Protein 7F37 (pdb70)

Organism: Escherichia coli O157:H7 (NCBI:txid83334)

Secondary structure (DSSP, 8-state):
--EEEEE--TTSB-SS---S-HHHHHHIIIIIHHHHHHTSSEEEEEESSS--BEEEEEEEEEEEEEE-S-SSTT-S------EEEEEEEEEE-TTTTTSSHHHHHHHHHHHHHHHHHHHS---EEEEE--SHHHHHHHHHTTPEEPSS-SSEEEEE-----/--BPPPEE--TTSB-SS---S-HHHHHHIIIIIHHHHHTTSSEEEEEEBTTSSBEEEEEEEEEEEEEE---------EEEEEEEEEEEE-GGGTTSSHHHHHHHHHHHHHHHHHHHS---EEEEE--SHHHHHHHHHTT-EE-SS-TTEEEEE----/-----EEEEEEHHHHHHHHHHHHHTT--HHHHHHHHHHHHHHHHHHT--EEEE-HHHHHHHHHHHS-PPPHHHHHHHHHHHHSPPTT-/--S---EEEEEE---HHHHHHHHHHHHHTT--HHHHHHHHHHHHHHHHHT-GGGT--SSSHHHHHHHHHHS---HHHHHHHHHH-/-EEEEEEEHHHHHHHHHHHTTTT--HHHHHHHHHHHHHHHHHHS--EEEE-HHHHHHHHHHHHS---HHHHHHHHHHHTS--TT-/----EEEEEEE--HHHHHHHHHHHHHTT--HHHHHHHHHHHHHHHHTT-THHHH-STTHHHHHHHHHHS---HHHHHHHHHHH-

InterPro domains:
  IPR000182 GNAT domain [PF00583] (43-143)
  IPR016181 Acyl-CoA N-acyltransferase [SSF55729] (27-148)

Radius of gyration: 26.29 Å; Cα contacts (8 Å, |Δi|>4): 1135; chains: 6; bounding box: 59×55×81 Å

Sequence (660 aa):
MGITAPTPLTSEHNLADFCCSDHGMNEWLKKKALKNHSSGLSRVYVICIANTRQVIGYYCLSTGSIQRNLARRNAPESLPVVVLGRLAIDQAWAGKGLGVALLKDAVYRTMSIAQQVGVRALIVHALDDSVRNFYLKYAFVPSPFQSLTLLYPITLEGITAPTPLTSEHNLADFCCSDHGMNEWLKKKALKNHSSGLSRVYVICIANTRQVIGYYCLSTGSIQRNLAPGAMRRNAPESLPVVVLGRLAIDQAWAGKGLGVALLKDAVYRTMSIAQQVGVRALIVHALDDSVRNFYLKYAFVPSPFQSLTLLYPITLELSKEAPINIRAKASQRDLIDMAANLVAKSRTDFMLDAACREAQDILLDQRLFILDDEQYDAFLAALDAPITAERQAKINALMNRKSPWEMKPESKEAPINIRAKASQRDLIDMAANLVAKSRTDFMLDAACREAQDILLDQRLFILDDEQYDAFLAALDAPITAERQAKINALMPESKEAPINIRAKASQRDLIDMAANLVAKSRTDFMLDAACREAQDILLDQRLFILDDEQYDAFLAALDAPITAERQAKINALMNAPINIRAKASQRDLIDMAANLVAKSRTDFMLDAACREAQDILLDQRLFILDDEQYDAFLAALDAPITAERQAKINALMNRKSPWE

Structure (mmCIF, N/CA/C/O backbone):
data_7F37
#
_entry.id   7F37
#
_cell.length_a   105.380
_cell.length_b   62.210
_cell.length_c   125.050
_cell.angle_alpha   90.000
_cell.angle_beta   105.980
_cell.angle_gamma   90.000
#
_symmetry.space_group_name_H-M   'C 1 2 1'
#
loop_
_entity.id
_entity.type
_entity.pdbx_description
1 polymer 'GNAT family N-acetyltransferase'
2 polymer 'DUF1778 domain-containing protein'
3 water water
#
loop_
_atom_site.group_PDB
_atom_site.id
_atom_site.type_symbol
_atom_site.label_atom_id
_atom_site.label_alt_id
_atom_site.label_comp_id
_atom_site.label_asym_id
_atom_site.label_entity_id
_atom_site.label_seq_id
_atom_site.pdbx_PDB_ins_code
_atom_site.Cartn_x
_atom_site.Cartn_y
_atom_site.Cartn_z
_atom_site.occupancy
_atom_site.B_iso_or_equiv
_atom_site.auth_seq_id
_atom_site.auth_comp_id
_atom_site.auth_asym_id
_atom_site.auth_atom_id
_atom_site.pdbx_PDB_model_num
ATOM 1 N N . MET A 1 1 ? 39.480 7.795 21.467 1.00 66.57 1 MET B N 1
ATOM 2 C CA . MET A 1 1 ? 39.736 8.110 20.055 1.00 81.55 1 MET B CA 1
ATOM 3 C C . MET A 1 1 ? 40.032 6.843 19.229 1.00 79.57 1 MET B C 1
ATOM 4 O O . MET A 1 1 ? 40.534 6.925 18.098 1.00 77.99 1 MET B O 1
ATOM 9 N N . GLY A 1 2 ? 39.716 5.673 19.805 1.00 73.07 2 GLY B N 1
ATOM 10 C CA . GLY A 1 2 ? 39.905 4.408 19.124 1.00 57.98 2 GLY B CA 1
ATOM 11 C C . GLY A 1 2 ? 38.778 3.452 19.468 1.00 50.81 2 GLY B C 1
ATOM 12 O O . GLY A 1 2 ? 37.929 3.744 20.320 1.00 51.97 2 GLY B O 1
ATOM 13 N N . ILE A 1 3 ? 38.769 2.305 18.783 1.00 39.53 3 ILE B N 1
ATOM 14 C CA . ILE A 1 3 ? 37.717 1.308 18.949 1.00 29.53 3 ILE B CA 1
ATOM 15 C C . ILE A 1 3 ? 38.362 -0.067 18.937 1.00 26.24 3 ILE B C 1
ATOM 16 O O . ILE A 1 3 ? 39.369 -0.292 18.262 1.00 29.66 3 ILE B O 1
ATOM 21 N N . THR A 1 4 ? 37.814 -0.977 19.727 1.00 26.24 4 THR B N 1
ATOM 22 C CA . THR A 1 4 ? 38.462 -2.257 19.936 1.00 28.63 4 THR B CA 1
ATOM 23 C C . THR A 1 4 ? 37.766 -3.345 19.146 1.00 26.54 4 THR B C 1
ATOM 24 O O . THR A 1 4 ? 36.618 -3.194 18.723 1.00 28.97 4 THR B O 1
ATOM 28 N N . ALA A 1 5 ? 38.485 -4.456 18.968 1.00 21.58 5 ALA B N 1
ATOM 29 C CA . ALA A 1 5 ? 37.958 -5.583 18.230 1.00 21.20 5 ALA B CA 1
ATOM 30 C C . ALA A 1 5 ? 36.740 -6.135 18.960 1.00 25.87 5 ALA B C 1
ATOM 31 O O . ALA A 1 5 ? 36.634 -5.983 20.182 1.00 26.76 5 ALA B O 1
ATOM 33 N N . PRO A 1 6 ? 35.792 -6.758 18.237 1.00 25.53 6 PRO B N 1
ATOM 34 C CA . PRO A 1 6 ? 34.705 -7.455 18.926 1.00 20.50 6 PRO B CA 1
ATOM 35 C C . PRO A 1 6 ? 35.285 -8.567 19.780 1.00 22.25 6 PRO B C 1
ATOM 36 O O . PRO A 1 6 ? 36.349 -9.122 19.489 1.00 22.68 6 PRO B O 1
ATOM 40 N N . THR A 1 7 ? 34.591 -8.858 20.871 1.00 22.17 7 THR B N 1
ATOM 41 C CA . THR A 1 7 ? 35.068 -9.791 21.879 1.00 24.32 7 THR B CA 1
ATOM 42 C C . THR A 1 7 ? 33.855 -10.213 22.680 1.00 25.62 7 THR B C 1
ATOM 43 O O . THR A 1 7 ? 32.938 -9.401 22.864 1.00 24.41 7 THR B O 1
ATOM 47 N N . PRO A 1 8 ? 33.791 -11.461 23.145 1.00 29.05 8 PRO B N 1
ATOM 48 C CA . PRO A 1 8 ? 32.550 -11.919 23.775 1.00 27.18 8 PRO B CA 1
ATOM 49 C C . PRO A 1 8 ? 32.231 -11.083 25.004 1.00 26.69 8 PRO B C 1
ATOM 50 O O . PRO A 1 8 ? 33.098 -10.450 25.610 1.00 26.89 8 PRO B O 1
ATOM 54 N N . LEU A 1 9 ? 30.946 -11.052 25.325 1.00 27.87 9 LEU B N 1
ATOM 55 C CA . LEU A 1 9 ? 30.439 -10.218 26.403 1.00 30.07 9 LEU B CA 1
ATOM 56 C C . LEU A 1 9 ? 31.005 -10.684 27.743 1.00 35.65 9 LEU B C 1
ATOM 57 O O . LEU A 1 9 ? 31.126 -11.889 27.995 1.00 31.24 9 LEU B O 1
ATOM 62 N N . THR A 1 10 ? 31.387 -9.720 28.592 1.00 34.76 10 THR B N 1
ATOM 63 C CA . THR A 1 10 ? 31.859 -9.987 29.947 1.00 31.57 10 THR B CA 1
ATOM 64 C C . THR A 1 10 ? 31.057 -9.153 30.934 1.00 34.24 10 THR B C 1
ATOM 65 O O . THR A 1 10 ? 30.691 -8.010 30.652 1.00 32.01 10 THR B O 1
ATOM 69 N N . SER A 1 11 ? 30.837 -9.729 32.120 1.00 39.42 11 SER B N 1
ATOM 70 C CA . SER A 1 11 ? 30.162 -9.053 33.222 1.00 32.28 11 SER B CA 1
ATOM 71 C C . SER A 1 11 ? 30.675 -7.638 33.466 1.00 32.55 11 SER B C 1
ATOM 72 O O . SER A 1 11 ? 29.971 -6.831 34.081 1.00 36.25 11 SER B O 1
ATOM 75 N N . GLU A 1 12 ? 31.862 -7.302 32.974 1.00 30.39 12 GLU B N 1
ATOM 76 C CA . GLU A 1 12 ? 32.429 -6.000 33.281 1.00 34.96 12 GLU B CA 1
ATOM 77 C C . GLU A 1 12 ? 31.857 -4.897 32.399 1.00 40.29 12 GLU B C 1
ATOM 78 O O . GLU A 1 12 ? 31.397 -3.867 32.909 1.00 44.29 12 GLU B O 1
ATOM 84 N N . HIS A 1 13 ? 31.845 -5.116 31.081 1.00 41.28 13 HIS B N 1
ATOM 85 C CA . HIS A 1 13 ? 31.488 -4.114 30.076 1.00 37.77 13 HIS B CA 1
ATOM 86 C C . HIS A 1 13 ? 30.301 -3.258 30.498 1.00 29.82 13 HIS B C 1
ATOM 87 O O . HIS A 1 13 ? 29.193 -3.764 30.685 1.00 26.87 13 HIS B O 1
ATOM 94 N N . ASN A 1 14 ? 30.517 -1.954 30.618 1.00 27.49 14 ASN B N 1
ATOM 95 C CA . ASN A 1 14 ? 29.387 -1.074 30.858 1.00 29.87 14 ASN B CA 1
ATOM 96 C C . ASN A 1 14 ? 28.430 -1.096 29.665 1.00 29.95 14 ASN B C 1
ATOM 97 O O . ASN A 1 14 ? 28.793 -0.694 28.557 1.00 32.35 14 ASN B O 1
ATOM 102 N N . LEU A 1 15 ? 27.198 -1.551 29.889 1.00 30.52 15 LEU B N 1
ATOM 103 C CA . LEU A 1 15 ? 26.146 -1.481 28.878 1.00 27.98 15 LEU B CA 1
ATOM 104 C C . LEU A 1 15 ? 25.125 -0.379 29.138 1.00 31.84 15 LEU B C 1
ATOM 105 O O . LEU A 1 15 ? 24.160 -0.261 28.373 1.00 28.39 15 LEU B O 1
ATOM 110 N N . ALA A 1 16 ? 25.298 0.413 30.207 1.00 32.34 16 ALA B N 1
ATOM 111 C CA . ALA A 1 16 ? 24.287 1.371 30.642 1.00 26.14 16 ALA B CA 1
ATOM 112 C C . ALA A 1 16 ? 24.322 2.648 29.826 1.00 32.77 16 ALA B C 1
ATOM 113 O O . ALA A 1 16 ? 23.311 3.356 29.746 1.00 34.25 16 ALA B O 1
ATOM 115 N N . ASP A 1 17 ? 25.464 2.964 29.230 1.00 33.87 17 ASP B N 1
ATOM 116 C CA . ASP A 1 17 ? 25.525 4.157 28.410 1.00 31.40 17 ASP B CA 1
ATOM 117 C C . ASP A 1 17 ? 24.878 3.903 27.057 1.00 30.98 17 ASP B C 1
ATOM 118 O O . ASP A 1 17 ? 23.943 4.615 26.686 1.00 34.10 17 ASP B O 1
ATOM 123 N N . PHE A 1 18 ? 25.314 2.845 26.354 1.00 31.06 18 PHE B N 1
ATOM 124 C CA . PHE A 1 18 ? 24.949 2.544 24.963 1.00 26.39 18 PHE B CA 1
ATOM 125 C C . PHE A 1 18 ? 23.471 2.784 24.678 1.00 27.39 18 PHE B C 1
ATOM 126 O O . PHE A 1 18 ? 22.600 2.202 25.321 1.00 34.32 18 PHE B O 1
ATOM 134 N N . CYS A 1 19 ? 23.191 3.628 23.695 1.00 26.20 19 CYS B N 1
ATOM 135 C CA . CYS A 1 19 ? 21.814 3.952 23.331 1.00 26.54 19 CYS B CA 1
ATOM 136 C C . CYS A 1 19 ? 21.753 4.093 21.808 1.00 32.90 19 CYS B C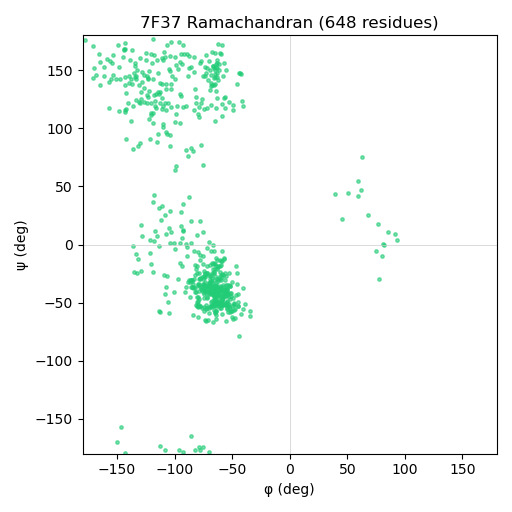 1
ATOM 137 O O . CYS A 1 19 ? 21.962 5.173 21.254 1.00 28.57 19 CYS B O 1
ATOM 140 N N . CYS A 1 20 ? 21.459 2.994 21.125 1.00 34.99 20 CYS B N 1
ATOM 141 C CA . CYS A 1 20 ? 21.257 3.057 19.686 1.00 31.29 20 CYS B CA 1
ATOM 142 C C . CYS A 1 20 ? 19.849 3.590 19.431 1.00 32.20 20 CYS B C 1
ATOM 143 O O . CYS A 1 20 ? 19.122 3.952 20.362 1.00 27.62 20 CYS B O 1
ATOM 146 N N . SER A 1 21 ? 19.439 3.614 18.156 1.00 36.06 21 SER B N 1
ATOM 147 C CA . SER A 1 21 ? 18.175 4.252 17.797 1.00 29.88 21 SER B CA 1
ATOM 148 C C . SER A 1 21 ? 16.974 3.415 18.217 1.00 30.95 21 SER B C 1
ATOM 149 O O . SER A 1 21 ? 15.933 3.967 18.591 1.00 33.14 21 SER B O 1
ATOM 152 N N . ASP A 1 22 ? 17.107 2.094 18.208 1.00 35.40 22 ASP B N 1
ATOM 153 C CA . ASP A 1 22 ? 15.988 1.193 18.464 1.00 33.68 22 ASP B CA 1
ATOM 154 C C . ASP A 1 22 ? 15.911 0.819 19.941 1.00 30.82 22 ASP B C 1
ATOM 155 O O . ASP A 1 22 ? 16.833 0.202 20.479 1.00 31.03 22 ASP B O 1
ATOM 160 N N . HIS A 1 23 ? 14.800 1.181 20.586 1.00 33.33 23 HIS B N 1
ATOM 161 C CA . HIS A 1 23 ? 14.592 0.826 21.990 1.00 36.49 23 HIS B CA 1
ATOM 162 C C . HIS A 1 23 ? 14.732 -0.676 22.212 1.00 34.27 23 HIS B C 1
ATOM 163 O O . HIS A 1 23 ? 15.273 -1.113 23.238 1.00 32.65 23 HIS B O 1
ATOM 170 N N . GLY A 1 24 ? 14.251 -1.478 21.260 1.00 29.98 24 GLY B N 1
ATOM 171 C CA . GLY A 1 24 ? 14.353 -2.920 21.404 1.00 34.84 24 GLY B CA 1
ATOM 172 C C . GLY A 1 24 ? 15.767 -3.387 21.696 1.00 30.24 24 GLY B C 1
ATOM 173 O O . GLY A 1 24 ? 16.009 -4.127 22.652 1.00 31.89 24 GLY B O 1
ATOM 174 N N . MET A 1 25 ? 16.723 -2.953 20.883 1.00 30.76 25 MET B N 1
ATOM 175 C CA . MET A 1 25 ? 18.080 -3.453 21.020 1.00 28.21 25 MET B CA 1
ATOM 176 C C . MET A 1 25 ? 18.871 -2.725 22.090 1.00 27.06 25 MET B C 1
ATOM 177 O O . MET A 1 25 ? 19.994 -3.135 22.386 1.00 28.59 25 MET B O 1
ATOM 182 N N . ASN A 1 26 ? 18.319 -1.672 22.684 1.00 28.60 26 ASN B N 1
ATOM 183 C CA . ASN A 1 26 ? 18.897 -1.143 23.914 1.00 31.48 26 ASN B CA 1
ATOM 184 C C . ASN A 1 26 ? 18.479 -1.996 25.117 1.00 32.29 26 ASN B C 1
ATOM 185 O O . ASN A 1 26 ? 19.312 -2.395 25.944 1.00 27.02 26 ASN B O 1
ATOM 190 N N . GLU A 1 27 ? 17.191 -2.318 25.201 1.00 33.62 27 GLU B N 1
ATOM 191 C CA . GLU A 1 27 ? 16.714 -3.184 26.271 1.00 34.16 27 GLU B CA 1
ATOM 192 C C . GLU A 1 27 ? 17.349 -4.575 26.194 1.00 29.62 27 GLU B C 1
ATOM 193 O O . GLU A 1 27 ? 17.677 -5.165 27.227 1.00 24.88 27 GLU B O 1
ATOM 199 N N . TRP A 1 28 ? 17.528 -5.117 24.978 1.00 23.23 28 TRP B N 1
ATOM 200 C CA . TRP A 1 28 ? 18.047 -6.475 24.862 1.00 20.56 28 TRP B CA 1
ATOM 201 C C . TRP A 1 28 ? 19.472 -6.585 25.391 1.00 23.11 28 TRP B C 1
ATOM 202 O O . TRP A 1 28 ? 19.817 -7.578 26.036 1.00 26.78 28 TRP B O 1
ATOM 213 N N . LEU A 1 29 ? 20.327 -5.601 25.127 1.00 22.59 29 LEU B N 1
ATOM 214 C CA . LEU A 1 29 ? 21.663 -5.672 25.700 1.00 18.94 29 LEU B CA 1
ATOM 215 C C . LEU A 1 29 ? 21.585 -5.596 27.218 1.00 22.42 29 LEU B C 1
ATOM 216 O O . LEU A 1 29 ? 22.000 -6.521 27.931 1.00 25.40 29 LEU B O 1
ATOM 221 N N . LYS A 1 30 ? 20.991 -4.521 27.728 1.00 23.04 30 LYS B N 1
ATOM 222 C CA . LYS A 1 30 ? 20.953 -4.255 29.161 1.00 22.49 30 LYS B CA 1
ATOM 223 C C . LYS A 1 30 ? 20.027 -5.182 29.943 1.00 25.98 30 LYS B C 1
ATOM 224 O O . LYS A 1 30 ? 19.942 -5.055 31.169 1.00 30.54 30 LYS B O 1
ATOM 230 N N . LYS A 1 31 ? 19.298 -6.085 29.305 1.00 27.29 31 LYS B N 1
ATOM 231 C CA . LYS A 1 31 ? 18.348 -6.890 30.048 1.00 23.38 31 LYS B CA 1
ATOM 232 C C . LYS A 1 31 ? 18.421 -8.370 29.750 1.00 23.55 31 LYS B C 1
ATOM 233 O O . LYS A 1 31 ? 18.053 -9.159 30.621 1.00 30.37 31 LYS B O 1
ATOM 239 N N . LYS A 1 32 ? 18.905 -8.781 28.584 1.00 24.92 32 LYS B N 1
ATOM 240 C CA . LYS A 1 32 ? 18.883 -10.188 28.202 1.00 29.12 32 LYS B CA 1
ATOM 241 C C . LYS A 1 32 ? 20.179 -10.686 27.574 1.00 28.65 32 LYS B C 1
ATOM 242 O O . LYS A 1 32 ? 20.258 -11.872 27.240 1.00 27.63 32 LYS B O 1
ATOM 248 N N . ALA A 1 33 ? 21.186 -9.828 27.404 1.00 24.69 33 ALA B N 1
ATOM 249 C CA . ALA A 1 33 ? 22.368 -10.178 26.631 1.00 19.62 33 ALA B CA 1
ATOM 250 C C . ALA A 1 33 ? 23.333 -11.031 27.438 1.00 27.47 33 ALA B C 1
ATOM 251 O O . ALA A 1 33 ? 23.865 -12.028 26.933 1.00 25.70 33 ALA B O 1
ATOM 253 N N . LEU A 1 34 ? 23.588 -10.652 28.693 1.00 32.05 34 LEU B N 1
ATOM 254 C CA . LEU A 1 34 ? 24.395 -11.525 29.535 1.00 31.08 34 LEU B CA 1
ATOM 255 C C . LEU A 1 34 ? 23.575 -12.661 30.132 1.00 27.92 34 LEU B C 1
ATOM 256 O O . LEU A 1 34 ? 24.148 -13.679 30.526 1.00 32.42 34 LEU B O 1
ATOM 261 N N . LYS A 1 35 ? 22.255 -12.527 30.207 1.00 25.29 35 LYS B N 1
ATOM 262 C CA . LYS A 1 35 ? 21.462 -13.666 30.659 1.00 35.23 35 LYS B CA 1
ATOM 263 C C . LYS A 1 35 ? 21.466 -14.757 29.593 1.00 39.61 35 LYS B C 1
ATOM 264 O O . LYS A 1 35 ? 21.520 -15.956 29.908 1.00 37.97 35 LYS B O 1
ATOM 270 N N . ASN A 1 36 ? 21.458 -14.344 28.319 1.00 37.51 36 ASN B N 1
ATOM 271 C CA . ASN A 1 36 ? 21.469 -15.265 27.190 1.00 30.82 36 ASN B CA 1
ATOM 272 C C . ASN A 1 36 ? 22.869 -15.790 26.913 1.00 37.08 36 ASN B C 1
ATOM 273 O O . ASN A 1 36 ? 23.069 -17.004 26.807 1.00 46.09 36 ASN B O 1
ATOM 278 N N . HIS A 1 37 ? 23.852 -14.890 26.789 1.00 29.87 37 HIS B N 1
ATOM 279 C CA . HIS A 1 37 ? 25.189 -15.304 26.368 1.00 29.57 37 HIS B CA 1
ATOM 280 C C . HIS A 1 37 ? 25.878 -16.202 27.402 1.00 39.50 37 HIS B C 1
ATOM 281 O O . HIS A 1 37 ? 26.664 -17.087 27.028 1.00 38.33 37 HIS B O 1
ATOM 288 N N . SER A 1 38 ? 25.568 -16.010 28.699 1.00 44.27 38 SER B N 1
ATOM 289 C CA . SER A 1 38 ? 26.109 -16.853 29.772 1.00 44.23 38 SER B CA 1
ATOM 290 C C . SER A 1 38 ? 25.455 -18.229 29.817 1.00 46.44 38 SER B C 1
ATOM 291 O O . SER A 1 38 ? 26.068 -19.187 30.315 1.00 41.35 38 SER B O 1
ATOM 294 N N . SER A 1 39 ? 24.199 -18.330 29.354 1.00 40.06 39 SER B N 1
ATOM 295 C CA . SER A 1 39 ? 23.496 -19.600 29.219 1.00 40.16 39 SER B CA 1
ATOM 296 C C . SER A 1 39 ? 23.615 -20.190 27.816 1.00 43.82 39 SER B C 1
ATOM 297 O O . SER A 1 39 ? 22.699 -20.904 27.375 1.00 46.28 39 SER B O 1
ATOM 300 N N . GLY A 1 40 ? 24.706 -19.878 27.094 1.00 44.41 40 GLY B N 1
ATOM 301 C CA . GLY A 1 40 ? 25.072 -20.477 25.812 1.00 31.62 40 GLY B CA 1
ATOM 302 C C . GLY A 1 40 ? 23.973 -20.636 24.780 1.00 27.66 40 GLY B C 1
ATOM 303 O O . GLY A 1 40 ? 24.096 -21.454 23.862 1.00 26.41 40 GLY B O 1
ATOM 304 N N . LEU A 1 41 ? 22.902 -19.845 24.914 1.00 31.89 41 LEU B N 1
ATOM 305 C CA . LEU A 1 41 ? 21.817 -19.841 23.935 1.00 26.53 41 LEU B CA 1
ATOM 306 C C . LEU A 1 41 ? 22.280 -19.131 22.670 1.00 28.03 41 LEU B C 1
ATOM 307 O O . LEU A 1 41 ? 22.424 -19.748 21.608 1.00 27.50 41 LEU B O 1
ATOM 312 N N . SER A 1 42 ? 22.548 -17.830 22.789 1.00 28.59 42 SER B N 1
ATOM 313 C CA . SER A 1 42 ? 23.213 -17.027 21.777 1.00 20.30 42 SER B CA 1
ATOM 314 C C . SER A 1 42 ? 24.622 -16.686 22.258 1.00 21.53 42 SER B C 1
ATOM 315 O O . SER A 1 42 ? 25.080 -17.119 23.319 1.00 26.76 42 SER B O 1
ATOM 318 N N . ARG A 1 43 ? 25.328 -15.896 21.471 1.00 19.06 43 ARG B N 1
ATOM 319 C CA . ARG A 1 43 ? 26.710 -15.576 21.788 1.00 18.62 43 ARG B CA 1
ATOM 320 C C . ARG A 1 43 ? 26.937 -14.128 21.382 1.00 19.14 43 ARG B C 1
ATOM 321 O O . ARG A 1 43 ? 26.861 -13.811 20.191 1.00 19.71 43 ARG B O 1
ATOM 329 N N . VAL A 1 44 ? 27.183 -13.237 22.364 1.00 16.39 44 VAL B N 1
ATOM 330 C CA . VAL A 1 44 ? 27.183 -11.790 22.123 1.00 17.82 44 VAL B CA 1
ATOM 331 C C . VAL A 1 44 ? 28.619 -11.265 21.975 1.00 19.68 44 VAL B C 1
ATOM 332 O O . VAL A 1 44 ? 29.541 -11.736 22.647 1.00 23.62 44 VAL B O 1
ATOM 336 N N . TYR A 1 45 ? 28.817 -10.310 21.062 1.00 18.93 45 TYR B N 1
ATOM 337 C CA . TYR A 1 45 ? 30.118 -9.725 20.753 1.00 17.15 45 TYR B CA 1
ATOM 338 C C . TYR A 1 45 ? 30.001 -8.210 20.837 1.00 17.52 45 TYR B C 1
ATOM 339 O O . TYR A 1 45 ? 28.991 -7.655 20.405 1.00 16.86 45 TYR B O 1
ATOM 348 N N . VAL A 1 46 ? 31.022 -7.536 21.386 1.00 21.67 46 VAL B N 1
ATOM 349 C CA . VAL A 1 46 ? 30.945 -6.097 21.672 1.00 19.79 46 VAL B CA 1
ATOM 350 C C . VAL A 1 46 ? 32.238 -5.354 21.302 1.00 19.80 46 VAL B C 1
ATOM 351 O O . VAL A 1 46 ? 33.353 -5.844 21.526 1.00 19.43 46 VAL B O 1
ATOM 355 N N . ILE A 1 47 ? 32.079 -4.132 20.789 1.00 20.18 47 ILE B N 1
ATOM 356 C CA . ILE A 1 47 ? 33.186 -3.227 20.484 1.00 21.94 47 ILE B CA 1
ATOM 357 C C . ILE A 1 47 ? 33.109 -2.047 21.443 1.00 24.09 47 ILE B C 1
ATOM 358 O O . ILE A 1 47 ? 32.041 -1.446 21.613 1.00 21.19 47 ILE B O 1
ATOM 363 N N . CYS A 1 48 ? 34.244 -1.716 22.068 1.00 32.78 48 CYS B N 1
ATOM 364 C CA . CYS A 1 48 ? 34.354 -0.656 23.065 1.00 33.69 48 CYS B CA 1
ATOM 365 C C . CYS A 1 48 ? 35.253 0.475 22.594 1.00 37.79 48 CYS B C 1
ATOM 366 O O . CYS A 1 48 ? 36.113 0.294 21.726 1.00 36.84 48 CYS B O 1
ATOM 369 N N . ILE A 1 49 ? 35.064 1.644 23.226 1.00 40.23 49 ILE B N 1
ATOM 370 C CA . ILE A 1 49 ? 35.951 2.798 23.089 1.00 35.35 49 ILE B CA 1
ATOM 371 C C . ILE A 1 49 ? 37.364 2.342 23.436 1.00 38.70 49 ILE B C 1
ATOM 372 O O . ILE A 1 49 ? 37.542 1.442 24.265 1.00 42.03 49 ILE B O 1
ATOM 377 N N . ALA A 1 50 ? 38.368 2.980 22.832 1.00 40.72 50 ALA B N 1
ATOM 378 C CA . ALA A 1 50 ? 39.709 2.418 22.728 1.00 45.97 50 ALA B CA 1
ATOM 379 C C . ALA A 1 50 ? 40.079 1.607 23.952 1.00 45.39 50 ALA B C 1
ATOM 380 O O . ALA A 1 50 ? 40.346 0.404 23.855 1.00 47.52 50 ALA B O 1
ATOM 382 N N . ASN A 1 51 ? 40.031 2.241 25.128 1.00 42.38 51 ASN B N 1
ATOM 383 C CA . ASN A 1 51 ? 40.275 1.551 26.398 1.00 47.22 51 ASN B CA 1
ATOM 384 C C . ASN A 1 51 ? 39.159 1.931 27.371 1.00 46.82 51 ASN B C 1
ATOM 385 O O . ASN A 1 51 ? 39.252 2.859 28.187 1.00 30.69 51 ASN B O 1
ATOM 390 N N . THR A 1 52 ? 38.070 1.190 27.245 1.00 43.71 52 THR B N 1
ATOM 391 C CA . THR A 1 52 ? 36.972 1.224 28.182 1.00 37.58 52 THR B CA 1
ATOM 392 C C . THR A 1 52 ? 36.368 -0.164 28.179 1.00 43.06 52 THR B C 1
ATOM 393 O O . THR A 1 52 ? 36.746 -1.032 27.388 1.00 47.91 52 THR B O 1
ATOM 397 N N . ARG A 1 53 ? 35.451 -0.378 29.108 1.00 36.44 53 ARG B N 1
ATOM 398 C CA . ARG A 1 53 ? 34.434 -1.393 28.940 1.00 35.18 53 ARG B CA 1
ATOM 399 C C . ARG A 1 53 ? 33.094 -0.747 28.590 1.00 34.79 53 ARG B C 1
ATOM 400 O O . ARG A 1 53 ? 32.020 -1.271 28.904 1.00 38.62 53 ARG B O 1
ATOM 408 N N . GLN A 1 54 ? 33.157 0.411 27.942 1.00 28.35 54 GLN B N 1
ATOM 409 C CA . GLN A 1 54 ? 31.990 1.069 27.380 1.00 26.83 54 GLN B CA 1
ATOM 410 C C . GLN A 1 54 ? 31.648 0.406 26.052 1.00 34.88 54 GLN B C 1
ATOM 411 O O . GLN A 1 54 ? 32.394 0.526 25.074 1.00 37.67 54 GLN B O 1
ATOM 417 N N . VAL A 1 55 ? 30.518 -0.278 26.007 1.00 33.69 55 VAL B N 1
ATOM 418 C CA . VAL A 1 55 ? 30.074 -0.952 24.794 1.00 28.57 55 VAL B CA 1
ATOM 419 C C . VAL A 1 55 ? 29.392 0.059 23.872 1.00 28.88 55 VAL B C 1
ATOM 420 O O . VAL A 1 55 ? 28.482 0.791 24.284 1.00 24.85 55 VAL B O 1
ATOM 424 N N . ILE A 1 56 ? 29.851 0.111 22.619 1.00 36.11 56 ILE B N 1
ATOM 425 C CA . ILE A 1 56 ? 29.308 1.002 21.595 1.00 30.38 56 ILE B CA 1
ATOM 426 C C . ILE A 1 56 ? 28.486 0.239 20.562 1.00 25.92 56 ILE B C 1
ATOM 427 O O . ILE A 1 56 ? 27.607 0.805 19.899 1.00 28.30 56 ILE B O 1
ATOM 432 N N . GLY A 1 57 ? 28.806 -1.027 20.370 1.00 17.99 57 GLY B N 1
ATOM 433 C CA . GLY A 1 57 ? 28.111 -1.805 19.373 1.00 18.40 57 GLY B CA 1
ATOM 434 C C . GLY A 1 57 ? 28.206 -3.261 19.738 1.00 21.77 57 GLY B C 1
ATOM 435 O O . GLY A 1 57 ? 29.098 -3.684 20.483 1.00 21.46 57 GLY B O 1
ATOM 436 N N . TYR A 1 58 ? 27.267 -4.031 19.213 1.00 19.94 58 TYR B N 1
ATOM 437 C CA . TYR A 1 58 ? 27.264 -5.439 19.551 1.00 18.66 58 TYR B CA 1
ATOM 438 C C . TYR A 1 58 ? 26.501 -6.179 18.484 1.00 20.19 58 TYR B C 1
ATOM 439 O O . TYR A 1 58 ? 25.704 -5.589 17.751 1.00 24.67 58 TYR B O 1
ATOM 448 N N . TYR A 1 59 ? 26.755 -7.477 18.407 1.00 15.32 59 TYR B N 1
ATOM 449 C CA . TYR A 1 59 ? 25.935 -8.331 17.581 1.00 13.73 59 TYR B CA 1
ATOM 450 C C . TYR A 1 59 ? 25.777 -9.669 18.277 1.00 16.40 59 TYR B C 1
ATOM 451 O O . TYR A 1 59 ? 26.446 -9.952 19.275 1.00 16.87 59 TYR B O 1
ATOM 460 N N . CYS A 1 60 ? 24.859 -10.493 17.792 1.00 14.26 60 CYS B N 1
ATOM 461 C CA . CYS A 1 60 ? 24.783 -11.805 18.404 1.00 15.61 60 CYS B CA 1
ATOM 462 C C . CYS A 1 60 ? 24.558 -12.851 17.338 1.00 16.39 60 CYS B C 1
ATOM 463 O O . CYS A 1 60 ? 23.793 -12.639 16.396 1.00 18.08 60 CYS B O 1
ATOM 466 N N . LEU A 1 61 ? 25.253 -13.966 17.496 1.00 12.57 61 LEU B N 1
ATOM 467 C CA . LEU A 1 61 ? 25.089 -15.157 16.694 1.00 9.93 61 LEU B CA 1
ATOM 468 C C . LEU A 1 61 ? 24.479 -16.267 17.538 1.00 12.90 61 LEU B C 1
ATOM 469 O O . LEU A 1 61 ? 24.506 -16.232 18.769 1.00 16.73 61 LEU B O 1
ATOM 474 N N . SER A 1 62 ? 23.914 -17.254 16.855 1.00 15.28 62 SER B N 1
ATOM 475 C CA . SER A 1 62 ? 23.319 -18.426 17.477 1.00 13.91 62 SER B CA 1
ATOM 476 C C . SER A 1 62 ? 23.051 -19.457 16.397 1.00 10.79 62 SER B C 1
ATOM 477 O O . SER A 1 62 ? 22.691 -19.110 15.277 1.00 10.68 62 SER B O 1
ATOM 480 N N . THR A 1 63 ? 23.192 -20.720 16.746 1.00 13.01 63 THR B N 1
ATOM 481 C CA . THR A 1 63 ? 22.947 -21.757 15.764 1.00 13.15 63 THR B CA 1
ATOM 482 C C . THR A 1 63 ? 21.463 -21.838 15.408 1.00 12.74 63 THR B C 1
ATOM 483 O O . THR A 1 63 ? 20.574 -21.524 16.214 1.00 13.93 63 THR B O 1
ATOM 487 N N . GLY A 1 64 ? 21.208 -22.258 14.171 1.00 8.72 64 GLY B N 1
ATOM 488 C CA . GLY A 1 64 ? 19.861 -22.501 13.714 1.00 9.33 64 GLY B CA 1
ATOM 489 C C . GLY A 1 64 ? 19.865 -23.689 12.776 1.00 9.06 64 GLY B C 1
ATOM 490 O O . GLY A 1 64 ? 20.914 -24.150 12.346 1.00 11.81 64 GLY B O 1
ATOM 491 N N . SER A 1 65 ? 18.678 -24.185 12.473 1.00 10.07 65 SER B N 1
ATOM 492 C CA . SER A 1 65 ? 18.537 -25.300 11.547 1.00 11.49 65 SER B CA 1
ATOM 493 C C . SER A 1 65 ? 17.449 -24.975 10.541 1.00 10.71 65 SER B C 1
ATOM 494 O O . SER A 1 65 ? 16.495 -24.259 10.852 1.00 10.46 65 SER B O 1
ATOM 497 N N . ILE A 1 66 ? 17.586 -25.510 9.335 1.00 10.72 66 ILE B N 1
ATOM 498 C CA . ILE A 1 66 ? 16.537 -25.410 8.324 1.00 11.46 66 ILE B CA 1
ATOM 499 C C . ILE A 1 66 ? 16.244 -26.820 7.846 1.00 12.98 66 ILE B C 1
ATOM 500 O O . ILE A 1 66 ? 17.158 -27.524 7.407 1.00 17.67 66 ILE B O 1
ATOM 505 N N . GLN A 1 67 ? 14.988 -27.251 7.974 1.00 14.44 67 GLN B N 1
ATOM 506 C CA . GLN A 1 67 ? 14.652 -28.670 7.971 1.00 16.40 67 GLN B CA 1
ATOM 507 C C . GLN A 1 67 ? 13.613 -28.994 6.910 1.00 15.65 67 GLN B C 1
ATOM 508 O O . GLN A 1 67 ? 12.849 -28.141 6.459 1.00 14.53 67 GLN B O 1
ATOM 514 N N . ARG A 1 68 ? 13.584 -30.257 6.542 1.00 16.60 68 ARG B N 1
ATOM 515 C CA . ARG A 1 68 ? 12.725 -30.744 5.484 1.00 15.28 68 ARG B CA 1
ATOM 516 C C . ARG A 1 68 ? 11.498 -31.363 6.134 1.00 19.73 68 ARG B C 1
ATOM 517 O O . ARG A 1 68 ? 11.598 -32.399 6.804 1.00 27.57 68 ARG B O 1
ATOM 525 N N . ASN A 1 69 ? 10.355 -30.711 5.936 1.00 18.33 69 ASN B N 1
ATOM 526 C CA . ASN A 1 69 ? 9.064 -31.184 6.407 1.00 18.93 69 ASN B CA 1
ATOM 527 C C . ASN A 1 69 ? 8.869 -32.669 6.114 1.00 26.04 69 ASN B C 1
ATOM 528 O O . ASN A 1 69 ? 9.198 -33.163 5.033 1.00 28.36 69 ASN B O 1
ATOM 533 N N . LEU A 1 70 ? 8.319 -33.373 7.095 1.00 27.48 70 LEU B N 1
ATOM 534 C CA . LEU A 1 70 ? 8.046 -34.793 6.967 1.00 28.54 70 LEU B CA 1
ATOM 535 C C . LEU A 1 70 ? 6.682 -35.090 6.363 1.00 33.85 70 LEU B C 1
ATOM 536 O O . LEU A 1 70 ? 6.511 -36.136 5.735 1.00 39.05 70 LEU B O 1
ATOM 541 N N . ALA A 1 71 ? 5.690 -34.232 6.577 1.00 41.42 71 ALA B N 1
ATOM 542 C CA . ALA A 1 71 ? 4.341 -34.477 6.041 1.00 47.66 71 ALA B CA 1
ATOM 543 C C . ALA A 1 71 ? 4.334 -34.654 4.508 1.00 43.02 71 ALA B C 1
ATOM 544 O O . ALA A 1 71 ? 4.881 -33.828 3.757 1.00 34.14 71 ALA B O 1
ATOM 546 N N . ARG A 1 76 ? 10.251 -33.398 -2.440 1.00 45.74 76 ARG B N 1
ATOM 547 C CA . ARG A 1 76 ? 9.565 -34.590 -2.899 1.00 55.93 76 ARG B CA 1
ATOM 548 C C . ARG A 1 76 ? 9.378 -35.631 -1.788 1.00 62.60 76 ARG B C 1
ATOM 549 O O . ARG A 1 76 ? 8.277 -35.751 -1.224 1.00 62.88 76 ARG B O 1
ATOM 557 N N . ARG A 1 77 ? 10.439 -36.390 -1.484 1.00 57.70 77 ARG B N 1
ATOM 558 C CA . ARG A 1 77 ? 10.369 -37.362 -0.402 1.00 54.15 77 ARG B CA 1
ATOM 559 C C . ARG A 1 77 ? 10.497 -36.659 0.949 1.00 55.84 77 ARG B C 1
ATOM 560 O O . ARG A 1 77 ? 10.579 -35.427 1.042 1.00 57.80 77 ARG B O 1
ATOM 568 N N . ASN A 1 78 ? 10.510 -37.449 2.025 1.00 50.62 78 ASN B N 1
ATOM 569 C CA . ASN A 1 78 ? 10.288 -36.867 3.338 1.00 44.89 78 ASN B CA 1
ATOM 570 C C . ASN A 1 78 ? 11.355 -37.237 4.366 1.00 43.45 78 ASN B C 1
ATOM 571 O O . ASN A 1 78 ? 11.210 -36.873 5.537 1.00 50.78 78 ASN B O 1
ATOM 576 N N . ALA A 1 79 ? 12.441 -37.905 3.964 1.00 41.54 79 ALA B N 1
ATOM 577 C CA . ALA A 1 79 ? 13.397 -38.457 4.926 1.00 25.91 79 ALA B CA 1
ATOM 578 C C . ALA A 1 79 ? 14.132 -37.346 5.669 1.00 28.00 79 ALA B C 1
ATOM 579 O O . ALA A 1 79 ? 14.615 -36.403 5.042 1.00 29.71 79 ALA B O 1
ATOM 581 N N . PRO A 1 80 ? 14.311 -37.476 6.981 1.00 28.68 80 PRO B N 1
ATOM 582 C CA . PRO A 1 80 ? 14.701 -36.319 7.801 1.00 27.08 80 PRO B CA 1
ATOM 583 C C . PRO A 1 80 ? 15.990 -35.679 7.307 1.00 24.69 80 PRO B C 1
ATOM 584 O O . PRO A 1 80 ? 17.031 -36.334 7.188 1.00 22.25 80 PRO B O 1
ATOM 588 N N . GLU A 1 81 ? 15.928 -34.374 7.050 1.00 25.46 81 GLU B N 1
ATOM 589 C CA . GLU A 1 81 ? 17.056 -33.725 6.393 1.00 20.01 81 GLU B CA 1
ATOM 590 C C . GLU A 1 81 ? 17.142 -32.284 6.881 1.00 15.86 81 GLU B C 1
ATOM 591 O O . GLU A 1 81 ? 16.230 -31.497 6.647 1.00 16.24 81 GLU B O 1
ATOM 597 N N . SER A 1 82 ? 18.230 -31.982 7.588 1.00 21.97 82 SER B N 1
ATOM 598 C CA . SER A 1 82 ? 18.517 -30.706 8.225 1.00 20.56 82 SER B CA 1
ATOM 599 C C . SER A 1 82 ? 19.792 -30.112 7.642 1.00 17.52 82 SER B C 1
ATOM 600 O O . SER A 1 82 ? 20.751 -30.833 7.353 1.00 18.36 82 SER B O 1
ATOM 603 N N . LEU A 1 83 ? 19.806 -28.796 7.472 1.00 15.47 83 LEU B N 1
ATOM 604 C CA . LEU A 1 83 ? 21.033 -28.067 7.237 1.00 12.91 83 LEU B CA 1
ATOM 605 C C . LEU A 1 83 ? 21.280 -27.121 8.393 1.00 18.19 83 LEU B C 1
ATOM 606 O O . LEU A 1 83 ? 20.379 -26.343 8.761 1.00 16.81 83 LEU B O 1
ATOM 611 N N . PRO A 1 84 ? 22.470 -27.138 8.980 1.00 18.23 84 PRO B N 1
ATOM 612 C CA . PRO A 1 84 ? 22.784 -26.162 10.023 1.00 13.55 84 PRO B CA 1
ATOM 613 C C . PRO A 1 84 ? 23.051 -24.805 9.409 1.00 11.84 84 PRO B C 1
ATOM 614 O O . PRO A 1 84 ? 23.616 -24.681 8.322 1.00 14.34 84 PRO B O 1
ATOM 618 N N . VAL A 1 85 ? 22.635 -23.780 10.134 1.00 11.82 85 VAL B N 1
ATOM 619 C CA . VAL A 1 85 ? 22.699 -22.399 9.684 1.00 10.29 85 VAL B CA 1
ATOM 620 C C . VAL A 1 85 ? 22.920 -21.538 10.918 1.00 8.09 85 VAL B C 1
ATOM 621 O O . VAL A 1 85 ? 22.575 -21.942 12.024 1.00 10.45 85 VAL B O 1
ATOM 625 N N . VAL A 1 86 ? 23.538 -20.374 10.748 1.00 7.39 86 VAL B N 1
ATOM 626 C CA . VAL A 1 86 ? 23.767 -19.446 11.850 1.00 6.74 86 VAL B CA 1
ATOM 627 C C . VAL A 1 86 ? 22.900 -18.224 11.647 1.00 7.77 86 VAL B C 1
ATOM 628 O O . VAL A 1 86 ? 22.799 -17.713 10.527 1.00 11.41 86 VAL B O 1
ATOM 632 N N . VAL A 1 87 ? 22.300 -17.739 12.734 1.00 7.32 87 VAL B N 1
ATOM 633 C CA . VAL A 1 87 ? 21.383 -16.609 12.698 1.00 8.64 87 VAL B CA 1
ATOM 634 C C . VAL A 1 87 ? 22.063 -15.436 13.376 1.00 12.01 87 VAL B C 1
ATOM 635 O O . VAL A 1 87 ? 22.400 -15.511 14.565 1.00 12.68 87 VAL B O 1
ATOM 639 N N . LEU A 1 88 ? 22.255 -14.355 12.607 1.00 12.33 88 LEU B N 1
ATOM 640 C CA . LEU A 1 88 ? 22.688 -13.034 13.056 1.00 8.16 88 LEU B CA 1
ATOM 641 C C . LEU A 1 88 ? 21.490 -12.356 13.693 1.00 12.01 88 LEU B C 1
ATOM 642 O O . LEU A 1 88 ? 20.750 -11.613 13.048 1.00 14.55 88 LEU B O 1
ATOM 647 N N . GLY A 1 89 ? 21.285 -12.619 14.979 1.00 17.71 89 GLY B N 1
ATOM 648 C CA . GLY A 1 89 ? 20.154 -12.039 15.687 1.00 20.53 89 GLY B CA 1
ATOM 649 C C . GLY A 1 89 ? 20.060 -10.524 15.633 1.00 24.32 89 GLY B C 1
ATOM 650 O O . GLY A 1 89 ? 19.122 -9.959 15.064 1.00 25.96 89 GLY B O 1
ATOM 651 N N . ARG A 1 90 ? 21.017 -9.840 16.239 1.00 21.48 90 ARG B N 1
ATOM 652 C CA . ARG A 1 90 ? 20.902 -8.403 16.376 1.00 19.33 90 ARG B CA 1
ATOM 653 C C . ARG A 1 90 ? 22.247 -7.791 16.071 1.00 21.48 90 ARG B C 1
ATOM 654 O O . ARG A 1 90 ? 23.281 -8.333 16.461 1.00 21.71 90 ARG B O 1
ATOM 662 N N . LEU A 1 91 ? 22.220 -6.700 15.329 1.00 15.78 91 LEU B N 1
ATOM 663 C CA . LEU A 1 91 ? 23.376 -5.851 15.132 1.00 14.69 91 LEU B CA 1
ATOM 664 C C . LEU A 1 91 ? 22.907 -4.434 15.394 1.00 20.88 91 LEU B C 1
ATOM 665 O O . LEU A 1 91 ? 21.800 -4.058 14.990 1.00 29.89 91 LEU B O 1
ATOM 670 N N . ALA A 1 92 ? 23.723 -3.665 16.108 1.00 18.34 92 ALA B N 1
ATOM 671 C CA . ALA A 1 92 ? 23.272 -2.370 16.590 1.00 17.61 92 ALA B CA 1
ATOM 672 C C . ALA A 1 92 ? 24.477 -1.572 17.035 1.00 19.12 92 ALA B C 1
ATOM 673 O O . ALA A 1 92 ? 25.366 -2.103 17.717 1.00 15.03 92 ALA B O 1
ATOM 675 N N . ILE A 1 93 ? 24.476 -0.293 16.660 1.00 20.57 93 ILE B N 1
ATOM 676 C CA . ILE A 1 93 ? 25.587 0.624 16.874 1.00 20.32 93 ILE B CA 1
ATOM 677 C C . ILE A 1 93 ? 25.052 1.857 17.589 1.00 21.02 93 ILE B C 1
ATOM 678 O O . ILE A 1 93 ? 23.993 2.385 17.219 1.00 29.27 93 ILE B O 1
ATOM 683 N N . ASP A 1 94 ? 25.776 2.306 18.614 1.00 22.20 94 ASP B N 1
ATOM 684 C CA . ASP A 1 94 ? 25.381 3.486 19.394 1.00 32.23 94 ASP B CA 1
ATOM 685 C C . ASP A 1 94 ? 25.204 4.733 18.530 1.00 27.78 94 ASP B C 1
ATOM 686 O O . ASP A 1 94 ? 26.136 5.142 17.831 1.00 29.55 94 ASP B O 1
ATOM 691 N N . GLN A 1 95 ? 24.033 5.380 18.649 1.00 27.63 95 GLN B N 1
ATOM 692 C CA . GLN A 1 95 ? 23.713 6.572 17.848 1.00 33.90 95 GLN B CA 1
ATOM 693 C C . GLN A 1 95 ? 24.893 7.528 17.652 1.00 30.33 95 GLN B C 1
ATOM 694 O O . GLN A 1 95 ? 25.217 7.899 16.519 1.00 26.59 95 GLN B O 1
ATOM 700 N N . ALA A 1 96 ? 25.567 7.911 18.743 1.00 30.13 96 ALA B N 1
ATOM 701 C CA . ALA A 1 96 ? 26.696 8.841 18.666 1.00 25.53 96 ALA B CA 1
ATOM 702 C C . ALA A 1 96 ? 27.858 8.333 17.819 1.00 28.90 96 ALA B C 1
ATOM 703 O O . ALA A 1 96 ? 28.758 9.122 17.510 1.00 32.60 96 ALA B O 1
ATOM 705 N N . TRP A 1 97 ? 27.880 7.050 17.457 1.00 28.01 97 TRP B N 1
ATOM 706 C CA . TRP A 1 97 ? 28.975 6.481 16.683 1.00 26.46 97 TRP B CA 1
ATOM 707 C C . TRP A 1 97 ? 28.506 6.019 15.317 1.00 28.59 97 TRP B C 1
ATOM 708 O O . TRP A 1 97 ? 29.286 5.401 14.564 1.00 19.89 97 TRP B O 1
ATOM 719 N N . ALA A 1 98 ? 27.250 6.334 14.989 1.00 28.95 98 ALA B N 1
ATOM 720 C CA . ALA A 1 98 ? 26.649 6.024 13.705 1.00 21.44 98 ALA B CA 1
ATOM 721 C C . ALA A 1 98 ? 27.338 6.792 12.587 1.00 18.91 98 ALA B C 1
ATOM 722 O O . ALA A 1 98 ? 27.882 7.876 12.787 1.00 23.34 98 ALA B O 1
ATOM 724 N N . GLY A 1 99 ? 27.314 6.219 11.396 1.00 15.07 99 GLY B N 1
ATOM 725 C CA . GLY A 1 99 ? 27.962 6.839 10.280 1.00 16.51 99 GLY B CA 1
ATOM 726 C C . GLY A 1 99 ? 29.465 6.730 10.283 1.00 22.52 99 GLY B C 1
ATOM 727 O O . GLY A 1 99 ? 30.103 7.144 9.307 1.00 31.73 99 GLY B O 1
ATOM 728 N N . LYS A 1 100 ? 30.069 6.201 11.328 1.00 19.11 100 LYS B N 1
ATOM 729 C CA . LYS A 1 100 ? 31.506 6.021 11.287 1.00 16.89 100 LYS B CA 1
ATOM 730 C C . LYS A 1 100 ? 31.895 4.709 10.620 1.00 19.51 100 LYS B C 1
ATOM 731 O O . LYS A 1 100 ? 33.093 4.424 10.484 1.00 19.61 100 LYS B O 1
ATOM 737 N N . GLY A 1 101 ? 30.913 3.932 10.151 1.00 18.86 101 GLY B N 1
ATOM 738 C CA . GLY A 1 101 ? 31.182 2.703 9.425 1.00 17.22 101 GLY B CA 1
ATOM 739 C C . GLY A 1 101 ? 31.222 1.448 10.272 1.00 19.59 101 GLY B C 1
ATOM 740 O O . GLY A 1 101 ? 31.503 0.359 9.742 1.00 17.49 101 GLY B O 1
ATOM 741 N N . LEU A 1 102 ? 30.938 1.560 11.567 1.00 20.07 102 LEU B N 1
ATOM 742 C CA . LEU A 1 102 ? 31.024 0.404 12.441 1.00 13.97 102 LEU B CA 1
ATOM 743 C C . LEU A 1 102 ? 29.928 -0.611 12.135 1.00 15.24 102 LEU B C 1
ATOM 744 O O . LEU A 1 102 ? 30.129 -1.812 12.336 1.00 15.56 102 LEU B O 1
ATOM 749 N N . GLY A 1 103 ? 28.769 -0.167 11.653 1.00 14.71 103 GLY B N 1
ATOM 750 C CA . GLY A 1 103 ? 27.760 -1.119 11.227 1.00 11.26 103 GLY B CA 1
ATOM 751 C C . GLY A 1 103 ? 28.304 -2.198 10.303 1.00 13.10 103 GLY B C 1
ATOM 752 O O . GLY A 1 103 ? 28.285 -3.373 10.662 1.00 10.92 103 GLY B O 1
ATOM 753 N N . VAL A 1 104 ? 28.788 -1.827 9.109 1.00 15.83 104 VAL B N 1
ATOM 754 C CA . VAL A 1 104 ? 29.435 -2.813 8.242 1.00 11.14 104 VAL B CA 1
ATOM 755 C C . VAL A 1 104 ? 30.536 -3.512 9.007 1.00 15.15 104 VAL B C 1
ATOM 756 O O . VAL A 1 104 ? 30.707 -4.737 8.913 1.00 16.28 104 VAL B O 1
ATOM 760 N N . ALA A 1 105 ? 31.305 -2.736 9.778 1.00 14.78 105 ALA B N 1
ATOM 761 C CA . ALA A 1 105 ? 32.509 -3.278 10.386 1.00 14.84 105 ALA B CA 1
ATOM 762 C C . ALA A 1 105 ? 32.193 -4.527 11.191 1.00 16.23 105 ALA B C 1
ATOM 763 O O . ALA A 1 105 ? 32.953 -5.508 11.148 1.00 19.28 105 ALA B O 1
ATOM 765 N N . LEU A 1 106 ? 31.038 -4.524 11.881 1.00 10.95 106 LEU B N 1
ATOM 766 C CA . LEU A 1 106 ? 30.601 -5.691 12.642 1.00 9.62 106 LEU B CA 1
ATOM 767 C C . LEU A 1 106 ? 30.083 -6.774 11.723 1.00 9.72 106 LEU B C 1
ATOM 768 O O . LEU A 1 106 ? 30.349 -7.954 11.936 1.00 10.11 106 LEU B O 1
ATOM 773 N N . LEU A 1 107 ? 29.340 -6.394 10.693 1.00 11.69 107 LEU B N 1
ATOM 774 C CA . LEU A 1 107 ? 28.755 -7.413 9.844 1.00 9.52 107 LEU B CA 1
ATOM 775 C C . LEU A 1 107 ? 29.855 -8.176 9.178 1.00 8.49 107 LEU B C 1
ATOM 776 O O . LEU A 1 107 ? 29.757 -9.390 9.018 1.00 10.50 107 LEU B O 1
ATOM 781 N N . LYS A 1 108 ? 30.946 -7.494 8.849 1.00 8.94 108 LYS B N 1
ATOM 782 C CA . LYS A 1 108 ? 32.083 -8.201 8.282 1.00 11.61 108 LYS B CA 1
ATOM 783 C C . LYS A 1 108 ? 32.657 -9.187 9.282 1.00 11.72 108 LYS B C 1
ATOM 784 O O . LYS A 1 108 ? 32.983 -10.323 8.926 1.00 10.36 108 LYS B O 1
ATOM 790 N N . ASP A 1 109 ? 32.754 -8.779 10.548 1.00 12.46 109 ASP B N 1
ATOM 791 C CA . ASP A 1 109 ? 33.244 -9.690 11.574 1.00 13.32 109 ASP B CA 1
ATOM 792 C C . ASP A 1 109 ? 32.342 -10.907 11.707 1.00 15.19 109 ASP B C 1
ATOM 793 O O . ASP A 1 109 ? 32.828 -12.038 11.838 1.00 19.24 109 ASP B O 1
ATOM 798 N N . ALA A 1 110 ? 31.025 -10.694 11.691 1.00 15.52 110 ALA B N 1
ATOM 799 C CA . ALA A 1 110 ? 30.069 -11.796 11.752 1.00 13.84 110 ALA B CA 1
ATOM 800 C C . ALA A 1 110 ? 30.340 -12.814 10.654 1.00 15.17 110 ALA B C 1
ATOM 801 O O . ALA A 1 110 ? 30.508 -14.013 10.925 1.00 15.54 110 ALA B O 1
ATOM 803 N N . VAL A 1 111 ? 30.389 -12.345 9.404 1.00 12.76 111 VAL B N 1
ATOM 804 C CA . VAL A 1 111 ? 30.614 -13.253 8.285 1.00 10.91 111 VAL B CA 1
ATOM 805 C C . VAL A 1 111 ? 31.936 -13.981 8.457 1.00 15.42 111 VAL B C 1
ATOM 806 O O . VAL A 1 111 ? 32.005 -15.209 8.343 1.00 17.20 111 VAL B O 1
ATOM 810 N N . TYR A 1 112 ? 33.006 -13.240 8.755 1.00 16.08 112 TYR B N 1
ATOM 811 C CA . TYR A 1 112 ? 34.297 -13.882 8.988 1.00 18.10 112 TYR B CA 1
ATOM 812 C C . TYR A 1 112 ? 34.187 -14.978 10.047 1.00 20.22 112 TYR B C 1
ATOM 813 O O . TYR A 1 112 ? 34.571 -16.128 9.816 1.00 19.63 112 TYR B O 1
ATOM 822 N N . ARG A 1 113 ? 33.615 -14.651 11.203 1.00 19.09 113 ARG B N 1
ATOM 823 C CA . ARG A 1 113 ? 33.471 -15.651 12.245 1.00 16.03 113 ARG B CA 1
ATOM 824 C C . ARG A 1 113 ? 32.560 -16.789 11.805 1.00 19.91 113 ARG B C 1
ATOM 825 O O . ARG A 1 113 ? 32.744 -17.936 12.231 1.00 22.00 113 ARG B O 1
ATOM 833 N N . THR A 1 114 ? 31.594 -16.505 10.931 1.00 17.35 114 THR B N 1
ATOM 834 C CA . THR A 1 114 ? 30.640 -17.535 10.536 1.00 14.09 114 THR B CA 1
ATOM 835 C C . THR A 1 114 ? 31.219 -18.461 9.489 1.00 17.08 114 THR B C 1
ATOM 836 O O . THR A 1 114 ? 30.911 -19.652 9.472 1.00 19.59 114 THR B O 1
ATOM 840 N N . MET A 1 115 ? 32.049 -17.940 8.596 1.00 22.24 115 MET B N 1
ATOM 841 C CA . MET A 1 115 ? 32.736 -18.844 7.695 1.00 20.23 115 MET B CA 1
ATOM 842 C C . MET A 1 115 ? 33.769 -19.650 8.455 1.00 23.32 115 MET B C 1
ATOM 843 O O . MET A 1 115 ? 33.988 -20.822 8.142 1.00 29.14 115 MET B O 1
ATOM 848 N N . SER A 1 116 ? 34.371 -19.052 9.483 1.00 21.87 116 SER B N 1
ATOM 849 C CA . SER A 1 116 ? 35.263 -19.794 10.3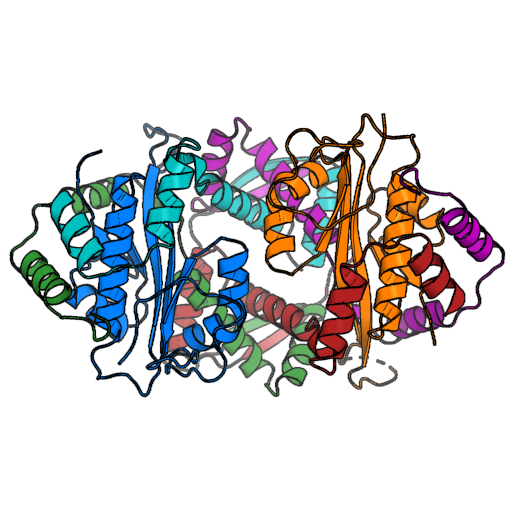63 1.00 22.21 116 SER B CA 1
ATOM 850 C C . SER A 1 116 ? 34.540 -20.971 11.019 1.00 27.92 116 SER B C 1
ATOM 851 O O . SER A 1 116 ? 35.025 -22.111 10.981 1.00 31.05 116 SER B O 1
ATOM 854 N N . ILE A 1 117 ? 33.377 -20.719 11.629 1.00 23.43 117 ILE B N 1
ATOM 855 C CA . ILE A 1 117 ? 32.592 -21.819 12.181 1.00 19.92 117 ILE B CA 1
ATOM 856 C C . ILE A 1 117 ? 32.294 -22.838 11.101 1.00 21.72 117 ILE B C 1
ATOM 857 O O . ILE A 1 117 ? 32.554 -24.031 11.259 1.00 23.80 117 ILE B O 1
ATOM 862 N N . ALA A 1 118 ? 31.767 -22.371 9.974 1.00 24.73 118 ALA B N 1
ATOM 863 C CA . ALA A 1 118 ? 31.384 -23.242 8.871 1.00 26.06 118 ALA B CA 1
ATOM 864 C C . ALA A 1 118 ? 32.526 -24.098 8.350 1.00 25.85 118 ALA B C 1
ATOM 865 O O . ALA A 1 118 ? 32.272 -25.021 7.572 1.00 22.18 118 ALA B O 1
ATOM 867 N N . GLN A 1 119 ? 33.769 -23.813 8.731 1.00 32.67 119 GLN B N 1
ATOM 868 C CA . GLN A 1 119 ? 34.825 -24.784 8.475 1.00 35.16 119 GLN B CA 1
ATOM 869 C C . GLN A 1 119 ? 34.802 -25.923 9.497 1.00 30.31 119 GLN B C 1
ATOM 870 O O . GLN A 1 119 ? 35.052 -27.074 9.131 1.00 30.24 119 GLN B O 1
ATOM 876 N N . GLN A 1 120 ? 34.442 -25.645 10.753 1.00 31.05 120 GLN B N 1
ATOM 877 C CA . GLN A 1 120 ? 34.373 -26.691 11.770 1.00 29.98 120 GLN B CA 1
ATOM 878 C C . GLN A 1 120 ? 33.177 -27.594 11.549 1.00 28.86 120 GLN B C 1
ATOM 879 O O . GLN A 1 120 ? 33.328 -28.761 11.194 1.00 38.13 120 GLN B O 1
ATOM 885 N N . VAL A 1 121 ? 31.985 -27.032 11.699 1.00 28.38 121 VAL B N 1
ATOM 886 C CA . VAL A 1 121 ? 30.727 -27.751 11.565 1.00 24.10 121 VAL B CA 1
ATOM 887 C C . VAL A 1 121 ? 30.143 -27.377 10.209 1.00 23.72 121 VAL B C 1
ATOM 888 O O . VAL A 1 121 ? 30.711 -26.551 9.483 1.00 23.64 121 VAL B O 1
ATOM 892 N N . GLY A 1 122 ? 29.050 -28.008 9.819 1.00 21.62 122 GLY B N 1
ATOM 893 C CA . GLY A 1 122 ? 28.640 -27.832 8.438 1.00 21.75 122 GLY B CA 1
ATOM 894 C C . GLY A 1 122 ? 27.749 -26.642 8.132 1.00 22.39 122 GLY B C 1
ATOM 895 O O . GLY A 1 122 ? 26.823 -26.777 7.328 1.00 23.85 122 GLY B O 1
ATOM 896 N N . VAL A 1 123 ? 28.019 -25.475 8.731 1.00 21.46 123 VAL B N 1
ATOM 897 C CA . VAL A 1 123 ? 27.106 -24.339 8.623 1.00 16.98 123 VAL B CA 1
ATOM 898 C C . VAL A 1 123 ? 27.040 -23.857 7.182 1.00 22.41 123 VAL B C 1
ATOM 899 O O . VAL A 1 123 ? 28.063 -23.773 6.491 1.00 27.06 123 VAL B O 1
ATOM 903 N N . ARG A 1 124 ? 25.818 -23.545 6.717 1.00 22.68 124 ARG B N 1
ATOM 904 C CA . ARG A 1 124 ? 25.531 -23.407 5.297 1.00 18.36 124 ARG B CA 1
ATOM 905 C C . ARG A 1 124 ? 24.993 -22.058 4.877 1.00 17.60 124 ARG B C 1
ATOM 906 O O . ARG A 1 124 ? 24.848 -21.821 3.672 1.00 21.33 124 ARG B O 1
ATOM 914 N N . ALA A 1 125 ? 24.688 -21.176 5.817 1.00 16.81 125 ALA B N 1
ATOM 915 C CA . ALA A 1 125 ? 24.295 -19.820 5.479 1.00 14.01 125 ALA B CA 1
ATOM 916 C C . ALA A 1 125 ? 24.261 -19.009 6.762 1.00 10.82 125 ALA B C 1
ATOM 917 O O . ALA A 1 125 ? 24.066 -19.544 7.852 1.00 10.67 125 ALA B O 1
ATOM 919 N N . LEU A 1 126 ? 24.496 -17.735 6.633 1.00 8.82 126 LEU B N 1
ATOM 920 C CA . LEU A 1 126 ? 24.204 -16.829 7.716 1.00 9.47 126 LEU B CA 1
ATOM 921 C C . LEU A 1 126 ? 22.839 -16.249 7.389 1.00 11.54 126 LEU B C 1
ATOM 922 O O . LEU A 1 126 ? 22.460 -16.184 6.220 1.00 13.54 126 LEU B O 1
ATOM 927 N N . ILE A 1 127 ? 22.070 -15.880 8.399 1.00 9.61 127 ILE B N 1
ATOM 928 C CA . ILE A 1 127 ? 20.653 -15.610 8.167 1.00 11.57 127 ILE B CA 1
ATOM 929 C C . ILE A 1 127 ? 20.231 -14.436 9.024 1.00 12.76 127 ILE B C 1
ATOM 930 O O . ILE A 1 127 ? 20.501 -14.421 10.228 1.00 13.41 127 ILE B O 1
ATOM 935 N N . VAL A 1 128 ? 19.568 -13.455 8.422 1.00 11.41 128 VAL B N 1
ATOM 936 C CA . VAL A 1 128 ? 19.109 -12.315 9.194 1.00 8.85 128 VAL B CA 1
ATOM 937 C C . VAL A 1 128 ? 17.676 -11.989 8.830 1.00 14.25 128 VAL B C 1
ATOM 938 O O . VAL A 1 128 ? 17.213 -12.244 7.709 1.00 15.27 128 VAL B O 1
ATOM 942 N N . HIS A 1 129 ? 16.986 -11.381 9.798 1.00 12.07 129 HIS B N 1
ATOM 943 C CA . HIS A 1 129 ? 15.601 -10.964 9.682 1.00 10.81 129 HIS B CA 1
ATOM 944 C C . HIS A 1 129 ? 15.609 -9.442 9.637 1.00 9.30 129 HIS B C 1
ATOM 945 O O . HIS A 1 129 ? 15.754 -8.768 10.655 1.00 12.81 129 HIS B O 1
ATOM 952 N N . ALA A 1 130 ? 15.472 -8.909 8.446 1.00 11.56 130 ALA B N 1
ATOM 953 C CA . ALA A 1 130 ? 15.275 -7.487 8.241 1.00 15.07 130 ALA B CA 1
ATOM 954 C C . ALA A 1 130 ? 13.817 -7.143 8.525 1.00 20.35 130 ALA B C 1
ATOM 955 O O . ALA A 1 130 ? 12.922 -7.531 7.761 1.00 20.17 130 ALA B O 1
ATOM 957 N N . LEU A 1 131 ? 13.574 -6.429 9.627 1.00 20.54 131 LEU B N 1
ATOM 958 C CA . LEU A 1 131 ? 12.244 -5.877 9.881 1.00 26.28 131 LEU B CA 1
ATOM 959 C C . LEU A 1 131 ? 12.055 -4.549 9.152 1.00 25.30 131 LEU B C 1
ATOM 960 O O . LEU A 1 131 ? 11.157 -4.402 8.317 1.00 27.73 131 LEU B O 1
ATOM 965 N N . ASP A 1 132 ? 12.888 -3.568 9.474 1.00 27.85 132 ASP B N 1
ATOM 966 C CA . ASP A 1 132 ? 12.845 -2.281 8.799 1.00 27.69 132 ASP B CA 1
ATOM 967 C C . ASP A 1 132 ? 13.245 -2.448 7.338 1.00 32.72 132 ASP B C 1
ATOM 968 O O . ASP A 1 132 ? 14.110 -3.267 7.003 1.00 27.32 132 ASP B O 1
ATOM 973 N N . ASP A 1 133 ? 12.593 -1.680 6.456 1.00 38.38 133 ASP B N 1
ATOM 974 C CA . ASP A 1 133 ? 13.025 -1.612 5.060 1.00 27.40 133 ASP B CA 1
ATOM 975 C C . ASP A 1 133 ? 14.383 -0.964 4.911 1.00 20.07 133 ASP B C 1
ATOM 976 O O . ASP A 1 133 ? 14.979 -1.059 3.842 1.00 21.85 133 ASP B O 1
ATOM 981 N N . SER A 1 134 ? 14.857 -0.261 5.933 1.00 20.96 134 SER B N 1
ATOM 982 C CA . SER A 1 134 ? 16.208 0.265 5.896 1.00 20.00 134 SER B CA 1
ATOM 983 C C . SER A 1 134 ? 17.195 -0.819 6.280 1.00 19.91 134 SER B C 1
ATOM 984 O O . SER A 1 134 ? 18.253 -0.963 5.662 1.00 17.46 134 SER B O 1
ATOM 987 N N . VAL A 1 135 ? 16.835 -1.606 7.290 1.00 26.24 135 VAL B N 1
ATOM 988 C CA . VAL A 1 135 ? 17.630 -2.769 7.659 1.00 18.53 135 VAL B CA 1
ATOM 989 C C . VAL A 1 135 ? 17.840 -3.666 6.450 1.00 15.90 135 VAL B C 1
ATOM 990 O O . VAL A 1 135 ? 18.969 -4.066 6.142 1.00 17.20 135 VAL B O 1
ATOM 994 N N . ARG A 1 136 ? 16.759 -3.955 5.735 1.00 16.65 136 ARG B N 1
ATOM 995 C CA . ARG A 1 136 ? 16.832 -4.870 4.572 1.00 14.37 136 ARG B CA 1
ATOM 996 C C . ARG A 1 136 ? 17.788 -4.290 3.543 1.00 14.58 136 ARG B C 1
ATOM 997 O O . ARG A 1 136 ? 18.507 -5.055 2.934 1.00 15.46 136 ARG B O 1
ATOM 1005 N N . ASN A 1 137 ? 17.781 -2.977 3.370 1.00 15.71 137 ASN B N 1
ATOM 1006 C CA . ASN A 1 137 ? 18.654 -2.362 2.385 1.00 16.24 137 ASN B CA 1
ATOM 1007 C C . ASN A 1 137 ? 20.101 -2.519 2.792 1.00 14.61 137 ASN B C 1
ATOM 1008 O O . ASN A 1 137 ? 20.955 -2.840 1.965 1.00 17.06 137 ASN B O 1
ATOM 1013 N N . PHE A 1 138 ? 20.391 -2.330 4.065 1.00 12.80 138 PHE B N 1
ATOM 1014 C CA . PHE A 1 138 ? 21.748 -2.541 4.528 1.00 10.61 138 PHE B CA 1
ATOM 1015 C C . PHE A 1 138 ? 22.220 -3.939 4.168 1.00 14.69 138 PHE B C 1
ATOM 1016 O O . PHE A 1 138 ? 23.288 -4.107 3.565 1.00 14.20 138 PHE B O 1
ATOM 1024 N N . TYR A 1 139 ? 21.412 -4.964 4.497 1.00 15.69 139 TYR B N 1
ATOM 1025 C CA . TYR A 1 139 ? 21.896 -6.330 4.317 1.00 12.31 139 TYR B CA 1
ATOM 1026 C C . TYR A 1 139 ? 21.902 -6.713 2.854 1.00 12.17 139 TYR B C 1
ATOM 1027 O O . TYR A 1 139 ? 22.806 -7.435 2.419 1.00 14.22 139 TYR B O 1
ATOM 1036 N N . LEU A 1 140 ? 20.944 -6.218 2.064 1.00 11.31 140 LEU B N 1
ATOM 1037 C CA . LEU A 1 140 ? 21.020 -6.471 0.626 1.00 10.19 140 LEU B CA 1
ATOM 1038 C C . LEU A 1 140 ? 22.281 -5.861 0.042 1.00 10.75 140 LEU B C 1
ATOM 1039 O O . LEU A 1 140 ? 22.934 -6.458 -0.819 1.00 11.83 140 LEU B O 1
ATOM 1044 N N . LYS A 1 141 ? 22.638 -4.669 0.516 1.00 13.53 141 LYS B N 1
ATOM 1045 C CA . LYS A 1 141 ? 23.826 -3.955 0.079 1.00 11.36 141 LYS B CA 1
ATOM 1046 C C . LYS A 1 141 ? 25.096 -4.742 0.355 1.00 11.72 141 LYS B C 1
ATOM 1047 O O . LYS A 1 141 ? 26.097 -4.519 -0.334 1.00 12.66 141 LYS B O 1
ATOM 1053 N N . TYR A 1 142 ? 25.087 -5.668 1.327 1.00 10.28 142 TYR B N 1
ATOM 1054 C CA . TYR A 1 142 ? 26.309 -6.368 1.703 1.00 10.20 142 TYR B CA 1
ATOM 1055 C C . TYR A 1 142 ? 26.204 -7.861 1.469 1.00 10.87 142 TYR B C 1
ATOM 1056 O O . TYR A 1 142 ? 26.654 -8.679 2.279 1.00 12.02 142 TYR B O 1
ATOM 1065 N N . ALA A 1 143 ? 25.631 -8.211 0.319 1.00 8.82 143 ALA B N 1
ATOM 1066 C CA . ALA A 1 143 ? 25.629 -9.510 -0.326 1.00 7.09 143 ALA B CA 1
ATOM 1067 C C . ALA A 1 143 ? 24.604 -10.497 0.235 1.00 6.95 143 ALA B C 1
ATOM 1068 O O . ALA A 1 143 ? 24.528 -11.611 -0.266 1.00 7.33 143 ALA B O 1
ATOM 1070 N N . PHE A 1 144 ? 23.805 -10.140 1.226 1.00 6.93 144 PHE B N 1
ATOM 1071 C CA . PHE A 1 144 ? 22.689 -11.002 1.575 1.00 6.20 144 PHE B CA 1
ATOM 1072 C C . PHE A 1 144 ? 21.685 -11.022 0.429 1.00 7.35 144 PHE B C 1
ATOM 1073 O O . PHE A 1 144 ? 21.629 -10.101 -0.383 1.00 11.93 144 PHE B O 1
ATOM 1081 N N . VAL A 1 145 ? 20.928 -12.105 0.320 1.00 6.62 145 VAL B N 1
ATOM 1082 C CA . VAL A 1 145 ? 19.936 -12.241 -0.743 1.00 5.56 145 VAL B CA 1
ATOM 1083 C C . VAL A 1 145 ? 18.637 -12.610 -0.040 1.00 7.87 145 VAL B C 1
ATOM 1084 O O . VAL A 1 145 ? 18.686 -13.251 1.019 1.00 8.33 145 VAL B O 1
ATOM 1088 N N . PRO A 1 146 ? 17.470 -12.213 -0.561 1.00 7.57 146 PRO B N 1
ATOM 1089 C CA . PRO A 1 146 ? 16.202 -12.581 0.077 1.00 8.14 146 PRO B CA 1
ATOM 1090 C C . PRO A 1 146 ? 15.996 -14.085 0.057 1.00 10.25 146 PRO B C 1
ATOM 1091 O O . PRO A 1 146 ? 16.170 -14.736 -0.972 1.00 13.84 146 PRO B O 1
ATOM 1095 N N . SER A 1 147 ? 15.628 -14.643 1.199 1.00 11.67 147 SER B N 1
ATOM 1096 C CA . SER A 1 147 ? 15.381 -16.063 1.247 1.00 13.46 147 SER B CA 1
ATOM 1097 C C . SER A 1 147 ? 14.176 -16.366 0.371 1.00 15.05 147 SER B C 1
ATOM 1098 O O . SER A 1 147 ? 13.457 -15.458 -0.021 1.00 19.15 147 SER B O 1
ATOM 1101 N N . PRO A 1 148 ? 13.949 -17.624 0.015 1.00 15.56 148 PRO B N 1
ATOM 1102 C CA . PRO A 1 148 ? 12.734 -17.967 -0.719 1.00 14.90 148 PRO B CA 1
ATOM 1103 C C . PRO A 1 148 ? 11.601 -18.462 0.155 1.00 21.79 148 PRO B C 1
ATOM 1104 O O . PRO A 1 148 ? 10.556 -18.819 -0.397 1.00 27.66 148 PRO B O 1
ATOM 1108 N N . PHE A 1 149 ? 11.776 -18.526 1.478 1.00 24.65 149 PHE B N 1
ATOM 1109 C CA . PHE A 1 149 ? 10.702 -18.990 2.356 1.00 25.70 149 PHE B CA 1
ATOM 1110 C C . PHE A 1 149 ? 10.045 -17.886 3.176 1.00 26.88 149 PHE B C 1
ATOM 1111 O O . PHE A 1 149 ? 8.827 -17.924 3.361 1.00 29.15 149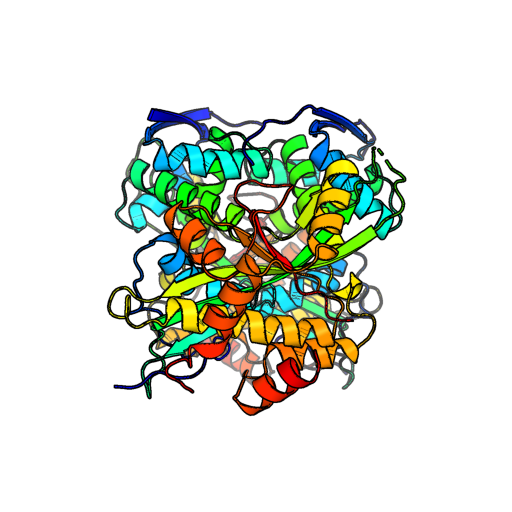 PHE B O 1
ATOM 1119 N N . GLN A 1 150 ? 10.794 -16.893 3.647 1.00 22.12 150 GLN B N 1
ATOM 1120 C CA . GLN A 1 150 ? 10.203 -15.756 4.339 1.00 21.88 150 GLN B CA 1
ATOM 1121 C C . GLN A 1 150 ? 10.600 -14.474 3.632 1.00 20.15 150 GLN B C 1
ATOM 1122 O O . GLN A 1 150 ? 11.731 -14.355 3.156 1.00 22.90 150 GLN B O 1
ATOM 1128 N N . SER A 1 151 ? 9.681 -13.509 3.555 1.00 22.68 151 SER B N 1
ATOM 1129 C CA . SER A 1 151 ? 10.043 -12.227 2.945 1.00 24.52 151 SER B CA 1
ATOM 1130 C C . SER A 1 151 ? 11.105 -11.527 3.774 1.00 23.28 151 SER B C 1
ATOM 1131 O O . SER A 1 151 ? 12.110 -11.033 3.246 1.00 20.36 151 SER B O 1
ATOM 1134 N N . LEU A 1 152 ? 10.890 -11.473 5.078 1.00 20.28 152 LEU B N 1
ATOM 1135 C CA . LEU A 1 152 ? 11.731 -10.662 5.932 1.00 20.97 152 LEU B CA 1
ATOM 1136 C C . LEU A 1 152 ? 13.026 -11.357 6.272 1.00 18.35 152 LEU B C 1
ATOM 1137 O O . LEU A 1 152 ? 13.777 -10.862 7.107 1.00 20.94 152 LEU B O 1
ATOM 1142 N N . THR A 1 153 ? 13.309 -12.491 5.658 1.00 15.43 153 THR B N 1
ATOM 1143 C CA . THR A 1 153 ? 14.475 -13.277 6.014 1.00 17.24 153 THR B CA 1
ATOM 1144 C C . THR A 1 153 ? 15.461 -13.283 4.861 1.00 17.21 153 THR B C 1
ATOM 1145 O O . THR A 1 153 ? 15.086 -13.539 3.713 1.00 18.17 153 THR B O 1
ATOM 1149 N N . LEU A 1 154 ? 16.711 -12.979 5.155 1.00 13.18 154 LEU B N 1
ATOM 1150 C CA . LEU A 1 154 ? 17.712 -12.918 4.111 1.00 11.24 154 LEU B CA 1
ATOM 1151 C C . LEU A 1 154 ? 18.813 -13.934 4.414 1.00 12.00 154 LEU B C 1
ATOM 1152 O O . LEU A 1 154 ? 18.998 -14.355 5.564 1.00 14.68 154 LEU B O 1
ATOM 1157 N N . LEU A 1 155 ? 19.528 -14.357 3.373 1.00 7.97 155 LEU B N 1
ATOM 1158 C CA . LEU A 1 155 ? 20.561 -15.367 3.510 1.00 7.58 155 LEU B CA 1
ATOM 1159 C C . LEU A 1 155 ? 21.867 -14.814 2.997 1.00 9.85 155 LEU B C 1
ATOM 1160 O O . LEU A 1 155 ? 21.895 -14.085 2.004 1.00 10.57 155 LEU B O 1
ATOM 1165 N N . TYR A 1 156 ? 22.952 -15.186 3.659 1.00 11.83 156 TYR B N 1
ATOM 1166 C CA . TYR A 1 156 ? 24.296 -15.034 3.110 1.00 9.63 156 TYR B CA 1
ATOM 1167 C C . TYR A 1 156 ? 24.776 -16.456 2.943 1.00 8.49 156 TYR B C 1
ATOM 1168 O O . TYR A 1 156 ? 25.224 -17.081 3.917 1.00 11.70 156 TYR B O 1
ATOM 1177 N N . PRO A 1 157 ? 24.637 -17.036 1.763 1.00 9.04 157 PRO B N 1
ATOM 1178 C CA . PRO A 1 157 ? 24.996 -18.448 1.592 1.00 14.09 157 PRO B CA 1
ATOM 1179 C C . PRO A 1 157 ? 26.505 -18.620 1.699 1.00 18.41 157 PRO B C 1
ATOM 1180 O O . PRO A 1 157 ? 27.273 -17.846 1.119 1.00 20.62 157 PRO B O 1
ATOM 1184 N N . ILE A 1 158 ? 26.943 -19.602 2.479 1.00 19.65 158 ILE B N 1
ATOM 1185 C CA . ILE A 1 158 ? 28.375 -19.815 2.695 1.00 28.29 158 ILE B CA 1
ATOM 1186 C C . ILE A 1 158 ? 28.673 -21.296 2.434 1.00 35.13 158 ILE B C 1
ATOM 1187 O O . ILE A 1 158 ? 28.729 -22.106 3.361 1.00 31.97 158 ILE B O 1
ATOM 1192 N N . THR A 1 159 ? 28.943 -21.614 1.169 1.00 43.41 159 THR B N 1
ATOM 1193 C CA . THR A 1 159 ? 29.133 -22.992 0.707 1.00 45.37 159 THR B CA 1
ATOM 1194 C C . THR A 1 159 ? 30.624 -23.310 0.580 1.00 52.09 159 THR B C 1
ATOM 1195 O O . THR A 1 159 ? 31.138 -23.537 -0.512 1.00 59.03 159 THR B O 1
ATOM 1199 N N . LEU A 1 160 ? 31.343 -23.293 1.707 1.00 52.31 160 LEU B N 1
ATOM 1200 C CA . LEU A 1 160 ? 32.685 -23.868 1.718 1.00 50.12 160 LEU B CA 1
ATOM 1201 C C . LEU A 1 160 ? 32.563 -25.372 1.546 1.00 62.20 160 LEU B C 1
ATOM 1202 O O . LEU A 1 160 ? 31.606 -25.983 2.034 1.00 71.86 160 LEU B O 1
ATOM 1207 N N . GLU A 1 161 ? 33.533 -25.977 0.863 1.00 58.60 161 GLU B N 1
ATOM 1208 C CA . GLU A 1 161 ? 33.400 -27.386 0.481 1.00 61.33 161 GLU B CA 1
ATOM 1209 C C . GLU A 1 161 ? 34.034 -28.370 1.475 1.00 55.23 161 GLU B C 1
ATOM 1210 O O . GLU A 1 161 ? 35.234 -28.323 1.740 1.00 53.87 161 GLU B O 1
ATOM 1216 N N . GLY B 1 2 ? 31.952 -39.904 54.514 1.00 31.52 2 GLY A N 1
ATOM 1217 C CA . GLY B 1 2 ? 32.128 -40.075 53.075 1.00 64.16 2 GLY A CA 1
ATOM 1218 C C . GLY B 1 2 ? 31.942 -38.856 52.152 1.00 75.34 2 GLY A C 1
ATOM 1219 O O . GLY B 1 2 ? 32.893 -38.418 51.490 1.00 66.35 2 GLY A O 1
ATOM 1220 N N . ILE B 1 3 ? 30.707 -38.315 52.110 1.00 76.28 3 ILE A N 1
ATOM 1221 C CA . ILE B 1 3 ? 30.344 -37.205 51.221 1.00 62.32 3 ILE A CA 1
ATOM 1222 C C . ILE B 1 3 ? 30.878 -35.882 51.771 1.00 62.50 3 ILE A C 1
ATOM 1223 O O . ILE B 1 3 ? 31.174 -35.749 52.960 1.00 64.00 3 ILE A O 1
ATOM 1228 N N . THR B 1 4 ? 31.025 -34.890 50.889 1.00 59.17 4 THR A N 1
ATOM 1229 C CA . THR B 1 4 ? 31.419 -33.555 51.316 1.00 61.45 4 THR A CA 1
ATOM 1230 C C . THR B 1 4 ? 30.335 -32.533 50.993 1.00 54.61 4 THR A C 1
ATOM 1231 O O . THR B 1 4 ? 29.457 -32.759 50.150 1.00 42.93 4 THR A O 1
ATOM 1235 N N . ALA B 1 5 ? 30.464 -31.373 51.673 1.00 52.71 5 ALA A N 1
ATOM 1236 C CA . ALA B 1 5 ? 29.544 -30.250 51.786 1.00 43.22 5 ALA A CA 1
ATOM 1237 C C . ALA B 1 5 ? 28.948 -29.878 50.439 1.00 51.11 5 ALA A C 1
ATOM 1238 O O . ALA B 1 5 ? 29.617 -30.029 49.405 1.00 58.07 5 ALA A O 1
ATOM 1240 N N . PRO B 1 6 ? 27.701 -29.402 50.400 1.00 49.88 6 PRO A N 1
ATOM 1241 C CA . PRO B 1 6 ? 27.123 -29.003 49.120 1.00 43.40 6 PRO A CA 1
ATOM 1242 C C . PRO B 1 6 ? 27.739 -27.698 48.663 1.00 40.93 6 PRO A C 1
ATOM 1243 O O . PRO B 1 6 ? 28.076 -26.820 49.466 1.00 39.14 6 PRO A O 1
ATOM 1247 N N . THR B 1 7 ? 27.898 -27.588 47.352 1.00 40.18 7 THR A N 1
ATOM 1248 C CA . THR B 1 7 ? 28.568 -26.441 46.764 1.00 41.36 7 THR A CA 1
ATOM 1249 C C . THR B 1 7 ? 27.888 -26.124 45.440 1.00 38.80 7 THR A C 1
ATOM 1250 O O . THR B 1 7 ? 27.146 -26.960 44.909 1.00 37.88 7 THR A O 1
ATOM 1254 N N . PRO B 1 8 ? 28.075 -24.910 44.905 1.00 38.77 8 PRO A N 1
ATOM 1255 C CA . PRO B 1 8 ? 27.443 -24.562 43.625 1.00 34.29 8 PRO A CA 1
ATOM 1256 C C . PRO B 1 8 ? 27.836 -25.503 42.492 1.00 33.62 8 PRO A C 1
ATOM 1257 O O . PRO B 1 8 ? 28.967 -25.986 42.421 1.00 34.31 8 PRO A O 1
ATOM 1261 N N . LEU B 1 9 ? 26.875 -25.754 41.603 1.00 34.70 9 LEU A N 1
ATOM 1262 C CA . LEU B 1 9 ? 27.103 -26.567 40.415 1.00 33.14 9 LEU A CA 1
ATOM 1263 C C . LEU B 1 9 ? 28.101 -25.896 39.477 1.00 45.16 9 LEU A C 1
ATOM 1264 O O . LEU B 1 9 ? 28.206 -24.661 39.428 1.00 38.88 9 LEU A O 1
ATOM 1269 N N . THR B 1 10 ? 28.851 -26.736 38.738 1.00 49.03 10 THR A N 1
ATOM 1270 C CA . THR B 1 10 ? 29.769 -26.323 37.669 1.00 46.94 10 THR A CA 1
ATOM 1271 C C . THR B 1 10 ? 29.736 -27.355 36.536 1.00 49.87 10 THR A C 1
ATOM 1272 O O . THR B 1 10 ? 29.210 -28.464 36.686 1.00 52.18 10 THR A O 1
ATOM 1276 N N . SER B 1 11 ? 30.320 -26.995 35.385 1.00 50.82 11 SER A N 1
ATOM 1277 C CA . SER B 1 11 ? 30.373 -27.929 34.257 1.00 49.35 11 SER A CA 1
ATOM 1278 C C . SER B 1 11 ? 31.131 -29.215 34.587 1.00 50.50 11 SER A C 1
ATOM 1279 O O . SER B 1 11 ? 30.960 -30.226 33.893 1.00 44.04 11 SER A O 1
ATOM 1282 N N . GLU B 1 12 ? 31.944 -29.194 35.645 1.00 58.19 12 GLU A N 1
ATOM 1283 C CA . GLU B 1 12 ? 32.857 -30.280 35.969 1.00 54.23 12 GLU A CA 1
ATOM 1284 C C . GLU B 1 12 ? 32.158 -31.454 36.644 1.00 57.13 12 GLU A C 1
ATOM 1285 O O . GLU B 1 12 ? 32.570 -32.604 36.446 1.00 62.76 12 GLU A O 1
ATOM 1291 N N . HIS B 1 13 ? 31.152 -31.197 37.481 1.00 53.46 13 HIS A N 1
ATOM 1292 C CA . HIS B 1 13 ? 30.420 -32.290 38.115 1.00 50.99 13 HIS A CA 1
ATOM 1293 C C . HIS B 1 13 ? 29.854 -33.215 37.054 1.00 48.52 13 HIS A C 1
ATOM 1294 O O . HIS B 1 13 ? 29.053 -32.797 36.216 1.00 51.31 13 HIS A O 1
ATOM 1301 N N . ASN B 1 14 ? 30.287 -34.464 37.060 1.00 47.36 14 ASN A N 1
ATOM 1302 C CA . ASN B 1 14 ? 29.659 -35.413 36.158 1.00 53.78 14 ASN A CA 1
ATOM 1303 C C . ASN B 1 14 ? 28.206 -35.552 36.604 1.00 53.43 14 ASN A C 1
ATOM 1304 O O . ASN B 1 14 ? 27.920 -36.144 37.650 1.00 52.08 14 ASN A O 1
ATOM 1309 N N . LEU B 1 15 ? 27.289 -34.963 35.839 1.00 51.85 15 LEU A N 1
ATOM 1310 C CA . LEU B 1 15 ? 25.863 -35.021 36.145 1.00 50.65 15 LEU A CA 1
ATOM 1311 C C . LEU B 1 15 ? 25.147 -36.168 35.433 1.00 56.29 15 LEU A C 1
ATOM 1312 O O . LEU B 1 15 ? 23.914 -36.265 35.517 1.00 52.33 15 LEU A O 1
ATOM 1317 N N . ALA B 1 16 ? 25.881 -37.029 34.725 1.00 59.36 16 ALA A N 1
ATOM 1318 C CA . ALA B 1 16 ? 25.247 -37.949 33.781 1.00 69.39 16 ALA A CA 1
ATOM 1319 C C . ALA B 1 16 ? 24.522 -39.085 34.498 1.00 77.19 16 ALA A C 1
ATOM 1320 O O . ALA B 1 16 ? 23.316 -39.298 34.299 1.00 65.31 16 ALA A O 1
ATOM 1322 N N . ASP B 1 17 ? 25.250 -39.843 35.324 1.00 80.29 17 ASP A N 1
ATOM 1323 C CA . ASP B 1 17 ? 24.687 -41.002 36.016 1.00 74.78 17 ASP A CA 1
ATOM 1324 C C . ASP B 1 17 ? 24.035 -40.520 37.313 1.00 76.06 17 ASP A C 1
ATOM 1325 O O . ASP B 1 17 ? 24.615 -40.551 38.404 1.00 81.97 17 ASP A O 1
ATOM 1330 N N . PHE B 1 18 ? 22.800 -40.045 37.175 1.00 63.76 18 PHE A N 1
ATOM 1331 C CA . PHE B 1 18 ? 21.996 -39.614 38.311 1.00 55.37 18 PHE A CA 1
ATOM 1332 C C . PHE B 1 18 ? 20.559 -40.027 38.040 1.00 59.97 18 PHE A C 1
ATOM 1333 O O . PHE B 1 18 ? 19.939 -39.528 37.094 1.00 62.40 18 PHE A O 1
ATOM 1341 N N . CYS B 1 19 ? 20.024 -40.917 38.874 1.00 56.01 19 CYS A N 1
ATOM 1342 C CA . CYS B 1 19 ? 18.647 -41.384 38.746 1.00 56.07 19 CYS A CA 1
ATOM 1343 C C . CYS B 1 19 ? 17.975 -41.271 40.103 1.00 60.84 19 CYS A C 1
ATOM 1344 O O . CYS B 1 19 ? 18.443 -41.868 41.079 1.00 59.70 19 CYS A O 1
ATOM 1347 N N . CYS B 1 20 ? 16.876 -40.511 40.159 1.00 57.87 20 CYS A N 1
ATOM 1348 C CA . CYS B 1 20 ? 16.257 -40.134 41.421 1.00 57.57 20 CYS A CA 1
ATOM 1349 C C . CYS B 1 20 ? 14.809 -40.578 41.541 1.00 62.06 20 CYS A C 1
ATOM 1350 O O . CYS B 1 20 ? 14.174 -40.285 42.565 1.00 71.12 20 CYS A O 1
ATOM 1353 N N . SER B 1 21 ? 14.285 -41.303 40.555 1.00 55.67 21 SER A N 1
ATOM 1354 C CA . SER B 1 21 ? 12.932 -41.849 40.462 1.00 66.87 21 SER A CA 1
ATOM 1355 C C . SER B 1 21 ? 11.873 -40.858 40.009 1.00 61.42 21 SER A C 1
ATOM 1356 O O . SER B 1 21 ? 10.766 -41.287 39.675 1.00 62.69 21 SER A O 1
ATOM 1359 N N . ASP B 1 22 ? 12.163 -39.570 39.926 1.00 61.05 22 ASP A N 1
ATOM 1360 C CA . ASP B 1 22 ? 11.178 -38.618 39.432 1.00 67.17 22 ASP A CA 1
ATOM 1361 C C . ASP B 1 22 ? 11.763 -37.936 38.206 1.00 62.94 22 ASP A C 1
ATOM 1362 O O . ASP B 1 22 ? 12.711 -37.150 38.321 1.00 64.79 22 ASP A O 1
ATOM 1367 N N . HIS B 1 23 ? 11.189 -38.232 37.037 1.00 54.34 23 HIS A N 1
ATOM 1368 C CA . HIS B 1 23 ? 11.840 -37.859 35.788 1.00 56.76 23 HIS A CA 1
ATOM 1369 C C . HIS B 1 23 ? 11.902 -36.345 35.611 1.00 58.95 23 HIS A C 1
ATOM 1370 O O . HIS B 1 23 ? 12.883 -35.818 35.066 1.00 60.02 23 HIS A O 1
ATOM 1377 N N . GLY B 1 24 ? 10.869 -35.628 36.056 1.00 52.94 24 GLY A N 1
ATOM 1378 C CA . GLY B 1 24 ? 10.929 -34.175 36.009 1.00 58.75 24 GLY A CA 1
ATOM 1379 C C . GLY B 1 24 ? 12.160 -33.622 36.701 1.00 56.38 24 GLY A C 1
ATOM 1380 O O . GLY B 1 24 ? 12.910 -32.829 36.127 1.00 59.11 24 GLY A O 1
ATOM 1381 N N . MET B 1 25 ? 12.390 -34.037 37.950 1.00 53.88 25 MET A N 1
ATOM 1382 C CA . MET B 1 25 ? 13.611 -33.631 38.636 1.00 51.70 25 MET A CA 1
ATOM 1383 C C . MET B 1 25 ? 14.829 -34.297 38.026 1.00 44.64 25 MET A C 1
ATOM 1384 O O . MET B 1 25 ? 15.931 -33.743 38.082 1.00 49.45 25 MET A O 1
ATOM 1389 N N . ASN B 1 26 ? 14.651 -35.472 37.435 1.00 45.53 26 ASN A N 1
ATOM 1390 C CA . ASN B 1 26 ? 15.773 -36.154 36.801 1.00 48.53 26 ASN A CA 1
ATOM 1391 C C . ASN B 1 26 ? 16.217 -35.422 35.549 1.00 50.48 26 ASN A C 1
ATOM 1392 O O . ASN B 1 26 ? 17.396 -35.086 35.399 1.00 48.24 26 ASN A O 1
ATOM 1397 N N . GLU B 1 27 ? 15.284 -35.150 34.643 1.00 51.80 27 GLU A N 1
ATOM 1398 C CA . GLU B 1 27 ? 15.646 -34.449 33.424 1.00 51.30 27 GLU A CA 1
ATOM 1399 C C . GLU B 1 27 ? 16.116 -33.020 33.687 1.00 48.73 27 GLU A C 1
ATOM 1400 O O . GLU B 1 27 ? 16.890 -32.485 32.879 1.00 41.76 27 GLU A O 1
ATOM 1406 N N . TRP B 1 28 ? 15.689 -32.407 34.805 1.00 45.34 28 TRP A N 1
ATOM 1407 C CA . TRP B 1 28 ? 16.006 -31.003 35.062 1.00 37.47 28 TRP A CA 1
ATOM 1408 C C . TRP B 1 28 ? 17.502 -30.810 35.231 1.00 37.07 28 TRP A C 1
ATOM 1409 O O . TRP B 1 28 ? 18.108 -29.974 34.553 1.00 36.72 28 TRP A O 1
ATOM 1420 N N . LEU B 1 29 ? 18.117 -31.579 36.131 1.00 37.04 29 LEU A N 1
ATOM 1421 C CA . LEU B 1 29 ? 19.569 -31.539 36.255 1.00 33.26 29 LEU A CA 1
ATOM 1422 C C . LEU B 1 29 ? 20.230 -31.895 34.926 1.00 44.80 29 LEU A C 1
ATOM 1423 O O . LEU B 1 29 ? 21.141 -31.188 34.464 1.00 40.67 29 LEU A O 1
ATOM 1428 N N . LYS B 1 30 ? 19.736 -32.967 34.274 1.00 52.27 30 LYS A N 1
ATOM 1429 C CA . LYS B 1 30 ? 20.241 -33.387 32.964 1.00 44.45 30 LYS A CA 1
ATOM 1430 C C . LYS B 1 30 ? 20.188 -32.247 31.956 1.00 44.79 30 LYS A C 1
ATOM 1431 O O . LYS B 1 30 ? 21.110 -32.079 31.151 1.00 48.24 30 LYS A O 1
ATOM 1437 N N . LYS B 1 31 ? 19.120 -31.454 31.971 1.00 40.87 31 LYS A N 1
ATOM 1438 C CA . LYS B 1 31 ? 18.909 -30.482 30.910 1.00 37.98 31 LYS A CA 1
ATOM 1439 C C . LYS B 1 31 ? 19.021 -29.043 31.400 1.00 39.95 31 LYS A C 1
ATOM 1440 O O . LYS B 1 31 ? 19.902 -28.308 30.943 1.00 40.87 31 LYS A O 1
ATOM 1446 N N . LYS B 1 32 ? 18.212 -28.631 32.375 1.00 43.02 32 LYS A N 1
ATOM 1447 C CA . LYS B 1 32 ? 18.041 -27.211 32.668 1.00 39.98 32 LYS A CA 1
ATOM 1448 C C . LYS B 1 32 ? 18.853 -26.690 33.867 1.00 36.61 32 LYS A C 1
ATOM 1449 O O . LYS B 1 32 ? 18.861 -25.484 34.100 1.00 35.44 32 LYS A O 1
ATOM 1455 N N . ALA B 1 33 ? 19.575 -27.543 34.598 1.00 36.27 33 ALA A N 1
ATOM 1456 C CA . ALA B 1 33 ? 20.210 -27.100 35.839 1.00 30.87 33 ALA A CA 1
ATOM 1457 C C . ALA B 1 33 ? 21.365 -26.141 35.582 1.00 33.63 33 ALA A C 1
ATOM 1458 O O . ALA B 1 33 ? 21.373 -25.015 36.087 1.00 33.89 33 ALA A O 1
ATOM 1460 N N . LEU B 1 34 ? 22.374 -26.581 34.829 1.00 36.96 34 LEU A N 1
ATOM 1461 C CA . LEU B 1 34 ? 23.569 -25.754 34.685 1.00 37.03 34 LEU A CA 1
ATOM 1462 C C . LEU B 1 34 ? 23.298 -24.505 33.842 1.00 42.02 34 LEU A C 1
ATOM 1463 O O . LEU B 1 34 ? 23.785 -23.420 34.173 1.00 36.48 34 LEU A O 1
ATOM 1468 N N . LYS B 1 35 ? 22.520 -24.626 32.755 1.00 46.04 35 LYS A N 1
ATOM 1469 C CA . LYS B 1 35 ? 22.171 -23.439 31.973 1.00 40.29 35 LYS A CA 1
ATOM 1470 C C . LYS B 1 35 ? 21.335 -22.464 32.799 1.00 40.77 35 LYS A C 1
ATOM 1471 O O . LYS B 1 35 ? 21.458 -21.242 32.646 1.00 41.23 35 LYS A O 1
ATOM 1477 N N . ASN B 1 36 ? 20.469 -22.987 33.674 1.00 39.68 36 ASN A N 1
ATOM 1478 C CA . ASN B 1 36 ? 19.701 -22.132 34.575 1.00 41.48 36 ASN A CA 1
ATOM 1479 C C . ASN B 1 36 ? 20.605 -21.474 35.607 1.00 42.59 36 ASN A C 1
ATOM 1480 O O . ASN B 1 36 ? 20.585 -20.250 35.779 1.00 41.79 36 ASN A O 1
ATOM 1485 N N . HIS B 1 37 ? 21.393 -22.287 36.317 1.00 42.85 37 HIS A N 1
ATOM 1486 C CA . HIS B 1 37 ? 22.235 -21.784 37.397 1.00 43.94 37 HIS A CA 1
ATOM 1487 C C . HIS B 1 37 ? 23.258 -20.751 36.896 1.00 43.29 37 HIS A C 1
ATOM 1488 O O . HIS B 1 37 ? 23.537 -19.755 37.585 1.00 39.92 37 HIS A O 1
ATOM 1495 N N . SER B 1 38 ? 23.781 -20.942 35.681 1.00 46.14 38 SER A N 1
ATOM 1496 C CA . SER B 1 38 ? 24.774 -20.034 35.118 1.00 43.35 38 SER A CA 1
ATOM 1497 C C . SER B 1 38 ? 24.161 -18.732 34.647 1.00 43.49 38 SER A C 1
ATOM 1498 O O . SER B 1 38 ? 24.821 -17.687 34.720 1.00 46.25 38 SER A O 1
ATOM 1501 N N . SER B 1 39 ? 22.930 -18.784 34.126 1.00 43.54 39 SER A N 1
ATOM 1502 C CA . SER B 1 39 ? 22.238 -17.572 33.708 1.00 42.22 39 SER A CA 1
ATOM 1503 C C . SER B 1 39 ? 21.617 -16.836 34.882 1.00 38.47 39 SER A C 1
ATOM 1504 O O . SER B 1 39 ? 21.102 -15.732 34.684 1.00 31.77 39 SER A O 1
ATOM 1507 N N . GLY B 1 40 ? 21.654 -17.427 36.083 1.00 44.54 40 GLY A N 1
ATOM 1508 C CA . GLY B 1 40 ? 21.416 -16.725 37.333 1.00 41.11 40 GLY A CA 1
ATOM 1509 C C . GLY B 1 40 ? 19.991 -16.700 37.845 1.00 32.15 40 GLY A C 1
ATOM 1510 O O . GLY B 1 40 ? 19.722 -15.985 38.820 1.00 26.79 40 GLY A O 1
ATOM 1511 N N . LEU B 1 41 ? 19.074 -17.462 37.240 1.00 30.81 41 LEU A N 1
ATOM 1512 C CA . LEU B 1 41 ? 17.683 -17.459 37.688 1.00 36.68 41 LEU A CA 1
ATOM 1513 C C . LEU B 1 41 ? 17.491 -18.160 39.042 1.00 39.91 41 LEU A C 1
ATOM 1514 O O . LEU B 1 41 ? 17.143 -17.511 40.043 1.00 32.72 41 LEU A O 1
ATOM 1519 N N . SER B 1 42 ? 17.745 -19.472 39.095 1.00 38.46 42 SER A N 1
ATOM 1520 C CA . SER B 1 42 ? 17.868 -20.201 40.353 1.00 37.50 42 SER A CA 1
ATOM 1521 C C . SER B 1 42 ? 19.326 -20.611 40.573 1.00 35.03 42 SER A C 1
ATOM 1522 O O . SER B 1 42 ? 20.121 -20.660 39.634 1.00 33.76 42 SER A O 1
ATOM 1525 N N . ARG B 1 43 ? 19.680 -20.884 41.833 1.00 32.12 43 ARG A N 1
ATOM 1526 C CA . ARG B 1 43 ? 21.027 -21.300 42.222 1.00 32.07 43 ARG A CA 1
ATOM 1527 C C . ARG B 1 43 ? 21.021 -22.744 42.748 1.00 32.28 43 ARG A C 1
ATOM 1528 O O . ARG B 1 43 ? 20.194 -23.100 43.592 1.00 32.30 43 ARG A O 1
ATOM 1536 N N . VAL B 1 44 ? 21.937 -23.577 42.252 1.00 27.50 44 VAL A N 1
ATOM 1537 C CA . VAL B 1 44 ? 21.829 -25.029 42.373 1.00 27.75 44 VAL A CA 1
ATOM 1538 C C . VAL B 1 44 ? 23.058 -25.582 43.097 1.00 37.44 44 VAL A C 1
ATOM 1539 O O . VAL B 1 44 ? 24.194 -25.252 42.734 1.00 38.76 44 VAL A O 1
ATOM 1543 N N . TYR B 1 45 ? 22.829 -26.456 44.093 1.00 36.65 45 TYR A N 1
ATOM 1544 C CA . TYR B 1 45 ? 23.878 -27.015 44.945 1.00 30.76 45 TYR A CA 1
ATOM 1545 C C . TYR B 1 45 ? 23.899 -28.539 44.876 1.00 36.68 45 TYR A C 1
ATOM 1546 O O . TYR B 1 45 ? 22.860 -29.178 44.687 1.00 38.06 45 TYR A O 1
ATOM 1555 N N . VAL B 1 46 ? 25.092 -29.130 45.043 1.00 37.75 46 VAL A N 1
ATOM 1556 C CA . VAL B 1 46 ? 25.282 -30.564 44.837 1.00 34.44 46 VAL A CA 1
ATOM 1557 C C . VAL B 1 46 ? 26.175 -31.164 45.911 1.00 36.18 46 VAL A C 1
ATOM 1558 O O . VAL B 1 46 ? 26.969 -30.476 46.552 1.00 38.00 46 VAL A O 1
ATOM 1562 N N . ILE B 1 47 ? 26.049 -32.484 46.074 1.00 35.94 47 ILE A N 1
ATOM 1563 C CA . ILE B 1 47 ? 26.871 -33.273 46.979 1.00 38.68 47 ILE A CA 1
ATOM 1564 C C . ILE B 1 47 ? 27.333 -34.517 46.235 1.00 48.05 47 ILE A C 1
ATOM 1565 O O . ILE B 1 47 ? 26.596 -35.083 45.417 1.00 45.44 47 ILE A O 1
ATOM 1570 N N . CYS B 1 48 ? 28.564 -34.953 46.541 1.00 57.68 48 CYS A N 1
ATOM 1571 C CA . CYS B 1 48 ? 29.276 -35.931 45.727 1.00 58.51 48 CYS A CA 1
ATOM 1572 C C . CYS B 1 48 ? 29.832 -37.068 46.573 1.00 56.91 48 CYS A C 1
ATOM 1573 O O . CYS B 1 48 ? 30.028 -36.924 47.779 1.00 53.37 48 CYS A O 1
ATOM 1576 N N . ILE B 1 49 ? 30.139 -38.190 45.900 1.00 58.92 49 ILE A N 1
ATOM 1577 C CA . ILE B 1 49 ? 30.723 -39.387 46.512 1.00 59.72 49 ILE A CA 1
ATOM 1578 C C . ILE B 1 49 ? 32.075 -38.965 47.063 1.00 63.87 49 ILE A C 1
ATOM 1579 O O . ILE B 1 49 ? 32.521 -37.843 46.802 1.00 69.38 49 ILE A O 1
ATOM 1584 N N . ALA B 1 50 ? 32.742 -39.849 47.810 1.00 60.77 50 ALA A N 1
ATOM 1585 C CA . ALA B 1 50 ? 33.850 -39.479 48.690 1.00 69.23 50 ALA A CA 1
ATOM 1586 C C . ALA B 1 50 ? 34.730 -38.341 48.165 1.00 67.40 50 ALA A C 1
ATOM 1587 O O . ALA B 1 50 ? 34.796 -37.277 48.790 1.00 60.11 50 ALA A O 1
ATOM 1589 N N . ASN B 1 51 ? 35.375 -38.534 47.008 1.00 68.39 51 ASN A N 1
ATOM 1590 C CA . ASN B 1 51 ? 36.042 -37.452 46.274 1.00 67.43 51 ASN A CA 1
ATOM 1591 C C . ASN B 1 51 ? 35.710 -37.472 44.792 1.00 64.92 51 ASN A C 1
ATOM 1592 O O . ASN B 1 51 ? 36.096 -36.548 44.069 1.00 53.73 51 ASN A O 1
ATOM 1597 N N . THR B 1 52 ? 35.031 -38.517 44.327 1.00 62.75 52 THR A N 1
ATOM 1598 C CA . THR B 1 52 ? 34.301 -38.549 43.065 1.00 64.71 52 THR A CA 1
ATOM 1599 C C . THR B 1 52 ? 33.523 -37.254 42.838 1.00 63.03 52 THR A C 1
ATOM 1600 O O . THR B 1 52 ? 33.068 -36.609 43.785 1.00 64.91 52 THR A O 1
ATOM 1604 N N . ARG B 1 53 ? 33.404 -36.842 41.577 1.00 62.41 53 ARG A N 1
ATOM 1605 C CA . ARG B 1 53 ? 32.501 -35.752 41.239 1.00 61.78 53 ARG A CA 1
ATOM 1606 C C . ARG B 1 53 ? 31.316 -36.215 40.417 1.00 62.96 53 ARG A C 1
ATOM 1607 O O . ARG B 1 53 ? 30.686 -35.397 39.741 1.00 58.24 53 ARG A O 1
ATOM 1615 N N . GLN B 1 54 ? 31.009 -37.509 40.469 1.00 63.20 54 GLN A N 1
ATOM 1616 C CA . GLN B 1 54 ? 29.650 -37.963 40.227 1.00 60.12 54 GLN A CA 1
ATOM 1617 C C . GLN B 1 54 ? 28.765 -37.507 41.379 1.00 63.54 54 GLN A C 1
ATOM 1618 O O . GLN B 1 54 ? 29.160 -37.567 42.546 1.00 64.34 54 GLN A O 1
ATOM 1624 N N . VAL B 1 55 ? 27.558 -37.059 41.039 1.00 67.69 55 VAL A N 1
ATOM 1625 C CA . VAL B 1 55 ? 26.693 -36.278 41.919 1.00 58.89 55 VAL A CA 1
ATOM 1626 C C . VAL B 1 55 ? 25.542 -37.161 42.385 1.00 58.54 55 VAL A C 1
ATOM 1627 O O . VAL B 1 55 ? 24.919 -37.858 41.569 1.00 52.34 55 VAL A O 1
ATOM 1631 N N . ILE B 1 56 ? 25.258 -37.126 43.695 1.00 58.07 56 ILE A N 1
ATOM 1632 C CA . ILE B 1 56 ? 24.225 -37.968 44.288 1.00 60.32 56 ILE A CA 1
ATOM 1633 C C . ILE B 1 56 ? 23.000 -37.175 44.726 1.00 51.39 56 ILE A C 1
ATOM 1634 O O . ILE B 1 56 ? 21.904 -37.746 44.811 1.00 51.86 56 ILE A O 1
ATOM 1639 N N . GLY B 1 57 ? 23.156 -35.900 45.041 1.00 47.16 57 GLY A N 1
ATOM 1640 C CA . GLY B 1 57 ? 22.031 -35.109 45.476 1.00 42.17 57 GLY A CA 1
ATOM 1641 C C . GLY B 1 57 ? 22.204 -33.659 45.110 1.00 38.88 57 GLY A C 1
ATOM 1642 O O . GLY B 1 57 ? 23.312 -33.118 45.152 1.00 39.94 57 GLY A O 1
ATOM 1643 N N . TYR B 1 58 ? 21.117 -33.014 44.723 1.00 41.80 58 TYR A N 1
ATOM 1644 C CA . TYR B 1 58 ? 21.181 -31.598 44.420 1.00 37.99 58 TYR A CA 1
ATOM 1645 C C . TYR B 1 58 ? 19.970 -30.923 45.030 1.00 34.04 58 TYR A C 1
ATOM 1646 O O . TYR B 1 58 ? 19.023 -31.582 45.475 1.00 36.67 58 TYR A O 1
ATOM 1655 N N . TYR B 1 59 ? 20.022 -29.597 45.071 1.00 26.95 59 TYR A N 1
ATOM 1656 C CA . TYR B 1 59 ? 18.830 -28.812 45.333 1.00 27.91 59 TYR A CA 1
ATOM 1657 C C . TYR B 1 59 ? 19.015 -27.420 44.742 1.00 31.48 59 TYR A C 1
ATOM 1658 O O . TYR B 1 59 ? 20.120 -26.868 44.780 1.00 30.65 59 TYR A O 1
ATOM 1667 N N . CYS B 1 60 ? 17.938 -26.859 44.186 1.00 27.67 60 CYS A N 1
ATOM 1668 C CA . CYS B 1 60 ? 17.970 -25.504 43.653 1.00 29.05 60 CYS A CA 1
ATOM 1669 C C . CYS B 1 60 ? 17.091 -24.597 44.500 1.00 26.64 60 CYS A C 1
ATOM 1670 O O . CYS B 1 60 ? 15.994 -24.988 44.903 1.00 30.90 60 CYS A O 1
ATOM 1673 N N . LEU B 1 61 ? 17.561 -23.383 44.766 1.00 23.59 61 LEU A N 1
ATOM 1674 C CA . LEU B 1 61 ? 16.742 -22.417 45.492 1.00 31.00 61 LEU A CA 1
ATOM 1675 C C . LEU B 1 61 ? 16.920 -21.019 44.906 1.00 28.00 61 LEU A C 1
ATOM 1676 O O . LEU B 1 61 ? 18.041 -20.509 44.859 1.00 29.74 61 LEU A O 1
ATOM 1681 N N . SER B 1 62 ? 15.813 -20.404 44.463 1.00 23.25 62 SER A N 1
ATOM 1682 C CA . SER B 1 62 ? 15.804 -19.095 43.814 1.00 22.48 62 SER A CA 1
ATOM 1683 C C . SER B 1 62 ? 15.073 -18.058 44.662 1.00 18.94 62 SER A C 1
ATOM 1684 O O . SER B 1 62 ? 14.098 -18.384 45.338 1.00 21.40 62 SER A O 1
ATOM 1687 N N . THR B 1 63 ? 15.512 -16.797 44.602 1.00 18.38 63 THR A N 1
ATOM 1688 C CA . THR B 1 63 ? 14.755 -15.739 45.266 1.00 15.32 63 THR A CA 1
ATOM 1689 C C . THR B 1 63 ? 13.338 -15.640 44.692 1.00 16.17 63 THR A C 1
ATOM 1690 O O . THR B 1 63 ? 13.022 -16.201 43.637 1.00 18.61 63 THR A O 1
ATOM 1694 N N . GLY B 1 64 ? 12.474 -14.930 45.424 1.00 15.01 64 GLY A N 1
ATOM 1695 C CA . GLY B 1 64 ? 11.065 -14.766 45.078 1.00 15.43 64 GLY A CA 1
ATOM 1696 C C . GLY B 1 64 ? 10.421 -13.730 45.976 1.00 15.37 64 GLY A C 1
ATOM 1697 O O . GLY B 1 64 ? 11.008 -13.283 46.961 1.00 20.06 64 GLY A O 1
ATOM 1698 N N . SER B 1 65 ? 9.192 -13.345 45.643 1.00 16.33 65 SER A N 1
ATOM 1699 C CA . SER B 1 65 ? 8.602 -12.219 46.356 1.00 17.57 65 SER A CA 1
ATOM 1700 C C . SER B 1 65 ? 7.091 -12.371 46.492 1.00 22.20 65 SER A C 1
ATOM 1701 O O . SER B 1 65 ? 6.418 -12.838 45.566 1.00 22.60 65 SER A O 1
ATOM 1704 N N . ILE B 1 66 ? 6.569 -11.946 47.646 1.00 17.15 66 ILE A N 1
ATOM 1705 C CA . ILE B 1 66 ? 5.155 -12.039 47.972 1.00 16.84 66 ILE A CA 1
ATOM 1706 C C . ILE B 1 66 ? 4.619 -10.632 48.172 1.00 19.57 66 ILE A C 1
ATOM 1707 O O . ILE B 1 66 ? 5.196 -9.856 48.939 1.00 20.88 66 ILE A O 1
ATOM 1712 N N . GLN B 1 67 ? 3.512 -10.300 47.485 1.00 24.79 67 GLN A N 1
ATOM 1713 C CA . GLN B 1 67 ? 3.135 -8.906 47.263 1.00 26.27 67 GLN A CA 1
ATOM 1714 C C . GLN B 1 67 ? 1.667 -8.649 47.554 1.00 25.86 67 GLN A C 1
ATOM 1715 O O . GLN B 1 67 ? 0.812 -9.485 47.264 1.00 27.67 67 GLN A O 1
ATOM 1721 N N . ARG B 1 68 ? 1.396 -7.477 48.131 1.00 28.82 68 ARG A N 1
ATOM 1722 C CA . ARG B 1 68 ? 0.043 -6.980 48.335 1.00 27.29 68 ARG A CA 1
ATOM 1723 C C . ARG B 1 68 ? -0.490 -6.419 47.031 1.00 32.96 68 ARG A C 1
ATOM 1724 O O . ARG B 1 68 ? 0.066 -5.450 46.499 1.00 37.00 68 ARG A O 1
ATOM 1732 N N . ASN B 1 69 ? -1.570 -7.012 46.533 1.00 31.22 69 ASN A N 1
ATOM 1733 C CA . ASN B 1 69 ? -2.300 -6.473 45.391 1.00 37.01 69 ASN A CA 1
ATOM 1734 C C . ASN B 1 69 ? -2.595 -4.989 45.568 1.00 39.36 69 ASN A C 1
ATOM 1735 O O . ASN B 1 69 ? -3.349 -4.605 46.460 1.00 41.25 69 ASN A O 1
ATOM 1740 N N . LEU B 1 70 ? -2.021 -4.153 44.697 1.00 37.84 70 LEU A N 1
ATOM 1741 C CA . LEU B 1 70 ? -2.307 -2.723 44.754 1.00 41.32 70 LEU A CA 1
ATOM 1742 C C . LEU B 1 70 ? -3.785 -2.436 44.578 1.00 48.01 70 LEU A C 1
ATOM 1743 O O . LEU B 1 70 ? -4.271 -1.391 45.015 1.00 55.55 70 LEU A O 1
ATOM 1748 N N . ALA B 1 71 ? -4.508 -3.329 43.924 1.00 50.05 71 ALA A N 1
ATOM 1749 C CA . ALA B 1 71 ? -5.924 -3.140 43.654 1.00 53.58 71 ALA A CA 1
ATOM 1750 C C . ALA B 1 71 ? -6.631 -4.449 43.948 1.00 59.45 71 ALA A C 1
ATOM 1751 O O . ALA B 1 71 ? -6.883 -5.234 43.025 1.00 70.59 71 ALA A O 1
ATOM 1753 N N . PRO B 1 72 ? -6.961 -4.728 45.222 1.00 68.45 72 PRO A N 1
ATOM 1754 C CA . PRO B 1 72 ? -7.839 -5.888 45.497 1.00 64.96 72 PRO A CA 1
ATOM 1755 C C . PRO B 1 72 ? -9.188 -5.745 44.808 1.00 77.78 72 PRO A C 1
ATOM 1756 O O . PRO B 1 72 ? -9.815 -6.749 44.441 1.00 72.52 72 PRO A O 1
ATOM 1760 N N . GLY B 1 73 ? -9.648 -4.497 44.641 1.00 89.98 73 GLY A N 1
ATOM 1761 C CA . GLY B 1 73 ? -10.680 -4.093 43.698 1.00 90.25 73 GLY A CA 1
ATOM 1762 C C . GLY B 1 73 ? -10.544 -2.613 43.373 1.00 92.50 73 GLY A C 1
ATOM 1763 O O . GLY B 1 73 ? -10.203 -1.827 44.260 1.00 90.18 73 GLY A O 1
ATOM 1764 N N . ALA B 1 74 ? -10.739 -2.233 42.109 1.00 98.62 74 ALA A N 1
ATOM 1765 C CA . ALA B 1 74 ? -10.854 -0.830 41.668 1.00 97.56 74 ALA A CA 1
ATOM 1766 C C . ALA B 1 74 ? -9.886 0.121 42.382 1.00 88.95 74 ALA A C 1
ATOM 1767 O O . ALA B 1 74 ? -10.252 1.231 42.782 1.00 81.03 74 ALA A O 1
ATOM 1769 N N . MET B 1 75 ? -8.635 -0.331 42.536 1.00 84.14 75 MET A N 1
ATOM 1770 C CA . MET B 1 75 ? -7.510 0.496 42.994 1.00 77.87 75 MET A CA 1
ATOM 1771 C C . MET B 1 75 ? -7.729 1.110 44.393 1.00 84.10 75 MET A C 1
ATOM 1772 O O . MET B 1 75 ? -7.575 2.321 44.586 1.00 88.68 75 MET A O 1
ATOM 1777 N N . ARG B 1 76 ? -8.027 0.248 45.395 1.00 84.47 76 ARG A N 1
ATOM 1778 C CA . ARG B 1 76 ? -8.334 0.669 46.770 1.00 80.08 76 ARG A CA 1
ATOM 1779 C C . ARG B 1 76 ? -7.070 0.848 47.629 1.00 71.10 76 ARG A C 1
ATOM 1780 O O . ARG B 1 76 ? -5.955 0.944 47.104 1.00 62.97 76 ARG A O 1
ATOM 1788 N N . ARG B 1 77 ? -7.247 0.920 48.967 1.00 70.55 77 ARG A N 1
ATOM 1789 C CA . ARG B 1 77 ? -6.208 1.364 49.918 1.00 77.75 77 ARG A CA 1
ATOM 1790 C C . ARG B 1 77 ? -5.149 0.276 50.118 1.00 66.30 77 ARG A C 1
ATOM 1791 O O . ARG B 1 77 ? -4.996 -0.315 51.195 1.00 59.15 77 ARG A O 1
ATOM 1799 N N . ASN B 1 78 ? -4.385 0.043 49.050 1.00 53.95 78 ASN A N 1
ATOM 1800 C CA . ASN B 1 78 ? -3.192 -0.789 49.098 1.00 46.02 78 ASN A CA 1
ATOM 1801 C C . ASN B 1 78 ? -2.095 -0.030 48.374 1.00 42.21 78 ASN A C 1
ATOM 1802 O O . ASN B 1 78 ? -2.292 0.411 47.240 1.00 44.04 78 ASN A O 1
ATOM 1807 N N . ALA B 1 79 ? -0.938 0.195 49.082 1.00 44.32 79 ALA A N 1
ATOM 1808 C CA . ALA B 1 79 ? 0.334 0.777 48.684 1.00 32.85 79 ALA A CA 1
ATOM 1809 C C . ALA B 1 79 ? 1.335 -0.326 48.385 1.00 33.26 79 ALA A C 1
ATOM 1810 O O . ALA B 1 79 ? 1.192 -1.452 48.873 1.00 32.80 79 ALA A O 1
ATOM 1812 N N . PRO B 1 80 ? 2.316 -0.043 47.562 1.00 29.16 80 PRO A N 1
ATOM 1813 C CA . PRO B 1 80 ? 3.282 -1.081 47.176 1.00 32.51 80 PRO A CA 1
ATOM 1814 C C . PRO B 1 80 ? 4.033 -1.704 48.336 1.00 32.12 80 PRO A C 1
ATOM 1815 O O . PRO B 1 80 ? 4.926 -1.079 48.922 1.00 34.00 80 PRO A O 1
ATOM 1819 N N . GLU B 1 81 ? 3.721 -2.970 48.611 1.00 29.29 81 GLU A N 1
ATOM 1820 C CA . GLU B 1 81 ? 4.242 -3.681 49.771 1.00 26.17 81 GLU A CA 1
ATOM 1821 C C . GLU B 1 81 ? 4.664 -5.069 49.337 1.00 29.64 81 GLU A C 1
ATOM 1822 O O . GLU B 1 81 ? 3.833 -5.854 48.868 1.00 29.31 81 GLU A O 1
ATOM 1828 N N . SER B 1 82 ? 5.945 -5.364 49.512 1.00 31.64 82 SER A N 1
ATOM 1829 C CA . SER B 1 82 ? 6.590 -6.582 49.056 1.00 23.60 82 SER A CA 1
ATOM 1830 C C . SER B 1 82 ? 7.136 -7.331 50.272 1.00 18.51 82 SER A C 1
ATOM 1831 O O . SER B 1 82 ? 7.043 -6.869 51.402 1.00 19.21 82 SER A O 1
ATOM 1834 N N . LEU B 1 83 ? 7.695 -8.506 50.045 1.00 19.97 83 LEU A N 1
ATOM 1835 C CA . LEU B 1 83 ? 8.418 -9.210 51.093 1.00 14.51 83 LEU A CA 1
ATOM 1836 C C . LEU B 1 83 ? 9.393 -10.164 50.441 1.00 17.85 83 LEU A C 1
ATOM 1837 O O . LEU B 1 83 ? 8.970 -11.075 49.717 1.00 21.43 83 LEU A O 1
ATOM 1842 N N . PRO B 1 84 ? 10.693 -9.987 50.652 1.00 20.98 84 PRO A N 1
ATOM 1843 C CA . PRO B 1 84 ? 11.660 -10.935 50.086 1.00 20.54 84 PRO A CA 1
ATOM 1844 C C . PRO B 1 84 ? 11.433 -12.307 50.680 1.00 16.10 84 PRO A C 1
ATOM 1845 O O . PRO B 1 84 ? 10.983 -12.451 51.815 1.00 16.77 84 PRO A O 1
ATOM 1849 N N . VAL B 1 85 ? 11.702 -13.339 49.865 1.00 13.72 85 VAL A N 1
ATOM 1850 C CA . VAL B 1 85 ? 11.460 -14.711 50.274 1.00 16.70 85 VAL A CA 1
ATOM 1851 C C . VAL B 1 85 ? 12.187 -15.612 49.290 1.00 12.89 85 VAL A C 1
ATOM 1852 O O . VAL B 1 85 ? 12.642 -15.150 48.250 1.00 14.77 85 VAL A O 1
ATOM 1856 N N . VAL B 1 86 ? 12.371 -16.882 49.653 1.00 13.37 86 VAL A N 1
ATOM 1857 C CA . VAL B 1 86 ? 13.263 -17.809 48.941 1.00 13.49 86 VAL A CA 1
ATOM 1858 C C . VAL B 1 86 ? 12.500 -19.095 48.645 1.00 16.29 86 VAL A C 1
ATOM 1859 O O . VAL B 1 86 ? 11.975 -19.739 49.567 1.00 16.37 86 VAL A O 1
ATOM 1863 N N . VAL B 1 87 ? 12.458 -19.488 47.375 1.00 14.99 87 VAL A N 1
ATOM 1864 C CA . VAL B 1 87 ? 11.769 -20.710 46.964 1.00 18.34 87 VAL A CA 1
ATOM 1865 C C . VAL B 1 87 ? 12.789 -21.833 46.882 1.00 19.78 87 VAL A C 1
ATOM 1866 O O . VAL B 1 87 ? 13.848 -21.671 46.267 1.00 19.56 87 VAL A O 1
ATOM 1870 N N . LEU B 1 88 ? 12.484 -22.957 47.528 1.00 18.33 88 LEU A N 1
ATOM 1871 C CA . LEU B 1 88 ? 13.244 -24.194 47.361 1.00 20.10 88 LEU A CA 1
ATOM 1872 C C . LEU B 1 88 ? 12.519 -25.025 46.310 1.00 19.57 88 LEU A C 1
ATOM 1873 O O . LEU B 1 88 ? 11.455 -25.5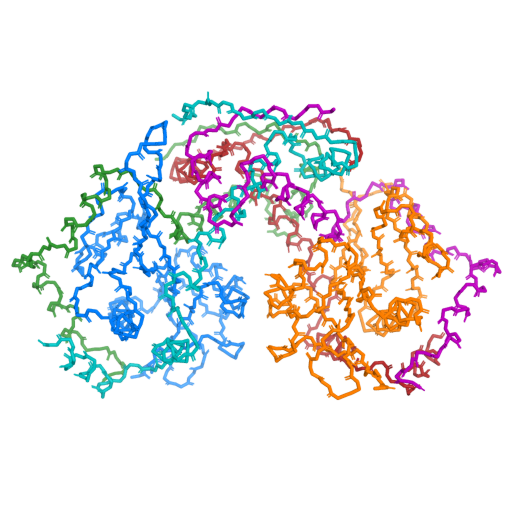98 46.562 1.00 21.54 88 LEU A O 1
ATOM 1878 N N . GLY B 1 89 ? 13.072 -25.067 45.116 1.00 23.08 89 GLY A N 1
ATOM 1879 C CA . GLY B 1 89 ? 12.315 -25.642 44.024 1.00 30.32 89 GLY A CA 1
ATOM 1880 C C . GLY B 1 89 ? 12.360 -27.150 44.035 1.00 38.00 89 GLY A C 1
ATOM 1881 O O . GLY B 1 89 ? 11.346 -27.848 44.176 1.00 42.69 89 GLY A O 1
ATOM 1882 N N . ARG B 1 90 ? 13.562 -27.668 43.881 1.00 32.78 90 ARG A N 1
ATOM 1883 C CA . ARG B 1 90 ? 13.735 -29.088 43.711 1.00 30.80 90 ARG A CA 1
ATOM 1884 C C . ARG B 1 90 ? 14.775 -29.525 44.712 1.00 31.19 90 ARG A C 1
ATOM 1885 O O . ARG B 1 90 ? 15.798 -28.856 44.895 1.00 23.38 90 ARG A O 1
ATOM 1893 N N . LEU B 1 91 ? 14.432 -30.580 45.427 1.00 34.42 91 LEU A N 1
ATOM 1894 C CA . LEU B 1 91 ? 15.349 -31.379 46.205 1.00 32.58 91 LEU A CA 1
ATOM 1895 C C . LEU B 1 91 ? 15.151 -32.778 45.665 1.00 30.46 91 LEU A C 1
ATOM 1896 O O . LEU B 1 91 ? 14.011 -33.222 45.518 1.00 29.37 91 LEU A O 1
ATOM 1901 N N . ALA B 1 92 ? 16.243 -33.435 45.299 1.00 36.56 92 ALA A N 1
ATOM 1902 C CA . ALA B 1 92 ? 16.176 -34.783 44.758 1.00 33.17 92 ALA A CA 1
ATOM 1903 C C . ALA B 1 92 ? 17.495 -35.464 45.068 1.00 43.44 92 ALA A C 1
ATOM 1904 O O . ALA B 1 92 ? 18.552 -34.815 45.081 1.00 36.51 92 ALA A O 1
ATOM 1906 N N . ILE B 1 93 ? 17.406 -36.775 45.325 1.00 51.82 93 ILE A N 1
ATOM 1907 C CA . ILE B 1 93 ? 18.515 -37.615 45.760 1.00 41.09 93 ILE A CA 1
ATOM 1908 C C . ILE B 1 93 ? 18.484 -38.892 44.932 1.00 45.32 93 ILE A C 1
ATOM 1909 O O . ILE B 1 93 ? 17.405 -39.390 44.585 1.00 46.52 93 ILE A O 1
ATOM 1914 N N . ASP B 1 94 ? 19.672 -39.404 44.605 1.00 46.72 94 ASP A N 1
ATOM 1915 C CA . ASP B 1 94 ? 19.820 -40.616 43.806 1.00 52.83 94 ASP A CA 1
ATOM 1916 C C . ASP B 1 94 ? 19.010 -41.779 44.374 1.00 57.13 94 ASP A C 1
ATOM 1917 O O . ASP B 1 94 ? 19.230 -42.200 45.515 1.00 56.70 94 ASP A O 1
ATOM 1922 N N . GLN B 1 95 ? 18.115 -42.335 43.539 1.00 61.16 95 GLN A N 1
ATOM 1923 C CA . GLN B 1 95 ? 17.189 -43.400 43.944 1.00 61.59 95 GLN A CA 1
ATOM 1924 C C . GLN B 1 95 ? 17.863 -44.510 44.745 1.00 60.82 95 GLN A C 1
ATOM 1925 O O . GLN B 1 95 ? 17.191 -45.198 45.519 1.00 62.44 95 GLN A O 1
ATOM 1931 N N . ALA B 1 96 ? 19.174 -44.694 44.589 1.00 65.92 96 ALA A N 1
ATOM 1932 C CA . ALA B 1 96 ? 19.901 -45.763 45.258 1.00 63.92 96 ALA A CA 1
ATOM 1933 C C . ALA B 1 96 ? 20.790 -45.263 46.392 1.00 59.45 96 ALA A C 1
ATOM 1934 O O . ALA B 1 96 ? 21.601 -46.037 46.916 1.00 57.06 96 ALA A O 1
ATOM 1936 N N . TRP B 1 97 ? 20.673 -43.988 46.776 1.00 60.17 97 TRP A N 1
ATOM 1937 C CA . TRP B 1 97 ? 21.212 -43.516 48.051 1.00 59.86 97 TRP A CA 1
ATOM 1938 C C . TRP B 1 97 ? 20.109 -43.017 48.979 1.00 58.20 97 TRP A C 1
ATOM 1939 O O . TRP B 1 97 ? 20.399 -42.388 50.008 1.00 50.36 97 TRP A O 1
ATOM 1950 N N . ALA B 1 98 ? 18.851 -43.288 48.633 1.00 60.75 98 ALA A N 1
ATOM 1951 C CA . ALA B 1 98 ? 17.743 -43.094 49.552 1.00 62.58 98 ALA A CA 1
ATOM 1952 C C . ALA B 1 98 ? 17.941 -43.944 50.805 1.00 60.96 98 ALA A C 1
ATOM 1953 O O . ALA B 1 98 ? 18.760 -44.873 50.849 1.00 59.05 98 ALA A O 1
ATOM 1955 N N . GLY B 1 99 ? 17.186 -43.606 51.842 1.00 53.75 99 GLY A N 1
ATOM 1956 C CA . GLY B 1 99 ? 17.264 -44.357 53.075 1.00 54.63 99 GLY A CA 1
ATOM 1957 C C . GLY B 1 99 ? 18.499 -43.979 53.860 1.00 57.51 99 GLY A C 1
ATOM 1958 O O . GLY B 1 99 ? 18.509 -43.990 55.099 1.00 58.80 99 GLY A O 1
ATOM 1959 N N . LYS B 1 100 ? 19.539 -43.586 53.144 1.00 45.83 100 LYS A N 1
ATOM 1960 C CA . LYS B 1 100 ? 20.788 -43.263 53.791 1.00 47.38 100 LYS A CA 1
ATOM 1961 C C . LYS B 1 100 ? 20.744 -41.872 54.443 1.00 50.19 100 LYS A C 1
ATOM 1962 O O . LYS B 1 100 ? 21.795 -41.262 54.709 1.00 51.96 100 LYS A O 1
ATOM 1968 N N . GLY B 1 101 ? 19.525 -41.380 54.693 1.00 40.60 101 GLY A N 1
ATOM 1969 C CA . GLY B 1 101 ? 19.296 -40.163 55.450 1.00 41.38 101 GLY A CA 1
ATOM 1970 C C . GLY B 1 101 ? 19.756 -38.892 54.772 1.00 50.70 101 GLY A C 1
ATOM 1971 O O . GLY B 1 101 ? 20.021 -37.890 55.455 1.00 46.75 101 GLY A O 1
ATOM 1972 N N . LEU B 1 102 ? 19.831 -38.892 53.438 1.00 52.70 102 LEU A N 1
ATOM 1973 C CA . LEU B 1 102 ? 20.500 -37.819 52.710 1.00 51.20 102 LEU A CA 1
ATOM 1974 C C . LEU B 1 102 ? 19.591 -36.627 52.412 1.00 48.80 102 LEU A C 1
ATOM 1975 O O . LEU B 1 102 ? 20.077 -35.486 52.401 1.00 46.74 102 LEU A O 1
ATOM 1980 N N . GLY B 1 103 ? 18.289 -36.855 52.204 1.00 40.57 103 GLY A N 1
ATOM 1981 C CA . GLY B 1 103 ? 17.395 -35.754 51.863 1.00 36.30 103 GLY A CA 1
ATOM 1982 C C . GLY B 1 103 ? 17.315 -34.679 52.936 1.00 34.58 103 GLY A C 1
ATOM 1983 O O . GLY B 1 103 ? 17.408 -33.479 52.641 1.00 26.57 103 GLY A O 1
ATOM 1984 N N . VAL B 1 104 ? 17.108 -35.091 54.194 1.00 31.50 104 VAL A N 1
ATOM 1985 C CA . VAL B 1 104 ? 17.107 -34.132 55.297 1.00 30.90 104 VAL A CA 1
ATOM 1986 C C . VAL B 1 104 ? 18.408 -33.335 55.308 1.00 32.96 104 VAL A C 1
ATOM 1987 O O . VAL B 1 104 ? 18.412 -32.109 55.510 1.00 28.71 104 VAL A O 1
ATOM 1991 N N . ALA B 1 105 ? 19.530 -34.016 55.054 1.00 33.53 105 ALA A N 1
ATOM 1992 C CA . ALA B 1 105 ? 20.832 -33.367 55.145 1.00 34.75 105 ALA A CA 1
ATOM 1993 C C . ALA B 1 105 ? 20.925 -32.168 54.198 1.00 34.28 105 ALA A C 1
ATOM 1994 O O . ALA B 1 105 ? 21.491 -31.117 54.548 1.00 28.53 105 ALA A O 1
ATOM 1996 N N . LEU B 1 106 ? 20.353 -32.306 53.001 1.00 30.93 106 LEU A N 1
ATOM 1997 C CA . LEU B 1 106 ? 20.255 -31.176 52.086 1.00 30.34 106 LEU A CA 1
ATOM 1998 C C . LEU B 1 106 ? 19.281 -30.129 52.611 1.00 31.18 106 LEU A C 1
ATOM 1999 O O . LEU B 1 106 ? 19.603 -28.936 52.667 1.00 33.87 106 LEU A O 1
ATOM 2004 N N . LEU B 1 107 ? 18.081 -30.556 53.007 1.00 29.73 107 LEU A N 1
ATOM 2005 C CA . LEU B 1 107 ? 17.112 -29.607 53.529 1.00 21.41 107 LEU A CA 1
ATOM 2006 C C . LEU B 1 107 ? 17.693 -28.809 54.673 1.00 20.15 107 LEU A C 1
ATOM 2007 O O . LEU B 1 107 ? 17.412 -27.619 54.798 1.00 18.41 107 LEU A O 1
ATOM 2012 N N . LYS B 1 108 ? 18.543 -29.430 55.488 1.00 23.76 108 LYS A N 1
ATOM 2013 C CA . LYS B 1 108 ? 19.142 -28.705 56.603 1.00 26.18 108 LYS A CA 1
ATOM 2014 C C . LYS B 1 108 ? 20.154 -27.672 56.113 1.00 30.19 108 LYS A C 1
ATOM 2015 O O . LYS B 1 108 ? 20.195 -26.542 56.624 1.00 26.25 108 LYS A O 1
ATOM 2021 N N . ASP B 1 109 ? 20.987 -28.045 55.130 1.00 31.62 109 ASP A N 1
ATOM 2022 C CA . ASP B 1 109 ? 21.890 -27.068 54.520 1.00 29.23 109 ASP A CA 1
ATOM 2023 C C . ASP B 1 109 ? 21.098 -25.969 53.832 1.00 28.23 109 ASP A C 1
ATOM 2024 O O . ASP B 1 109 ? 21.471 -24.787 53.897 1.00 30.13 109 ASP A O 1
ATOM 2029 N N . ALA B 1 110 ? 19.990 -26.346 53.178 1.00 24.74 110 ALA A N 1
ATOM 2030 C CA . ALA B 1 110 ? 19.105 -25.373 52.546 1.00 23.02 110 ALA A CA 1
ATOM 2031 C C . ALA B 1 110 ? 18.624 -24.335 53.541 1.00 22.40 110 ALA A C 1
ATOM 2032 O O . ALA B 1 110 ? 18.554 -23.144 53.228 1.00 19.05 110 ALA A O 1
ATOM 2034 N N . VAL B 1 111 ? 18.281 -24.771 54.749 1.00 23.56 111 VAL A N 1
ATOM 2035 C CA . VAL B 1 111 ? 17.734 -23.842 55.721 1.00 21.08 111 VAL A CA 1
ATOM 2036 C C . VAL B 1 111 ? 18.836 -22.962 56.275 1.00 25.06 111 VAL A C 1
ATOM 2037 O O . VAL B 1 111 ? 18.660 -21.751 56.431 1.00 27.14 111 VAL A O 1
ATOM 2041 N N . TYR B 1 112 ? 19.990 -23.544 56.584 1.00 27.03 112 TYR A N 1
ATOM 2042 C CA . TYR B 1 112 ? 21.045 -22.725 57.156 1.00 28.33 112 TYR A CA 1
ATOM 2043 C C . TYR B 1 112 ? 21.402 -21.608 56.192 1.00 27.95 112 TYR A C 1
ATOM 2044 O O . TYR B 1 112 ? 21.417 -20.425 56.558 1.00 26.50 112 TYR A O 1
ATOM 2053 N N . ARG B 1 113 ? 21.593 -21.972 54.925 1.00 27.67 113 ARG A N 1
ATOM 2054 C CA . ARG B 1 113 ? 21.906 -21.003 53.892 1.00 25.78 113 ARG A CA 1
ATOM 2055 C C . ARG B 1 113 ? 20.908 -19.867 53.895 1.00 25.76 113 ARG A C 1
ATOM 2056 O O . ARG B 1 113 ? 21.285 -18.700 54.006 1.00 31.64 113 ARG A O 1
ATOM 2064 N N . THR B 1 114 ? 19.619 -20.197 53.801 1.00 26.02 114 THR A N 1
ATOM 2065 C CA . THR B 1 114 ? 18.588 -19.163 53.803 1.00 23.96 114 THR A CA 1
ATOM 2066 C C . THR B 1 114 ? 18.705 -18.291 55.041 1.00 27.28 114 THR A C 1
ATOM 2067 O O . THR B 1 114 ? 18.676 -17.060 54.950 1.00 30.31 114 THR A O 1
ATOM 2071 N N . MET B 1 115 ? 18.908 -18.910 56.199 1.00 29.71 115 MET A N 1
ATOM 2072 C CA . MET B 1 115 ? 19.146 -18.133 57.402 1.00 29.74 115 MET A CA 1
ATOM 2073 C C . MET B 1 115 ? 20.416 -17.313 57.276 1.00 37.17 115 MET A C 1
ATOM 2074 O O . MET B 1 115 ? 20.469 -16.174 57.753 1.00 43.14 115 MET A O 1
ATOM 2079 N N . SER B 1 116 ? 21.449 -17.862 56.630 1.00 32.87 116 SER A N 1
ATOM 2080 C CA . SER B 1 116 ? 22.662 -17.074 56.432 1.00 38.70 116 SER A CA 1
ATOM 2081 C C . SER B 1 116 ? 22.373 -15.823 55.601 1.00 41.06 116 SER A C 1
ATOM 2082 O O . SER B 1 116 ? 22.799 -14.717 55.957 1.00 44.99 116 SER A O 1
ATOM 2085 N N . ILE B 1 117 ? 21.624 -15.962 54.505 1.00 31.81 117 ILE A N 1
ATOM 2086 C CA . ILE B 1 117 ? 21.360 -14.785 53.691 1.00 31.53 117 ILE A CA 1
ATOM 2087 C C . ILE B 1 117 ? 20.327 -13.886 54.354 1.00 37.74 117 ILE A C 1
ATOM 2088 O O . ILE B 1 117 ? 20.399 -12.660 54.236 1.00 42.92 117 ILE A O 1
ATOM 2093 N N . ALA B 1 118 ? 19.352 -14.463 55.062 1.00 35.51 118 ALA A N 1
ATOM 2094 C CA . ALA B 1 118 ? 18.299 -13.632 55.637 1.00 32.67 118 ALA A CA 1
ATOM 2095 C C . ALA B 1 118 ? 18.845 -12.590 56.592 1.00 40.26 118 ALA A C 1
ATOM 2096 O O . ALA B 1 118 ? 18.106 -11.666 56.956 1.00 37.74 118 ALA A O 1
ATOM 2098 N N . GLN B 1 119 ? 20.107 -12.731 57.020 1.00 44.21 119 GLN A N 1
ATOM 2099 C CA . GLN B 1 119 ? 20.755 -11.672 57.783 1.00 43.30 119 GLN A CA 1
ATOM 2100 C C . GLN B 1 119 ? 21.100 -10.504 56.871 1.00 40.81 119 GLN A C 1
ATOM 2101 O O . GLN B 1 119 ? 20.676 -9.368 57.115 1.00 46.45 119 GLN A O 1
ATOM 2107 N N . GLN B 1 120 ? 21.856 -10.772 55.800 1.00 41.08 120 GLN A N 1
ATOM 2108 C CA . GLN B 1 120 ? 22.284 -9.711 54.885 1.00 38.85 120 GLN A CA 1
ATOM 2109 C C . GLN B 1 120 ? 21.099 -9.072 54.188 1.00 34.69 120 GLN A C 1
ATOM 2110 O O . GLN B 1 120 ? 20.816 -7.884 54.366 1.00 38.67 120 GLN A O 1
ATOM 2116 N N . VAL B 1 121 ? 20.398 -9.851 53.394 1.00 32.48 121 VAL A N 1
ATOM 2117 C CA . VAL B 1 121 ? 19.161 -9.427 52.774 1.00 31.63 121 VAL A CA 1
ATOM 2118 C C . VAL B 1 121 ? 17.981 -9.752 53.690 1.00 36.81 121 VAL A C 1
ATOM 2119 O O . VAL B 1 121 ? 18.129 -10.511 54.654 1.00 38.04 121 VAL A O 1
ATOM 2123 N N . GLY B 1 122 ? 16.813 -9.159 53.443 1.00 28.85 122 GLY A N 1
ATOM 2124 C CA . GLY B 1 122 ? 15.723 -9.334 54.382 1.00 29.13 122 GLY A CA 1
ATOM 2125 C C . GLY B 1 122 ? 14.739 -10.463 54.131 1.00 25.44 122 GLY A C 1
ATOM 2126 O O . GLY B 1 122 ? 13.566 -10.290 54.456 1.00 24.82 122 GLY A O 1
ATOM 2127 N N . VAL B 1 123 ? 15.167 -11.618 53.598 1.00 22.69 123 VAL A N 1
ATOM 2128 C CA . VAL B 1 123 ? 14.195 -12.676 53.299 1.00 22.89 123 VAL A CA 1
ATOM 2129 C C . VAL B 1 123 ? 13.539 -13.168 54.592 1.00 26.64 123 VAL A C 1
ATOM 2130 O O . VAL B 1 123 ? 14.070 -13.005 55.696 1.00 30.63 123 VAL A O 1
ATOM 2134 N N . ARG B 1 124 ? 12.360 -13.785 54.439 1.00 24.07 124 ARG A N 1
ATOM 2135 C CA . ARG B 1 124 ? 11.439 -14.023 55.544 1.00 20.38 124 ARG A CA 1
ATOM 2136 C C . ARG B 1 124 ? 10.959 -15.462 55.659 1.00 23.19 124 ARG A C 1
ATOM 2137 O O . ARG B 1 124 ? 10.535 -15.866 56.748 1.00 25.38 124 ARG A O 1
ATOM 2145 N N . ALA B 1 125 ? 10.987 -16.244 54.592 1.00 17.64 125 ALA A N 1
ATOM 2146 C CA . ALA B 1 125 ? 10.571 -17.622 54.703 1.00 12.05 125 ALA A CA 1
ATOM 2147 C C . ALA B 1 125 ? 11.291 -18.401 53.625 1.00 14.78 125 ALA A C 1
ATOM 2148 O O . ALA B 1 125 ? 11.817 -17.832 52.665 1.00 13.67 125 ALA A O 1
ATOM 2150 N N . LEU B 1 126 ? 11.317 -19.700 53.782 1.00 14.10 126 LEU A N 1
ATOM 2151 C CA . LEU B 1 126 ? 11.796 -20.573 52.726 1.00 14.89 126 LEU A CA 1
ATOM 2152 C C . LEU B 1 126 ? 10.561 -21.281 52.154 1.00 17.11 126 LEU A C 1
ATOM 2153 O O . LEU B 1 126 ? 10.079 -22.274 52.699 1.00 17.51 126 LEU A O 1
ATOM 2158 N N . ILE B 1 127 ? 10.030 -20.756 51.055 1.00 16.15 127 ILE A N 1
ATOM 2159 C CA . ILE B 1 127 ? 8.896 -21.418 50.444 1.00 18.30 127 ILE A CA 1
ATOM 2160 C C . ILE B 1 127 ? 9.344 -22.709 49.764 1.00 18.10 127 ILE A C 1
ATOM 2161 O O . ILE B 1 127 ? 10.524 -22.930 49.480 1.00 18.89 127 ILE A O 1
ATOM 2166 N N . VAL B 1 128 ? 8.368 -23.569 49.489 1.00 16.63 128 VAL A N 1
ATOM 2167 C CA . VAL B 1 128 ? 8.578 -24.744 48.666 1.00 17.70 128 VAL A CA 1
ATOM 2168 C C . VAL B 1 128 ? 7.208 -25.190 48.197 1.00 23.84 128 VAL A C 1
ATOM 2169 O O . VAL B 1 128 ? 6.202 -24.941 48.863 1.00 25.61 128 VAL A O 1
ATOM 2173 N N . HIS B 1 129 ? 7.163 -25.841 47.041 1.00 23.90 129 HIS A N 1
ATOM 2174 C CA . HIS B 1 129 ? 5.905 -26.262 46.438 1.00 23.53 129 HIS A CA 1
ATOM 2175 C C . HIS B 1 129 ? 5.879 -27.782 46.379 1.00 26.98 129 HIS A C 1
ATOM 2176 O O . HIS B 1 129 ? 6.714 -28.396 45.710 1.00 38.76 129 HIS A O 1
ATOM 2183 N N . ALA B 1 130 ? 4.937 -28.396 47.074 1.00 27.45 130 ALA A N 1
ATOM 2184 C CA . ALA B 1 130 ? 4.919 -29.849 47.211 1.00 30.93 130 ALA A CA 1
ATOM 2185 C C . ALA B 1 130 ? 3.769 -30.435 46.397 1.00 35.04 130 ALA A C 1
ATOM 2186 O O . ALA B 1 130 ? 2.598 -30.097 46.624 1.00 33.13 130 ALA A O 1
ATOM 2188 N N . LEU B 1 131 ? 4.104 -31.322 45.460 1.00 33.23 131 LEU A N 1
ATOM 2189 C CA . LEU B 1 131 ? 3.130 -31.880 44.530 1.00 31.41 131 LEU A CA 1
ATOM 2190 C C . LEU B 1 131 ? 2.658 -33.277 44.916 1.00 30.20 131 LEU A C 1
ATOM 2191 O O . LEU B 1 131 ? 1.478 -33.586 44.757 1.00 28.41 131 LEU A O 1
ATOM 2196 N N . ASP B 1 132 ? 3.564 -34.141 45.375 1.00 35.77 132 ASP A N 1
ATOM 2197 C CA . ASP B 1 132 ? 3.189 -35.396 46.011 1.00 30.17 132 ASP A CA 1
ATOM 2198 C C . ASP B 1 132 ? 2.568 -35.106 47.373 1.00 37.41 132 ASP A C 1
ATOM 2199 O O . ASP B 1 132 ? 2.789 -34.049 47.971 1.00 38.36 132 ASP A O 1
ATOM 2204 N N . ASP B 1 133 ? 1.779 -36.062 47.869 1.00 41.92 133 ASP A N 1
ATOM 2205 C CA . ASP B 1 133 ? 1.620 -36.179 49.314 1.00 31.62 133 ASP A CA 1
ATOM 2206 C C . ASP B 1 133 ? 2.877 -36.758 49.937 1.00 29.13 133 ASP A C 1
ATOM 2207 O O . ASP B 1 133 ? 3.207 -36.437 51.079 1.00 37.44 133 ASP A O 1
ATOM 2212 N N . SER B 1 134 ? 3.628 -37.558 49.195 1.00 29.83 134 SER A N 1
ATOM 2213 C CA . SER B 1 134 ? 4.877 -38.077 49.802 1.00 30.08 134 SER A CA 1
ATOM 2214 C C . SER B 1 134 ? 5.789 -36.882 50.099 1.00 32.55 134 SER A C 1
ATOM 2215 O O . SER B 1 134 ? 6.301 -36.757 51.235 1.00 24.83 134 SER A O 1
ATOM 2218 N N . VAL B 1 135 ? 5.960 -35.998 49.116 1.00 37.68 135 VAL A N 1
ATOM 2219 C CA . VAL B 1 135 ? 6.830 -34.792 49.248 1.00 30.65 135 VAL A CA 1
ATOM 2220 C C . VAL B 1 135 ? 6.283 -33.823 50.304 1.00 32.07 135 VAL A C 1
ATOM 2221 O O . VAL B 1 135 ? 7.062 -33.392 51.188 1.00 31.79 135 VAL A O 1
ATOM 2225 N N . ARG B 1 136 ? 4.978 -33.557 50.257 1.00 29.59 136 ARG A N 1
ATOM 2226 C CA . ARG B 1 136 ? 4.342 -32.578 51.173 1.00 28.14 136 ARG A CA 1
ATOM 2227 C C . ARG B 1 136 ? 4.486 -33.049 52.614 1.00 28.41 136 ARG A C 1
ATOM 2228 O O . ARG B 1 136 ? 4.851 -32.243 53.473 1.00 32.40 136 ARG A O 1
ATOM 2236 N N . ASN B 1 137 ? 4.303 -34.349 52.843 1.00 26.96 137 ASN A N 1
ATOM 2237 C CA . ASN B 1 137 ? 4.373 -34.932 54.211 1.00 32.10 137 ASN A CA 1
ATOM 2238 C C . ASN B 1 137 ? 5.835 -34.956 54.706 1.00 30.95 137 ASN A C 1
ATOM 2239 O O . ASN B 1 137 ? 6.051 -35.030 55.932 1.00 40.86 137 ASN A O 1
ATOM 2244 N N . PHE B 1 138 ? 6.809 -34.970 53.798 1.00 24.40 138 PHE A N 1
ATOM 2245 C CA . PHE B 1 138 ? 8.234 -34.853 54.186 1.00 23.14 138 PHE A CA 1
ATOM 2246 C C . PHE B 1 138 ? 8.505 -33.418 54.633 1.00 27.45 138 PHE A C 1
ATOM 2247 O O . PHE B 1 138 ? 9.068 -33.236 55.718 1.00 28.05 138 PHE A O 1
ATOM 2255 N N . TYR B 1 139 ? 8.036 -32.434 53.866 1.00 27.71 139 TYR A N 1
ATOM 2256 C CA . TYR B 1 139 ? 8.297 -31.020 54.251 1.00 21.64 139 TYR A CA 1
ATOM 2257 C C . TYR B 1 139 ? 7.581 -30.662 55.557 1.00 21.90 139 TYR A C 1
ATOM 2258 O O . TYR B 1 139 ? 8.117 -29.875 56.329 1.00 20.65 139 TYR A O 1
ATOM 2267 N N . LEU B 1 140 ? 6.368 -31.175 55.754 1.00 25.54 140 LEU A N 1
ATOM 2268 C CA . LEU B 1 140 ? 5.599 -30.886 56.995 1.00 23.62 140 LEU A CA 1
ATOM 2269 C C . LEU B 1 140 ? 6.328 -31.474 58.203 1.00 25.70 140 LEU A C 1
ATOM 2270 O O . LEU B 1 140 ? 6.342 -30.838 59.252 1.00 32.74 140 LEU A O 1
ATOM 2275 N N . LYS B 1 141 ? 6.911 -32.653 58.022 1.00 26.40 141 LYS A N 1
ATOM 2276 C CA . LYS B 1 141 ? 7.654 -33.392 59.066 1.00 27.21 141 LYS A CA 1
ATOM 2277 C C . LYS B 1 141 ? 8.900 -32.607 59.487 1.00 26.25 141 LYS A C 1
ATOM 2278 O O . LYS B 1 141 ? 9.438 -32.901 60.557 1.00 30.76 141 LYS A O 1
ATOM 2284 N N . TYR B 1 142 ? 9.383 -31.688 58.655 1.00 23.91 142 TYR A N 1
ATOM 2285 C CA . TYR B 1 142 ? 10.604 -31.001 59.012 1.00 22.00 142 TYR A CA 1
ATOM 2286 C C . TYR B 1 142 ? 10.343 -29.518 59.151 1.00 22.74 142 TYR A C 1
ATOM 2287 O O . TYR B 1 142 ? 11.186 -28.672 58.852 1.00 20.89 142 TYR A O 1
ATOM 2296 N N . ALA B 1 143 ? 9.158 -29.230 59.688 1.00 27.89 143 ALA A N 1
ATOM 2297 C CA . ALA B 1 143 ? 8.718 -27.935 60.193 1.00 24.69 143 ALA A CA 1
ATOM 2298 C C . ALA B 1 143 ? 8.129 -26.973 59.167 1.00 20.79 143 ALA A C 1
ATOM 2299 O O . ALA B 1 143 ? 7.884 -25.820 59.503 1.00 21.92 143 ALA A O 1
ATOM 2301 N N . PHE B 1 144 ? 7.839 -27.394 57.950 1.00 20.54 144 PHE A N 1
ATOM 2302 C CA . PHE B 1 144 ? 7.208 -26.464 57.019 1.00 21.07 144 PHE A CA 1
ATOM 2303 C C . PHE B 1 144 ? 5.699 -26.378 57.264 1.00 20.46 144 PHE A C 1
ATOM 2304 O O . PHE B 1 144 ? 4.990 -27.380 57.187 1.00 23.42 144 PHE A O 1
ATOM 2312 N N . VAL B 1 145 ? 5.199 -25.183 57.543 1.00 21.23 145 VAL A N 1
ATOM 2313 C CA . VAL B 1 145 ? 3.779 -25.004 57.828 1.00 17.96 145 VAL A CA 1
ATOM 2314 C C . VAL B 1 145 ? 3.103 -24.829 56.476 1.00 17.90 145 VAL A C 1
ATOM 2315 O O . VAL B 1 145 ? 3.775 -24.412 55.528 1.00 21.58 145 VAL A O 1
ATOM 2319 N N . PRO B 1 146 ? 1.827 -25.182 56.310 1.00 19.18 146 PRO A N 1
ATOM 2320 C CA . PRO B 1 146 ? 1.173 -24.986 55.014 1.00 17.95 146 PRO A CA 1
ATOM 2321 C C . PRO B 1 146 ? 0.883 -23.522 54.796 1.00 18.10 146 PRO A C 1
ATOM 2322 O O . PRO B 1 146 ? 0.714 -22.760 55.744 1.00 21.48 146 PRO A O 1
ATOM 2326 N N . SER B 1 147 ? 0.824 -23.139 53.559 1.00 23.87 147 SER A N 1
ATOM 2327 C CA . SER B 1 147 ? 0.647 -21.702 53.437 1.00 26.09 147 SER A CA 1
ATOM 2328 C C . SER B 1 147 ? -0.834 -21.344 53.477 1.00 30.95 147 SER A C 1
ATOM 2329 O O . SER B 1 147 ? -1.682 -22.147 53.075 1.00 33.40 147 SER A O 1
ATOM 2332 N N . PRO B 1 148 ? -1.187 -20.144 53.942 1.00 28.27 148 PRO A N 1
ATOM 2333 C CA . PRO B 1 148 ? -2.601 -19.763 53.945 1.00 25.98 148 PRO A CA 1
ATOM 2334 C C . PRO B 1 148 ? -3.112 -19.434 52.573 1.00 32.98 148 PRO A C 1
ATOM 2335 O O . PRO B 1 148 ? -4.324 -19.533 52.347 1.00 38.70 148 PRO A O 1
ATOM 2339 N N . PHE B 1 149 ? -2.223 -19.062 51.644 1.00 37.66 149 PHE A N 1
ATOM 2340 C CA . PHE B 1 149 ? -2.625 -18.488 50.365 1.00 36.90 149 PHE A CA 1
ATOM 2341 C C . PHE B 1 149 ? -2.722 -19.498 49.230 1.00 34.50 149 PHE A C 1
ATOM 2342 O O . PHE B 1 149 ? -3.303 -19.163 48.195 1.00 42.18 149 PHE A O 1
ATOM 2350 N N . GLN B 1 150 ? -2.149 -20.695 49.364 1.00 31.36 150 GLN A N 1
ATOM 2351 C CA . GLN B 1 150 ? -2.436 -21.755 48.400 1.00 33.14 150 GLN A CA 1
ATOM 2352 C C . GLN B 1 150 ? -1.975 -23.088 48.968 1.00 28.45 150 GLN A C 1
ATOM 2353 O O . GLN B 1 150 ? -1.139 -23.143 49.869 1.00 35.22 150 GLN A O 1
ATOM 2359 N N . SER B 1 151 ? -2.568 -24.162 48.453 1.00 30.37 151 SER A N 1
ATOM 2360 C CA . SER B 1 151 ? -2.476 -25.465 49.101 1.00 32.14 151 SER A CA 1
ATOM 2361 C C . SER B 1 151 ? -1.233 -26.258 48.711 1.00 36.17 151 SER A C 1
ATOM 2362 O O . SER B 1 151 ? -0.646 -26.915 49.579 1.00 41.32 151 SER A O 1
ATOM 2365 N N . LEU B 1 152 ? -0.786 -26.186 47.455 1.00 34.54 152 LEU A N 1
ATOM 2366 C CA . LEU B 1 152 ? 0.450 -26.862 47.059 1.00 35.48 152 LEU A CA 1
ATOM 2367 C C . LEU B 1 152 ? 1.683 -26.343 47.794 1.00 28.99 152 LEU A C 1
ATOM 2368 O O . LEU B 1 152 ? 2.712 -27.024 47.804 1.00 29.99 152 LEU A O 1
ATOM 2373 N N . THR B 1 153 ? 1.605 -25.159 48.394 1.00 26.49 153 THR A N 1
ATOM 2374 C CA . THR B 1 153 ? 2.768 -24.401 48.836 1.00 24.14 153 THR A CA 1
ATOM 2375 C C . THR B 1 153 ? 2.900 -24.428 50.357 1.00 29.49 153 THR A C 1
ATOM 2376 O O . THR B 1 153 ? 2.036 -23.911 51.080 1.00 23.19 153 THR A O 1
ATOM 2380 N N . LEU B 1 154 ? 3.989 -25.031 50.832 1.00 30.91 154 LEU A N 1
ATOM 2381 C CA . LEU B 1 154 ? 4.403 -24.976 52.226 1.00 24.38 154 LEU A CA 1
ATOM 2382 C C . LEU B 1 154 ? 5.502 -23.933 52.382 1.00 24.67 154 LEU A C 1
ATOM 2383 O O . LEU B 1 154 ? 6.154 -23.537 51.407 1.00 24.89 154 LEU A O 1
ATOM 2388 N N . LEU B 1 155 ? 5.714 -23.495 53.624 1.00 19.95 155 LEU A N 1
ATOM 2389 C CA . LEU B 1 155 ? 6.769 -22.536 53.879 1.00 16.90 155 LEU A CA 1
ATOM 2390 C C . LEU B 1 155 ? 7.240 -22.662 55.308 1.00 16.56 155 LEU A C 1
ATOM 2391 O O . LEU B 1 155 ? 6.502 -23.101 56.190 1.00 17.89 155 LEU A O 1
ATOM 2396 N N . TYR B 1 156 ? 8.480 -22.228 55.522 1.00 17.82 156 TYR A N 1
ATOM 2397 C CA . TYR B 1 156 ? 9.210 -22.342 56.784 1.00 19.15 156 TYR A CA 1
ATOM 2398 C C . TYR B 1 156 ? 9.582 -20.932 57.196 1.00 19.01 156 TYR A C 1
ATOM 2399 O O . TYR B 1 156 ? 10.648 -20.432 56.817 1.00 23.94 156 TYR A O 1
ATOM 2408 N N . PRO B 1 157 ? 8.745 -20.256 57.965 1.00 17.40 157 PRO A N 1
ATOM 2409 C CA . PRO B 1 157 ? 8.960 -18.834 58.192 1.00 20.87 157 PRO A CA 1
ATOM 2410 C C . PRO B 1 157 ? 10.273 -18.606 58.918 1.00 25.02 157 PRO A C 1
ATOM 2411 O O . PRO B 1 157 ? 10.700 -19.416 59.746 1.00 22.71 157 PRO A O 1
ATOM 2415 N N . ILE B 1 158 ? 10.929 -17.512 58.554 1.00 26.40 158 ILE A N 1
ATOM 2416 C CA . ILE B 1 158 ? 12.176 -17.074 59.160 1.00 27.20 158 ILE A CA 1
ATOM 2417 C C . ILE B 1 158 ? 11.899 -15.728 59.799 1.00 37.66 158 ILE A C 1
ATOM 2418 O O . ILE B 1 158 ? 11.433 -14.803 59.122 1.00 36.78 158 ILE A O 1
ATOM 2423 N N . THR B 1 159 ? 12.158 -15.615 61.098 1.00 46.63 159 THR A N 1
ATOM 2424 C CA . THR B 1 159 ? 11.989 -14.344 61.790 1.00 54.08 159 THR A CA 1
ATOM 2425 C C . THR B 1 159 ? 13.241 -14.052 62.595 1.00 55.41 159 THR A C 1
ATOM 2426 O O . THR B 1 159 ? 13.656 -14.864 63.428 1.00 62.65 159 THR A O 1
ATOM 2430 N N . LEU B 1 160 ? 13.848 -12.908 62.311 1.00 59.32 160 LEU A N 1
ATOM 2431 C CA . LEU B 1 160 ? 14.947 -12.345 63.086 1.00 65.54 160 LEU A CA 1
ATOM 2432 C C . LEU B 1 160 ? 14.752 -10.833 62.987 1.00 77.13 160 LEU A C 1
ATOM 2433 O O . LEU B 1 160 ? 13.653 -10.360 62.673 1.00 80.33 160 LEU A O 1
ATOM 2438 N N . GLU B 1 161 ? 15.882 -10.142 63.209 1.00 83.19 161 GLU A N 1
ATOM 2439 C CA . GLU B 1 161 ? 15.999 -8.664 63.321 1.00 82.59 161 GLU A CA 1
ATOM 2440 C C . GLU B 1 161 ? 16.463 -7.970 62.037 1.00 87.24 161 GLU A C 1
ATOM 2441 O O . GLU B 1 161 ? 17.608 -8.242 61.604 1.00 87.71 161 GLU A O 1
ATOM 2447 N N . LEU B 1 162 ? 15.627 -7.074 61.484 1.00 89.28 162 LEU A N 1
ATOM 2448 C CA . LEU B 1 162 ? 16.101 -6.235 60.361 1.00 83.46 162 LEU A CA 1
ATOM 2449 C C . LEU B 1 162 ? 17.396 -6.700 59.691 1.00 73.30 162 LEU A C 1
ATOM 2450 O O . LEU B 1 162 ? 17.707 -6.292 58.571 1.00 65.75 162 LEU A O 1
ATOM 2455 N N . SER C 2 5 ? -6.685 -42.187 38.835 1.00 58.26 5 SER C N 1
ATOM 2456 C CA . SER C 2 5 ? -6.399 -41.676 37.497 1.00 63.18 5 SER C CA 1
ATOM 2457 C C . SER C 2 5 ? -6.967 -42.570 36.378 1.00 72.12 5 SER C C 1
ATOM 2458 O O . SER C 2 5 ? -6.638 -43.760 36.279 1.00 76.78 5 SER C O 1
ATOM 2461 N N . LYS C 2 6 ? -7.821 -41.979 35.539 1.00 69.17 6 LYS C N 1
ATOM 2462 C CA . LYS C 2 6 ? -8.529 -42.675 34.472 1.00 68.00 6 LYS C CA 1
ATOM 2463 C C . LYS C 2 6 ? -8.257 -41.995 33.131 1.00 69.82 6 LYS C C 1
ATOM 2464 O O . LYS C 2 6 ? -7.795 -40.853 33.064 1.00 69.85 6 LYS C O 1
ATOM 2470 N N . GLU C 2 7 ? -8.579 -42.706 32.048 1.00 77.20 7 GLU C N 1
ATOM 2471 C CA . GLU C 2 7 ? -8.149 -42.344 30.692 1.00 77.90 7 GLU C CA 1
ATOM 2472 C C . GLU C 2 7 ? -9.305 -41.719 29.903 1.00 84.16 7 GLU C C 1
ATOM 2473 O O . GLU C 2 7 ? -9.996 -42.394 29.134 1.00 87.37 7 GLU C O 1
ATOM 2479 N N . ALA C 2 8 ? -9.492 -40.402 30.071 1.00 85.35 8 ALA C N 1
ATOM 2480 C CA . ALA C 2 8 ? -10.493 -39.635 29.324 1.00 83.86 8 ALA C CA 1
ATOM 2481 C C . ALA C 2 8 ? -9.791 -38.687 28.359 1.00 76.23 8 ALA C C 1
ATOM 2482 O O . ALA C 2 8 ? -9.079 -37.768 28.802 1.00 66.67 8 ALA C O 1
ATOM 2484 N N . PRO C 2 9 ? -9.982 -38.856 27.048 1.00 78.79 9 PRO C N 1
ATOM 2485 C CA . PRO C 2 9 ? -9.073 -38.226 26.079 1.00 80.70 9 PRO C CA 1
ATOM 2486 C C . PRO C 2 9 ? -9.095 -36.702 26.145 1.00 81.25 9 PRO C C 1
ATOM 2487 O O . PRO C 2 9 ? -10.079 -36.087 26.569 1.00 82.55 9 PRO C O 1
ATOM 2491 N N . ILE C 2 10 ? -7.985 -36.117 25.676 1.00 73.62 10 ILE C N 1
ATOM 2492 C CA . ILE C 2 10 ? -7.822 -34.642 25.526 1.00 57.32 10 ILE C CA 1
ATOM 2493 C C . ILE C 2 10 ? -7.755 -34.380 24.023 1.00 60.85 10 ILE C C 1
ATOM 2494 O O . ILE C 2 10 ? -6.857 -34.929 23.381 1.00 62.61 10 ILE C O 1
ATOM 2499 N N . ASN C 2 11 ? -8.661 -33.557 23.499 1.00 63.17 11 ASN C N 1
ATOM 2500 C CA . ASN C 2 11 ? -8.689 -33.273 22.041 1.00 58.48 11 ASN C CA 1
ATOM 2501 C C . ASN C 2 11 ? -7.886 -32.005 21.785 1.00 50.12 11 ASN C C 1
ATOM 2502 O O . ASN C 2 11 ? -8.156 -30.999 22.448 1.00 52.38 11 ASN C O 1
ATOM 2507 N N . ILE C 2 12 ? -6.936 -32.058 20.857 1.00 43.58 12 ILE C N 1
ATOM 2508 C CA . ILE C 2 12 ? -6.158 -30.822 20.582 1.00 42.68 12 ILE C CA 1
ATOM 2509 C C . ILE C 2 12 ? -6.396 -30.372 19.139 1.00 38.80 12 ILE C C 1
ATOM 2510 O O . ILE C 2 12 ? -6.090 -31.138 18.218 1.00 33.53 12 ILE C O 1
ATOM 2515 N N . ARG C 2 13 ? -6.935 -29.161 18.993 1.00 37.01 13 ARG C N 1
ATOM 2516 C CA . ARG C 2 13 ? -7.148 -28.505 17.702 1.00 38.20 13 ARG C CA 1
ATOM 2517 C C . ARG C 2 13 ? -5.880 -27.726 17.363 1.00 37.01 13 ARG C C 1
ATOM 2518 O O . ARG C 2 13 ? -5.795 -26.501 17.483 1.00 30.35 13 ARG C O 1
ATOM 2526 N N . ALA C 2 14 ? -4.871 -28.475 16.932 1.00 41.48 14 ALA C N 1
ATOM 2527 C CA . ALA C 2 14 ? -3.572 -27.917 16.592 1.00 38.70 14 ALA C CA 1
ATOM 2528 C C . ALA C 2 14 ? -3.550 -27.354 15.170 1.00 34.82 14 ALA C C 1
ATOM 2529 O O . ALA C 2 14 ? -4.245 -27.828 14.274 1.00 34.22 14 ALA C O 1
ATOM 2531 N N . LYS C 2 15 ? -2.752 -26.317 14.973 1.00 32.64 15 LYS C N 1
ATOM 2532 C CA . LYS C 2 15 ? -2.480 -25.874 13.622 1.00 30.85 15 LYS C CA 1
ATOM 2533 C C . LYS C 2 15 ? -1.559 -26.880 12.935 1.00 30.68 15 LYS C C 1
ATOM 2534 O O . LYS C 2 15 ? -0.734 -27.539 13.568 1.00 33.05 15 LYS C O 1
ATOM 2540 N N . ALA C 2 16 ? -1.727 -27.024 11.624 1.00 28.01 16 ALA C N 1
ATOM 2541 C CA . ALA C 2 16 ? -1.024 -28.087 10.924 1.00 24.85 16 ALA C CA 1
ATOM 2542 C C . ALA C 2 16 ? 0.489 -27.926 10.997 1.00 27.45 16 ALA C C 1
ATOM 2543 O O . ALA C 2 16 ? 1.218 -28.921 10.981 1.00 29.83 16 ALA C O 1
ATOM 2545 N N . SER C 2 17 ? 0.981 -26.690 11.061 1.00 31.97 17 SER C N 1
ATOM 2546 C CA . SER C 2 17 ? 2.420 -26.456 11.154 1.00 26.26 17 SER C CA 1
ATOM 2547 C C . SER C 2 17 ? 2.991 -26.959 12.479 1.00 29.52 17 SER C C 1
ATOM 2548 O O . SER C 2 17 ? 4.082 -27.548 12.513 1.00 27.01 17 SER C O 1
ATOM 2551 N N . GLN C 2 18 ? 2.289 -26.708 13.586 1.00 24.91 18 GLN C N 1
ATOM 2552 C CA . GLN C 2 18 ? 2.803 -27.164 14.869 1.00 23.97 18 GLN C CA 1
ATOM 2553 C C . GLN C 2 18 ? 2.716 -28.674 14.984 1.00 26.03 18 GLN C C 1
ATOM 2554 O O . GLN C 2 18 ? 3.607 -29.315 15.557 1.00 23.87 18 GLN C O 1
ATOM 2560 N N . ARG C 2 19 ? 1.631 -29.258 14.474 1.00 25.24 19 ARG C N 1
ATOM 2561 C CA . ARG C 2 19 ? 1.539 -30.708 14.454 1.00 27.56 19 ARG C CA 1
ATOM 2562 C C . ARG C 2 19 ? 2.705 -31.302 13.678 1.00 30.87 19 ARG C C 1
ATOM 2563 O O . ARG C 2 19 ? 3.325 -32.276 14.121 1.00 26.10 19 ARG C O 1
ATOM 2571 N N . ASP C 2 20 ? 3.031 -30.703 12.524 1.00 31.71 20 ASP C N 1
ATOM 2572 C CA . ASP C 2 20 ? 4.236 -31.077 11.794 1.00 25.85 20 ASP C CA 1
ATOM 2573 C C . ASP C 2 20 ? 5.469 -30.940 12.671 1.00 26.87 20 ASP C C 1
ATOM 2574 O O . ASP C 2 20 ? 6.324 -31.833 12.690 1.00 30.76 20 ASP C O 1
ATOM 2579 N N . LEU C 2 21 ? 5.570 -29.831 13.419 1.00 24.97 21 LEU C N 1
ATOM 2580 C CA . LEU C 2 21 ? 6.761 -29.572 14.225 1.00 19.95 21 LEU C CA 1
ATOM 2581 C C . LEU C 2 21 ? 6.945 -30.631 15.308 1.00 18.03 21 LEU C C 1
ATOM 2582 O O . LEU C 2 21 ? 8.067 -31.070 15.574 1.00 18.17 21 LEU C O 1
ATOM 2587 N N . ILE C 2 22 ? 5.854 -31.069 15.931 1.00 22.79 22 ILE C N 1
ATOM 2588 C CA . ILE C 2 22 ? 5.969 -32.031 17.023 1.00 23.59 22 ILE C CA 1
ATOM 2589 C C . ILE C 2 22 ? 6.400 -33.400 16.506 1.00 20.59 22 ILE C C 1
ATOM 2590 O O . ILE C 2 22 ? 7.185 -34.100 17.154 1.00 19.80 22 ILE C O 1
ATOM 2595 N N . ASP C 2 23 ? 5.930 -33.780 15.312 1.00 24.37 23 ASP C N 1
ATOM 2596 C CA . ASP C 2 23 ? 6.202 -35.111 14.770 1.00 25.69 23 ASP C CA 1
ATOM 2597 C C . ASP C 2 23 ? 7.680 -35.324 14.472 1.00 23.71 23 ASP C C 1
ATOM 2598 O O . ASP C 2 23 ? 8.264 -36.350 14.857 1.00 21.04 23 ASP C O 1
ATOM 2603 N N . MET C 2 24 ? 8.294 -34.392 13.746 1.00 19.57 24 MET C N 1
ATOM 2604 C CA . MET C 2 24 ? 9.715 -34.535 13.482 1.00 21.05 24 MET C CA 1
ATOM 2605 C C . MET C 2 24 ? 10.492 -34.620 14.783 1.00 22.78 24 MET C C 1
ATOM 2606 O O . MET C 2 24 ? 11.399 -35.452 14.915 1.00 25.66 24 MET C O 1
ATOM 2611 N N . ALA C 2 25 ? 10.113 -33.808 15.775 1.00 16.30 25 ALA C N 1
ATOM 2612 C CA . ALA C 2 25 ? 10.773 -33.878 17.071 1.00 16.79 25 ALA C CA 1
ATOM 2613 C C . ALA C 2 25 ? 10.614 -35.255 17.685 1.00 22.31 25 ALA C C 1
ATOM 2614 O O . ALA C 2 25 ? 11.603 -35.895 18.076 1.00 21.08 25 ALA C O 1
ATOM 2616 N N . ALA C 2 26 ? 9.359 -35.709 17.802 1.00 19.28 26 ALA C N 1
ATOM 2617 C CA . ALA C 2 26 ? 9.059 -37.037 18.309 1.00 17.00 26 ALA C CA 1
ATOM 2618 C C . ALA C 2 26 ? 9.982 -38.079 17.684 1.00 26.49 26 ALA C C 1
ATOM 2619 O O . ALA C 2 26 ? 10.684 -38.820 18.387 1.00 25.87 26 ALA C O 1
ATOM 2621 N N . ASN C 2 27 ? 10.036 -38.098 16.348 1.00 30.73 27 ASN C N 1
ATOM 2622 C CA . ASN C 2 27 ? 10.848 -39.081 15.641 1.00 25.45 27 ASN C CA 1
ATOM 2623 C C . ASN C 2 27 ? 12.288 -39.095 16.122 1.00 21.21 27 ASN C C 1
ATOM 2624 O O . ASN C 2 27 ? 12.928 -40.145 16.147 1.00 23.36 27 ASN C O 1
ATOM 2629 N N . LEU C 2 28 ? 12.823 -37.943 16.496 1.00 22.84 28 LEU C N 1
ATOM 2630 C CA . LEU C 2 28 ? 14.199 -37.911 16.970 1.00 24.68 28 LEU C CA 1
ATOM 2631 C C . LEU C 2 28 ? 14.377 -38.639 18.286 1.00 26.68 28 LEU C C 1
ATOM 2632 O O . LEU C 2 28 ? 15.517 -38.917 18.674 1.00 28.10 28 LEU C O 1
ATOM 2637 N N . VAL C 2 29 ? 13.294 -38.902 19.006 1.00 23.16 29 VAL C N 1
ATOM 2638 C CA . VAL C 2 29 ? 13.426 -39.375 20.374 1.00 24.21 29 VAL C CA 1
ATOM 2639 C C . VAL C 2 29 ? 12.576 -40.623 20.572 1.00 31.61 29 VAL C C 1
ATOM 2640 O O . VAL C 2 29 ? 12.290 -41.031 21.708 1.00 32.45 29 VAL C O 1
ATOM 2644 N N . ALA C 2 30 ? 12.176 -41.238 19.458 1.00 31.47 30 ALA C N 1
ATOM 2645 C CA . ALA C 2 30 ? 11.493 -42.535 19.458 1.00 31.72 30 ALA C CA 1
ATOM 2646 C C . ALA C 2 30 ? 10.186 -42.505 20.250 1.00 31.42 30 ALA C C 1
ATOM 2647 O O . ALA C 2 30 ? 9.868 -43.440 20.987 1.00 42.66 30 ALA C O 1
ATOM 2649 N N . LYS C 2 31 ? 9.406 -41.445 20.104 1.00 22.09 31 LYS C N 1
ATOM 2650 C CA . LYS C 2 31 ? 8.139 -41.386 20.808 1.00 26.89 31 LYS C CA 1
ATOM 2651 C C . LYS C 2 31 ? 6.998 -41.178 19.825 1.00 26.20 31 LYS C C 1
ATOM 2652 O O . LYS C 2 31 ? 7.143 -40.507 18.803 1.00 30.08 31 LYS C O 1
ATOM 2658 N N . SER C 2 32 ? 5.862 -41.781 20.139 1.00 26.83 32 SER C N 1
ATOM 2659 C CA . SER C 2 32 ? 4.643 -41.451 19.439 1.00 23.10 32 SER C CA 1
ATOM 2660 C C . SER C 2 32 ? 4.285 -40.001 19.717 1.00 30.14 32 SER C C 1
ATOM 2661 O O . SER C 2 32 ? 4.701 -39.417 20.719 1.00 33.61 32 SER C O 1
ATOM 2664 N N . ARG C 2 33 ? 3.533 -39.408 18.788 1.00 32.50 33 ARG C N 1
ATOM 2665 C CA . ARG C 2 33 ? 2.962 -38.082 19.011 1.00 30.40 33 ARG C CA 1
ATOM 2666 C C . ARG C 2 33 ? 2.343 -37.968 20.407 1.00 33.38 33 ARG C C 1
ATOM 2667 O O . ARG C 2 33 ? 2.688 -37.067 21.179 1.00 34.64 33 ARG C O 1
ATOM 2675 N N . THR C 2 34 ? 1.456 -38.904 20.761 1.00 34.15 34 THR C N 1
ATOM 2676 C CA . THR C 2 34 ? 0.809 -38.872 22.066 1.00 33.31 34 THR C CA 1
ATOM 2677 C C . THR C 2 34 ? 1.835 -38.848 23.185 1.00 36.36 34 THR C C 1
ATOM 2678 O O . THR C 2 34 ? 1.799 -37.976 24.060 1.00 35.88 34 THR C O 1
ATOM 2682 N N . ASP C 2 35 ? 2.770 -39.797 23.153 1.00 36.52 35 ASP C N 1
ATOM 2683 C CA . ASP C 2 35 ? 3.711 -40.014 24.247 1.00 37.91 35 ASP C CA 1
ATOM 2684 C C . ASP C 2 35 ? 4.751 -38.894 24.331 1.00 32.90 35 ASP C C 1
ATOM 2685 O O . ASP C 2 35 ? 5.307 -38.643 25.401 1.00 28.94 35 ASP C O 1
ATOM 2690 N N . PHE C 2 36 ? 5.010 -38.197 23.226 1.00 35.30 36 PHE C N 1
ATOM 2691 C CA . PHE C 2 36 ? 5.908 -37.048 23.270 1.00 30.20 36 PHE C CA 1
ATOM 2692 C C . PHE C 2 36 ? 5.235 -35.853 23.920 1.00 29.66 36 PHE C C 1
ATOM 2693 O O . PHE C 2 36 ? 5.798 -35.231 24.833 1.00 26.62 36 PHE C O 1
ATOM 2701 N N . MET C 2 37 ? 4.053 -35.483 23.408 1.00 29.10 37 MET C N 1
ATOM 2702 C CA . MET C 2 37 ? 3.415 -34.234 23.801 1.00 24.10 37 MET C CA 1
ATOM 2703 C C . MET C 2 37 ? 2.937 -34.277 25.223 1.00 23.50 37 MET C C 1
ATOM 2704 O O . MET C 2 37 ? 2.899 -33.242 25.893 1.00 24.15 37 MET C O 1
ATOM 2709 N N . LEU C 2 38 ? 2.536 -35.457 25.675 1.00 28.41 38 LEU C N 1
ATOM 2710 C CA . LEU C 2 38 ? 2.054 -35.640 27.033 1.00 26.92 38 LEU C CA 1
ATOM 2711 C C . LEU C 2 38 ? 3.197 -35.746 28.022 1.00 22.58 38 LEU C C 1
ATOM 2712 O O . LEU C 2 38 ? 3.063 -35.296 29.156 1.00 26.72 38 LEU C O 1
ATOM 2717 N N . ASP C 2 39 ? 4.316 -36.340 27.624 1.00 20.43 39 ASP C N 1
ATOM 2718 C CA . ASP C 2 39 ? 5.509 -36.241 28.443 1.00 18.78 39 ASP C CA 1
ATOM 2719 C C . ASP C 2 39 ? 5.947 -34.792 28.564 1.00 25.44 39 ASP C C 1
ATOM 2720 O O . ASP C 2 39 ? 6.227 -34.307 29.663 1.00 30.64 39 ASP C O 1
ATOM 2725 N N . ALA C 2 40 ? 6.042 -34.094 27.432 1.00 30.59 40 ALA C N 1
ATOM 2726 C CA . ALA C 2 40 ? 6.501 -32.707 27.432 1.00 22.73 40 ALA C CA 1
ATOM 2727 C C . ALA C 2 40 ? 5.598 -31.828 28.279 1.00 22.77 40 ALA C C 1
ATOM 2728 O O . ALA C 2 40 ? 6.076 -31.078 29.139 1.00 25.79 40 ALA C O 1
ATOM 2730 N N . ALA C 2 41 ? 4.283 -31.903 28.047 1.00 21.98 41 ALA C N 1
ATOM 2731 C CA . ALA C 2 41 ? 3.346 -31.116 28.839 1.00 22.82 41 ALA C CA 1
ATOM 2732 C C . ALA C 2 41 ? 3.556 -31.391 30.317 1.00 20.36 41 ALA C C 1
ATOM 2733 O O . ALA C 2 41 ? 3.840 -30.481 31.096 1.00 21.66 41 ALA C O 1
ATOM 2735 N N . CYS C 2 42 ? 3.474 -32.662 30.698 1.00 21.88 42 CYS C N 1
ATOM 2736 C CA . CYS C 2 42 ? 3.701 -33.076 32.078 1.00 22.78 42 CYS C CA 1
ATOM 2737 C C . CYS C 2 42 ? 4.928 -32.402 32.658 1.00 23.47 42 CYS C C 1
ATOM 2738 O O . CYS C 2 42 ? 4.878 -31.794 33.734 1.00 23.85 42 CYS C O 1
ATOM 2741 N N . ARG C 2 43 ? 6.030 -32.462 31.921 1.00 24.30 43 ARG C N 1
ATOM 2742 C CA . ARG C 2 43 ? 7.305 -32.004 32.446 1.00 24.71 43 ARG C CA 1
ATOM 2743 C C . ARG C 2 43 ? 7.294 -30.507 32.698 1.00 26.34 43 ARG C C 1
ATOM 2744 O O . ARG C 2 43 ? 7.627 -30.059 33.800 1.00 25.42 43 ARG C O 1
ATOM 2752 N N . GLU C 2 44 ? 6.899 -29.712 31.695 1.00 25.34 44 GLU C N 1
ATOM 2753 C CA . GLU C 2 44 ? 6.848 -28.262 31.896 1.00 29.98 44 GLU C CA 1
ATOM 2754 C C . GLU C 2 44 ? 5.821 -27.883 32.954 1.00 24.06 44 GLU C C 1
ATOM 2755 O O . GLU C 2 44 ? 6.057 -26.970 33.751 1.00 23.66 44 GLU C O 1
ATOM 2761 N N . ALA C 2 45 ? 4.675 -28.570 32.965 1.00 25.92 45 ALA C N 1
ATOM 2762 C CA . ALA C 2 45 ? 3.652 -28.329 33.979 1.00 26.98 45 ALA C CA 1
ATOM 2763 C C . ALA C 2 45 ? 4.246 -28.395 35.380 1.00 26.89 45 ALA C C 1
ATOM 2764 O O . ALA C 2 45 ? 4.013 -27.510 36.219 1.00 24.68 45 ALA C O 1
ATOM 2766 N N . GLN C 2 46 ? 5.043 -29.429 35.649 1.00 27.02 46 GLN C N 1
ATOM 2767 C CA . GLN C 2 46 ? 5.607 -29.556 36.987 1.00 29.31 46 GLN C CA 1
ATOM 2768 C C . GLN C 2 46 ? 6.631 -28.448 37.251 1.00 27.66 46 GLN C C 1
ATOM 2769 O O . GLN C 2 46 ? 6.679 -27.886 38.345 1.00 31.39 46 GLN C O 1
ATOM 2775 N N . ASP C 2 47 ? 7.455 -28.092 36.251 1.00 29.90 47 ASP C N 1
ATOM 2776 C CA . ASP C 2 47 ? 8.403 -26.999 36.455 1.00 26.20 47 ASP C CA 1
ATOM 2777 C C . ASP C 2 47 ? 7.668 -25.706 36.731 1.00 27.30 47 ASP C C 1
ATOM 2778 O O . ASP C 2 47 ? 8.076 -24.928 37.600 1.00 31.09 47 ASP C O 1
ATOM 2783 N N . ILE C 2 48 ? 6.591 -25.454 35.978 1.00 22.10 48 ILE C N 1
ATOM 2784 C CA . ILE C 2 48 ? 5.797 -24.241 36.145 1.00 22.12 48 ILE C CA 1
ATOM 2785 C C . ILE C 2 48 ? 5.326 -24.090 37.586 1.00 21.64 48 ILE C C 1
ATOM 2786 O O . ILE C 2 48 ? 5.393 -23.000 38.164 1.00 18.79 48 ILE C O 1
ATOM 2791 N N . LEU C 2 49 ? 4.851 -25.186 38.190 1.00 24.39 49 LEU C N 1
ATOM 2792 C CA . LEU C 2 49 ? 4.412 -25.161 39.581 1.00 21.87 49 LEU C CA 1
ATOM 2793 C C . LEU C 2 49 ? 5.570 -25.221 40.562 1.00 23.23 49 LEU C C 1
ATOM 2794 O O . LEU C 2 49 ? 5.456 -24.698 41.672 1.00 24.94 49 LEU C O 1
ATOM 2799 N N . LEU C 2 50 ? 6.674 -25.858 40.189 1.00 22.64 50 LEU C N 1
ATOM 2800 C CA . LEU C 2 50 ? 7.782 -25.991 41.123 1.00 24.18 50 LEU C CA 1
ATOM 2801 C C . LEU C 2 50 ? 8.651 -24.747 41.162 1.00 28.52 50 LEU C C 1
ATOM 2802 O O . LEU C 2 50 ? 9.336 -24.512 42.160 1.00 31.21 50 LEU C O 1
ATOM 2807 N N . ASP C 2 51 ? 8.693 -23.959 40.095 1.00 29.67 51 ASP C N 1
ATOM 2808 C CA . ASP C 2 51 ? 9.611 -22.830 40.067 1.00 31.66 51 ASP C CA 1
ATOM 2809 C C . ASP C 2 51 ? 8.863 -21.503 40.185 1.00 38.08 51 ASP C C 1
ATOM 2810 O O . ASP C 2 51 ? 9.368 -20.457 39.762 1.00 46.12 51 ASP C O 1
ATOM 2815 N N . GLN C 2 52 ? 7.675 -21.531 40.805 1.00 30.44 52 GLN C N 1
ATOM 2816 C CA . GLN C 2 52 ? 6.832 -20.349 40.954 1.00 23.57 52 GLN C CA 1
ATOM 2817 C C . GLN C 2 52 ? 7.358 -19.442 42.058 1.00 22.73 52 GLN C C 1
ATOM 2818 O O . GLN C 2 52 ? 7.435 -19.855 43.218 1.00 27.44 52 GLN C O 1
ATOM 2824 N N . ARG C 2 53 ? 7.660 -18.194 41.715 1.00 24.04 53 ARG C N 1
ATOM 2825 C CA . ARG C 2 53 ? 8.322 -17.276 42.635 1.00 25.33 53 ARG C CA 1
ATOM 2826 C C . ARG C 2 53 ? 7.512 -16.023 42.980 1.00 26.87 53 ARG C C 1
ATOM 2827 O O . ARG C 2 53 ? 7.764 -15.409 44.027 1.00 23.48 53 ARG C O 1
ATOM 2835 N N . LEU C 2 54 ? 6.566 -15.606 42.137 1.00 26.26 54 LEU C N 1
ATOM 2836 C CA . LEU C 2 54 ? 5.789 -14.396 42.392 1.00 24.45 54 LEU C CA 1
ATOM 2837 C C . LEU C 2 54 ? 4.378 -14.766 42.832 1.00 22.69 54 LEU C C 1
ATOM 2838 O O . LEU C 2 54 ? 3.655 -15.459 42.107 1.00 23.24 54 LEU C O 1
ATOM 2843 N N . PHE C 2 55 ? 4.000 -14.309 44.021 1.00 20.43 55 PHE C N 1
ATOM 2844 C CA . PHE C 2 55 ? 2.672 -14.516 44.580 1.00 20.20 55 PHE C CA 1
ATOM 2845 C C . PHE C 2 55 ? 2.099 -13.144 44.860 1.00 24.19 55 PHE C C 1
ATOM 2846 O O . PHE C 2 55 ? 2.537 -12.462 45.791 1.00 23.60 55 PHE C O 1
ATOM 2854 N N . ILE C 2 56 ? 1.128 -12.736 44.061 1.00 23.93 56 ILE C N 1
ATOM 2855 C CA . ILE C 2 56 ? 0.415 -11.495 44.290 1.00 19.63 56 ILE C CA 1
ATOM 2856 C C . ILE C 2 56 ? -0.895 -11.878 44.960 1.00 25.00 56 ILE C C 1
ATOM 2857 O O . ILE C 2 56 ? -1.794 -12.438 44.330 1.00 33.87 56 ILE C O 1
ATOM 2862 N N . LEU C 2 57 ? -0.986 -11.616 46.254 1.00 29.98 57 LEU C N 1
ATOM 2863 C CA . LEU C 2 57 ? -2.108 -12.034 47.075 1.00 31.51 57 LEU C CA 1
ATOM 2864 C C . LEU C 2 57 ? -2.946 -10.829 47.463 1.00 31.84 57 LEU C C 1
ATOM 2865 O O . LEU C 2 57 ? -2.527 -9.680 47.305 1.00 28.80 57 LEU C O 1
ATOM 2870 N N . ASP C 2 58 ? -4.149 -11.117 47.957 1.00 31.00 58 ASP C N 1
ATOM 2871 C CA . ASP C 2 58 ? -5.072 -10.093 48.392 1.00 30.55 58 ASP C CA 1
ATOM 2872 C C . ASP C 2 58 ? -4.875 -9.846 49.885 1.00 33.65 58 ASP C C 1
ATOM 2873 O O . ASP C 2 58 ? -4.052 -10.484 50.548 1.00 27.96 58 ASP C O 1
ATOM 2878 N N . ASP C 2 59 ? -5.682 -8.938 50.430 1.00 38.94 59 ASP C N 1
ATOM 2879 C CA . ASP C 2 59 ? -5.502 -8.516 51.812 1.00 36.50 59 ASP C CA 1
ATOM 2880 C C . ASP C 2 59 ? -5.751 -9.661 52.791 1.00 36.19 59 ASP C C 1
ATOM 2881 O O . ASP C 2 59 ? -4.869 -10.008 53.583 1.00 34.25 59 ASP C O 1
ATOM 2886 N N . GLU C 2 60 ? -6.946 -10.258 52.767 1.00 37.04 60 GLU C N 1
ATOM 2887 C CA . GLU C 2 60 ? -7.189 -11.368 53.685 1.00 44.34 60 GLU C CA 1
ATOM 2888 C C . GLU C 2 60 ? -6.065 -12.400 53.602 1.00 38.63 60 GLU C C 1
ATOM 2889 O O . GLU C 2 60 ? -5.686 -13.001 54.620 1.00 28.91 60 GLU C O 1
ATOM 2895 N N . GLN C 2 61 ? -5.478 -12.565 52.412 1.00 34.69 61 GLN C N 1
ATOM 2896 C CA . GLN C 2 61 ? -4.459 -13.587 52.221 1.00 34.87 61 GLN C CA 1
ATOM 2897 C C . GLN C 2 61 ? -3.076 -13.112 52.625 1.00 28.76 61 GLN C C 1
ATOM 2898 O O . GLN C 2 61 ? -2.286 -13.904 53.145 1.00 24.98 61 GLN C O 1
ATOM 2904 N N . TYR C 2 62 ? -2.754 -11.842 52.376 1.00 32.26 62 TYR C N 1
ATOM 2905 C CA . TYR C 2 62 ? -1.426 -11.342 52.716 1.00 28.38 62 TYR C CA 1
ATOM 2906 C C . TYR C 2 62 ? -1.281 -11.161 54.229 1.00 28.12 62 TYR C C 1
ATOM 2907 O O . TYR C 2 62 ? -0.232 -11.486 54.792 1.00 26.81 62 TYR C O 1
ATOM 2916 N N . ASP C 2 63 ? -2.326 -10.667 54.907 1.00 29.62 63 ASP C N 1
ATOM 2917 C CA . ASP C 2 63 ? -2.345 -10.693 56.369 1.00 26.40 63 ASP C CA 1
ATOM 2918 C C . ASP C 2 63 ? -2.264 -12.123 56.895 1.00 27.93 63 ASP C C 1
ATOM 2919 O O . ASP C 2 63 ? -1.410 -12.444 57.728 1.00 27.58 63 ASP C O 1
ATOM 2924 N N . ALA C 2 64 ? -3.123 -13.011 56.383 1.00 27.87 64 ALA C N 1
ATOM 2925 C CA . ALA C 2 64 ? -3.059 -14.419 56.762 1.00 24.20 64 ALA C CA 1
ATOM 2926 C C . ALA C 2 64 ? -1.669 -14.995 56.565 1.00 23.69 64 ALA C C 1
ATOM 2927 O O . ALA C 2 64 ? -1.312 -15.988 57.205 1.00 23.57 64 ALA C O 1
ATOM 2929 N N . PHE C 2 65 ? -0.883 -14.397 55.669 1.00 24.87 65 PHE C N 1
ATOM 2930 C CA . PHE C 2 65 ? 0.528 -14.733 55.535 1.00 24.26 65 PHE C CA 1
ATOM 2931 C C . PHE C 2 65 ? 1.365 -14.039 56.606 1.00 26.21 65 PHE C C 1
ATOM 2932 O O . PHE C 2 65 ? 2.130 -14.693 57.322 1.00 27.64 65 PHE C O 1
ATOM 2940 N N . LEU C 2 66 ? 1.228 -12.714 56.734 1.00 23.39 66 LEU C N 1
ATOM 2941 C CA . LEU C 2 66 ? 1.916 -12.008 57.809 1.00 23.73 66 LEU C CA 1
ATOM 2942 C C . LEU C 2 66 ? 1.643 -12.663 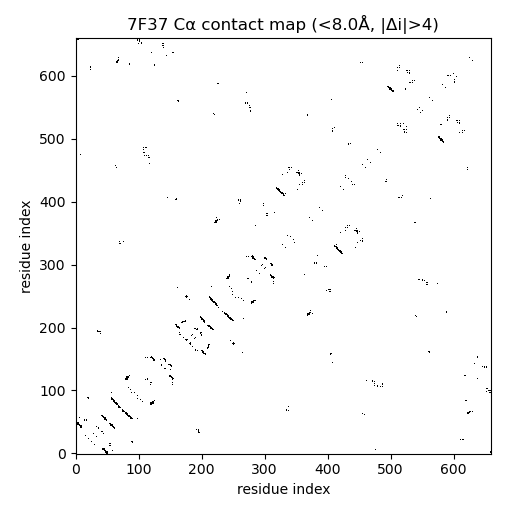59.155 1.00 27.20 66 LEU C C 1
ATOM 2943 O O . LEU C 2 66 ? 2.552 -12.797 59.985 1.00 29.13 66 LEU C O 1
ATOM 2948 N N . ALA C 2 67 ? 0.394 -13.070 59.391 1.00 24.74 67 ALA C N 1
ATOM 2949 C CA . ALA C 2 67 ? 0.090 -13.891 60.552 1.00 22.03 67 ALA C CA 1
ATOM 2950 C C . ALA C 2 67 ? 1.080 -15.028 60.649 1.00 24.32 67 ALA C C 1
ATOM 2951 O O . ALA C 2 67 ? 1.795 -15.169 61.643 1.00 28.67 67 ALA C O 1
ATOM 2953 N N . ALA C 2 68 ? 1.180 -15.813 59.581 1.00 25.96 68 ALA C N 1
ATOM 2954 C CA . ALA C 2 68 ? 1.986 -17.025 59.638 1.00 27.74 68 ALA C CA 1
ATOM 2955 C C . ALA C 2 68 ? 3.425 -16.728 60.055 1.00 32.54 68 ALA C C 1
ATOM 2956 O O . ALA C 2 68 ? 4.064 -17.558 60.710 1.00 36.15 68 ALA C O 1
ATOM 2958 N N . LEU C 2 69 ? 3.945 -15.549 59.718 1.00 30.71 69 LEU C N 1
ATOM 2959 C CA . LEU C 2 69 ? 5.313 -15.237 60.099 1.00 29.70 69 LEU C CA 1
ATOM 2960 C C . LEU C 2 69 ? 5.388 -14.651 61.497 1.00 34.68 69 LEU C C 1
ATOM 2961 O O . LEU C 2 69 ? 6.405 -14.819 62.181 1.00 37.49 69 LEU C O 1
ATOM 2966 N N . ASP C 2 70 ? 4.342 -13.937 61.920 1.00 36.22 70 ASP C N 1
ATOM 2967 C CA . ASP C 2 70 ? 4.232 -13.470 63.301 1.00 45.26 70 ASP C CA 1
ATOM 2968 C C . ASP C 2 70 ? 3.509 -14.552 64.099 1.00 46.65 70 ASP C C 1
ATOM 2969 O O . ASP C 2 70 ? 2.305 -14.497 64.357 1.00 52.68 70 ASP C O 1
ATOM 2974 N N . ALA C 2 71 ? 4.267 -15.564 64.492 1.00 35.36 71 ALA C N 1
ATOM 2975 C CA . ALA C 2 71 ? 3.656 -16.620 65.214 1.00 31.09 71 ALA C CA 1
ATOM 2976 C C . ALA C 2 71 ? 4.679 -17.043 66.247 1.00 41.70 71 ALA C C 1
ATOM 2977 O O . ALA C 2 71 ? 5.876 -17.096 65.928 1.00 42.01 71 ALA C O 1
ATOM 2979 N N . PRO C 2 72 ? 4.271 -17.289 67.488 1.00 42.08 72 PRO C N 1
ATOM 2980 C CA . PRO C 2 72 ? 5.128 -18.071 68.375 1.00 35.57 72 PRO C CA 1
ATOM 2981 C C . PRO C 2 72 ? 5.242 -19.484 67.820 1.00 35.37 72 PRO C C 1
ATOM 2982 O O . PRO C 2 72 ? 4.299 -20.017 67.228 1.00 31.09 72 PRO C O 1
ATOM 2986 N N . ILE C 2 73 ? 6.424 -20.072 67.969 1.00 32.63 73 ILE C N 1
ATOM 2987 C CA . ILE C 2 73 ? 6.651 -21.433 67.496 1.00 25.69 73 ILE C CA 1
ATOM 2988 C C . ILE C 2 73 ? 5.959 -22.419 68.435 1.00 29.81 73 ILE C C 1
ATOM 2989 O O . ILE C 2 73 ? 6.318 -22.542 69.615 1.00 30.31 73 ILE C O 1
ATOM 2994 N N . THR C 2 74 ? 4.976 -23.147 67.911 1.00 28.52 74 THR C N 1
ATOM 2995 C CA . THR C 2 74 ? 4.255 -24.114 68.718 1.00 25.21 74 THR C CA 1
ATOM 2996 C C . THR C 2 74 ? 5.162 -25.271 69.118 1.00 30.07 74 THR C C 1
ATOM 2997 O O . THR C 2 74 ? 6.238 -25.476 68.549 1.00 31.37 74 THR C O 1
ATOM 3001 N N . ALA C 2 75 ? 4.691 -26.050 70.105 1.00 30.36 75 ALA C N 1
ATOM 3002 C CA . ALA C 2 75 ? 5.516 -27.099 70.695 1.00 24.22 75 ALA C CA 1
ATOM 3003 C C . ALA C 2 75 ? 5.872 -28.157 69.668 1.00 29.96 75 ALA C C 1
ATOM 3004 O O . ALA C 2 75 ? 7.007 -28.644 69.638 1.00 34.08 75 ALA C O 1
ATOM 3006 N N . GLU C 2 76 ? 4.916 -28.526 68.816 1.00 31.13 76 GLU C N 1
ATOM 3007 C CA . GLU C 2 76 ? 5.219 -29.445 67.725 1.00 31.06 76 GLU C CA 1
ATOM 3008 C C . GLU C 2 76 ? 6.235 -28.835 66.762 1.00 26.48 76 GLU C C 1
ATOM 3009 O O . GLU C 2 76 ? 7.194 -29.501 66.360 1.00 24.80 76 GLU C O 1
ATOM 3015 N N . ARG C 2 77 ? 6.010 -27.612 66.297 1.00 22.24 77 ARG C N 1
ATOM 3016 C CA . ARG C 2 77 ? 6.932 -27.019 65.296 1.00 27.23 77 ARG C CA 1
ATOM 3017 C C . ARG C 2 77 ? 8.359 -26.959 65.843 1.00 27.06 77 ARG C C 1
ATOM 3018 O O . ARG C 2 77 ? 9.251 -27.388 65.170 1.00 24.69 77 ARG C O 1
ATOM 3026 N N . GLN C 2 78 ? 8.574 -26.406 67.018 1.00 24.17 78 GLN C N 1
ATOM 3027 C CA . GLN C 2 78 ? 9.923 -26.393 67.560 1.00 19.85 78 GLN C CA 1
ATOM 3028 C C . GLN C 2 78 ? 10.499 -27.794 67.625 1.00 22.78 78 GLN C C 1
ATOM 3029 O O . GLN C 2 78 ? 11.682 -27.991 67.346 1.00 26.47 78 GLN C O 1
ATOM 3035 N N . ALA C 2 79 ? 9.676 -28.787 67.976 1.00 25.31 79 ALA C N 1
ATOM 3036 C CA . ALA C 2 79 ? 10.169 -30.157 68.075 1.00 20.36 79 ALA C CA 1
ATOM 3037 C C . ALA C 2 79 ? 10.527 -30.758 66.718 1.00 21.93 79 ALA C C 1
ATOM 3038 O O . ALA C 2 79 ? 11.245 -31.756 66.672 1.00 27.88 79 ALA C O 1
ATOM 3040 N N . LYS C 2 80 ? 10.051 -30.189 65.613 1.00 24.90 80 LYS C N 1
ATOM 3041 C CA . LYS C 2 80 ? 10.487 -30.653 64.299 1.00 23.59 80 LYS C CA 1
ATOM 3042 C C . LYS C 2 80 ? 11.764 -29.947 63.861 1.00 25.23 80 LYS C C 1
ATOM 3043 O O . LYS C 2 80 ? 12.695 -30.603 63.373 1.00 23.18 80 LYS C O 1
ATOM 3049 N N . ILE C 2 81 ? 11.817 -28.615 64.037 1.00 24.69 81 ILE C N 1
ATOM 3050 C CA . ILE C 2 81 ? 13.081 -27.877 63.939 1.00 22.72 81 ILE C CA 1
ATOM 3051 C C . ILE C 2 81 ? 14.191 -28.605 64.692 1.00 22.18 81 ILE C C 1
ATOM 3052 O O . ILE C 2 81 ? 15.314 -28.738 64.197 1.00 23.46 81 ILE C O 1
ATOM 3057 N N . ASN C 2 82 ? 13.885 -29.112 65.884 1.00 19.98 82 ASN C N 1
ATOM 3058 C CA . ASN C 2 82 ? 14.852 -29.905 66.629 1.00 19.91 82 ASN C CA 1
ATOM 3059 C C . ASN C 2 82 ? 15.306 -31.133 65.843 1.00 25.11 82 ASN C C 1
ATOM 3060 O O . ASN C 2 82 ? 16.506 -31.412 65.746 1.00 27.04 82 ASN C O 1
ATOM 3065 N N . ALA C 2 83 ? 14.361 -31.880 65.268 1.00 25.11 83 ALA C N 1
ATOM 3066 C CA . ALA C 2 83 ? 14.728 -33.078 64.514 1.00 25.07 83 ALA C CA 1
ATOM 3067 C C . ALA C 2 83 ? 15.621 -32.742 63.334 1.00 32.52 83 ALA C C 1
ATOM 3068 O O . ALA C 2 83 ? 16.552 -33.493 63.019 1.00 37.66 83 ALA C O 1
ATOM 3070 N N . LEU C 2 84 ? 15.331 -31.630 62.648 1.00 32.22 84 LEU C N 1
ATOM 3071 C CA . LEU C 2 84 ? 16.108 -31.248 61.475 1.00 29.09 84 LEU C CA 1
ATOM 3072 C C . LEU C 2 84 ? 17.540 -30.906 61.864 1.00 29.03 84 LEU C C 1
ATOM 3073 O O . LEU C 2 84 ? 18.496 -31.489 61.340 1.00 31.35 84 LEU C O 1
ATOM 3078 N N . MET C 2 85 ? 17.700 -30.003 62.826 1.00 27.86 85 MET C N 1
ATOM 3079 C CA . MET C 2 85 ? 19.000 -29.474 63.203 1.00 31.26 85 MET C CA 1
ATOM 3080 C C . MET C 2 85 ? 19.835 -30.407 64.074 1.00 36.72 85 MET C C 1
ATOM 3081 O O . MET C 2 85 ? 21.025 -30.130 64.248 1.00 46.34 85 MET C O 1
ATOM 3086 N N . ASN C 2 86 ? 19.263 -31.475 64.645 1.00 32.44 86 ASN C N 1
ATOM 3087 C CA . ASN C 2 86 ? 20.077 -32.422 65.413 1.00 34.67 86 ASN C CA 1
ATOM 3088 C C . ASN C 2 86 ? 20.744 -33.472 64.531 1.00 37.84 86 ASN C C 1
ATOM 3089 O O . ASN C 2 86 ? 21.841 -33.947 64.859 1.00 39.56 86 ASN C O 1
ATOM 3094 N N . ARG C 2 87 ? 20.070 -33.876 63.453 1.00 38.61 87 ARG C N 1
ATOM 3095 C CA . ARG C 2 87 ? 20.589 -34.870 62.523 1.00 38.94 87 ARG C CA 1
ATOM 3096 C C . ARG C 2 87 ? 21.901 -34.385 61.950 1.00 44.73 87 ARG C C 1
ATOM 3097 O O . ARG C 2 87 ? 21.959 -33.291 61.374 1.00 46.23 87 ARG C O 1
ATOM 3105 N N . LYS C 2 88 ? 22.961 -35.162 62.156 1.00 47.19 88 LYS C N 1
ATOM 3106 C CA . LYS C 2 88 ? 24.278 -34.766 61.683 1.00 52.52 88 LYS C CA 1
ATOM 3107 C C . LYS C 2 88 ? 24.489 -35.302 60.270 1.00 59.73 88 LYS C C 1
ATOM 3108 O O . LYS C 2 88 ? 24.442 -36.521 60.044 1.00 57.49 88 LYS C O 1
ATOM 3114 N N . SER C 2 89 ? 24.687 -34.385 59.325 1.00 65.25 89 SER C N 1
ATOM 3115 C CA . SER C 2 89 ? 24.820 -34.737 57.918 1.00 61.69 89 SER C CA 1
ATOM 3116 C C . SER C 2 89 ? 26.082 -35.574 57.704 1.00 56.60 89 SER C C 1
ATOM 3117 O O . SER C 2 89 ? 27.071 -35.378 58.419 1.00 57.27 89 SER C O 1
ATOM 3120 N N . PRO C 2 90 ? 26.092 -36.522 56.755 1.00 48.66 90 PRO C N 1
ATOM 3121 C CA . PRO C 2 90 ? 27.277 -37.374 56.605 1.00 53.94 90 PRO C CA 1
ATOM 3122 C C . PRO C 2 90 ? 28.514 -36.633 56.138 1.00 56.13 90 PRO C C 1
ATOM 3123 O O . PRO C 2 90 ? 29.575 -37.257 56.008 1.00 64.73 90 PRO C O 1
ATOM 3127 N N . TRP C 2 91 ? 28.421 -35.329 55.902 1.00 58.61 91 TRP C N 1
ATOM 3128 C CA . TRP C 2 91 ? 29.555 -34.493 55.518 1.00 64.32 91 TRP C CA 1
ATOM 3129 C C . TRP C 2 91 ? 29.917 -33.519 56.631 1.00 64.30 91 TRP C C 1
ATOM 3130 O O . TRP C 2 91 ? 30.372 -32.401 56.390 1.00 65.14 91 TRP C O 1
ATOM 3141 N N . GLU C 2 92 ? 29.731 -33.948 57.863 1.00 73.44 92 GLU C N 1
ATOM 3142 C CA . GLU C 2 92 ? 29.670 -33.024 58.969 1.00 74.39 92 GLU C CA 1
ATOM 3143 C C . GLU C 2 92 ? 30.332 -33.683 60.170 1.00 92.04 92 GLU C C 1
ATOM 3144 O O . GLU C 2 92 ? 30.828 -32.988 61.054 1.00 105.73 92 GLU C O 1
ATOM 3151 N N . MET D 2 1 ? 4.305 -16.150 10.272 1.00 57.10 1 MET D N 1
ATOM 3152 C CA . MET D 2 1 ? 4.698 -14.765 10.010 1.00 65.94 1 MET D CA 1
ATOM 3153 C C . MET D 2 1 ? 3.512 -13.903 9.519 1.00 75.53 1 MET D C 1
ATOM 3154 O O . MET D 2 1 ? 2.706 -13.430 10.329 1.00 68.80 1 MET D O 1
ATOM 3159 N N . LYS D 2 2 ? 3.410 -13.691 8.199 1.00 80.22 2 LYS D N 1
ATOM 3160 C CA . LYS D 2 2 ? 2.285 -12.952 7.624 1.00 82.25 2 LYS D CA 1
ATOM 3161 C C . LYS D 2 2 ? 1.016 -13.810 7.526 1.00 85.97 2 LYS D C 1
ATOM 3162 O O . LYS D 2 2 ? -0.038 -13.383 8.025 1.00 80.01 2 LYS D O 1
ATOM 3168 N N . PRO D 2 3 ? 1.056 -15.005 6.910 1.00 92.22 3 PRO D N 1
ATOM 3169 C CA . PRO D 2 3 ? -0.184 -15.776 6.709 1.00 95.28 3 PRO D CA 1
ATOM 3170 C C . PRO D 2 3 ? -0.674 -16.513 7.957 1.00 82.45 3 PRO D C 1
ATOM 3171 O O . PRO D 2 3 ? 0.098 -16.844 8.861 1.00 71.49 3 PRO D O 1
ATOM 3175 N N . GLU D 2 4 ? -1.991 -16.782 7.975 1.00 79.42 4 GLU D N 1
ATOM 3176 C CA . GLU D 2 4 ? -2.672 -17.528 9.035 1.00 75.30 4 GLU D CA 1
ATOM 3177 C C . GLU D 2 4 ? -2.809 -19.007 8.654 1.00 74.91 4 GLU D C 1
ATOM 3178 O O . GLU D 2 4 ? -2.781 -19.368 7.473 1.00 79.06 4 GLU D O 1
ATOM 3184 N N . SER D 2 5 ? -2.964 -19.862 9.669 1.00 62.26 5 SER D N 1
ATOM 3185 C CA . SER D 2 5 ? -2.788 -21.301 9.516 1.00 60.57 5 SER D CA 1
ATOM 3186 C C . SER D 2 5 ? -4.111 -22.072 9.581 1.00 62.57 5 SER D C 1
ATOM 3187 O O . SER D 2 5 ? -5.130 -21.593 10.098 1.00 54.10 5 SER D O 1
ATOM 3190 N N . LYS D 2 6 ? -4.050 -23.309 9.068 1.00 60.48 6 LYS D N 1
ATOM 3191 C CA . LYS D 2 6 ? -5.197 -24.187 8.844 1.00 51.89 6 LYS D CA 1
ATOM 3192 C C . LYS D 2 6 ? -4.984 -25.520 9.566 1.00 52.16 6 LYS D C 1
ATOM 3193 O O . LYS D 2 6 ? -4.036 -26.255 9.252 1.00 44.87 6 LYS D O 1
ATOM 3199 N N . GLU D 2 7 ? -5.920 -25.861 10.465 1.00 50.86 7 GLU D N 1
ATOM 3200 C CA . GLU D 2 7 ? -5.734 -26.761 11.612 1.00 44.08 7 GLU D CA 1
ATOM 3201 C C . GLU D 2 7 ? -5.541 -28.238 11.191 1.00 45.91 7 GLU D C 1
ATOM 3202 O O . GLU D 2 7 ? -5.507 -28.589 10.004 1.00 45.03 7 GLU D O 1
ATOM 3208 N N . ALA D 2 8 ? -5.390 -29.115 12.221 1.00 38.23 8 ALA D N 1
ATOM 3209 C CA . ALA D 2 8 ? -5.223 -30.573 12.188 1.00 38.15 8 ALA D CA 1
ATOM 3210 C C . ALA D 2 8 ? -5.313 -31.128 13.615 1.00 44.19 8 ALA D C 1
ATOM 3211 O O . ALA D 2 8 ? -4.818 -30.495 14.553 1.00 51.29 8 ALA D O 1
ATOM 3213 N N . PRO D 2 9 ? -5.901 -32.299 13.839 1.00 39.77 9 PRO D N 1
ATOM 3214 C CA . PRO D 2 9 ? -6.251 -32.689 15.204 1.00 42.49 9 PRO D CA 1
ATOM 3215 C C . PRO D 2 9 ? -5.176 -33.525 15.876 1.00 46.00 9 PRO D C 1
ATOM 3216 O O . PRO D 2 9 ? -4.372 -34.200 15.224 1.00 43.61 9 PRO D O 1
ATOM 3220 N N . ILE D 2 10 ? -5.177 -33.474 17.214 1.00 45.19 10 ILE D N 1
ATOM 3221 C CA . ILE D 2 10 ? -4.390 -34.394 18.037 1.00 47.77 10 ILE D CA 1
ATOM 3222 C C . ILE D 2 10 ? -5.242 -34.840 19.221 1.00 55.84 10 ILE D C 1
ATOM 3223 O O . ILE D 2 10 ? -5.478 -34.056 20.147 1.00 60.11 10 ILE D O 1
ATOM 3228 N N . ASN D 2 11 ? -5.713 -36.087 19.187 1.00 57.12 11 ASN D N 1
ATOM 3229 C CA . ASN D 2 11 ? -6.392 -36.713 20.314 1.00 57.35 11 ASN D CA 1
ATOM 3230 C C . ASN D 2 11 ? -5.406 -37.658 20.975 1.00 60.88 11 ASN D C 1
ATOM 3231 O O . ASN D 2 11 ? -4.717 -38.413 20.279 1.00 64.50 11 ASN D O 1
ATOM 3236 N N . ILE D 2 12 ? -5.323 -37.604 22.307 1.00 60.34 12 ILE D N 1
ATOM 3237 C CA . ILE D 2 12 ? -4.411 -38.457 23.066 1.00 66.07 12 ILE D CA 1
ATOM 3238 C C . ILE D 2 12 ? -5.073 -38.872 24.378 1.00 66.08 12 ILE D C 1
ATOM 3239 O O . ILE D 2 12 ? -5.856 -38.123 24.970 1.00 71.88 12 ILE D O 1
ATOM 3244 N N . ARG D 2 13 ? -4.786 -40.111 24.774 1.00 63.89 13 ARG D N 1
ATOM 3245 C CA . ARG D 2 13 ? -5.377 -40.692 26.001 1.00 67.66 13 ARG D CA 1
ATOM 3246 C C . ARG D 2 13 ? -4.644 -40.085 27.192 1.00 62.87 13 ARG D C 1
ATOM 3247 O O . ARG D 2 13 ? -3.420 -40.221 27.250 1.00 66.87 13 ARG D O 1
ATOM 3255 N N . ALA D 2 14 ? -5.379 -39.485 28.125 1.00 65.21 14 ALA D N 1
ATOM 3256 C CA . ALA D 2 14 ? -4.722 -38.851 29.265 1.00 66.13 14 ALA D CA 1
ATOM 3257 C C . ALA D 2 14 ? -5.173 -39.463 30.594 1.00 71.67 14 ALA D C 1
ATOM 3258 O O . ALA D 2 14 ? -6.366 -39.419 30.938 1.00 69.13 14 ALA D O 1
ATOM 3260 N N . LYS D 2 15 ? -4.213 -39.992 31.361 1.00 66.10 15 LYS D N 1
ATOM 3261 C CA . LYS D 2 15 ? -4.465 -40.339 32.759 1.00 64.97 15 LYS D CA 1
ATOM 3262 C C . LYS D 2 15 ? -4.915 -39.092 33.531 1.00 61.15 15 LYS D C 1
ATOM 3263 O O . LYS D 2 15 ? -4.907 -37.971 33.018 1.00 67.03 15 LYS D O 1
ATOM 3269 N N . ALA D 2 16 ? -5.341 -39.289 34.775 1.00 58.77 16 ALA D N 1
ATOM 3270 C CA . ALA D 2 16 ? -5.756 -38.138 35.566 1.00 55.72 16 ALA D CA 1
ATOM 3271 C C . ALA D 2 16 ? -4.667 -37.630 36.496 1.00 56.09 16 ALA D C 1
ATOM 3272 O O . ALA D 2 16 ? -4.642 -36.426 36.791 1.00 49.90 16 ALA D O 1
ATOM 3274 N N . SER D 2 17 ? -3.781 -38.523 36.968 1.00 59.07 17 SER D N 1
ATOM 3275 C CA . SER D 2 17 ? -2.545 -38.125 37.634 1.00 48.21 17 SER D CA 1
ATOM 3276 C C . SER D 2 17 ? -1.927 -36.928 36.914 1.00 52.22 17 SER D C 1
ATOM 3277 O O . SER D 2 17 ? -1.734 -35.857 37.506 1.00 44.86 17 SER D O 1
ATOM 3280 N N . GLN D 2 18 ? -1.683 -37.094 35.603 1.00 53.85 18 GLN D N 1
ATOM 3281 C CA . GLN D 2 18 ? -1.137 -36.026 34.764 1.00 45.20 18 GLN D CA 1
ATOM 3282 C C . GLN D 2 18 ? -2.165 -34.938 34.488 1.00 43.40 18 GLN D C 1
ATOM 3283 O O . GLN D 2 18 ? -1.899 -33.753 34.725 1.00 42.05 18 GLN D O 1
ATOM 3289 N N . ARG D 2 19 ? -3.351 -35.319 34.000 1.00 39.86 19 ARG D N 1
ATOM 3290 C CA . ARG D 2 19 ? -4.271 -34.312 33.489 1.00 38.17 19 ARG D CA 1
ATOM 3291 C C . ARG D 2 19 ? -4.654 -33.295 34.552 1.00 42.81 19 ARG D C 1
ATOM 3292 O O . ARG D 2 19 ? -4.998 -32.160 34.217 1.00 42.83 19 ARG D O 1
ATOM 3300 N N . ASP D 2 20 ? -4.600 -33.662 35.832 1.00 44.90 20 ASP D N 1
ATOM 3301 C CA . ASP D 2 20 ? -4.829 -32.648 36.857 1.00 42.75 20 ASP D CA 1
ATOM 3302 C C . ASP D 2 20 ? -3.614 -31.743 37.059 1.00 41.86 20 ASP D C 1
ATOM 3303 O O . ASP D 2 20 ? -3.776 -30.534 37.275 1.00 38.30 20 ASP D O 1
ATOM 3308 N N . LEU D 2 21 ? -2.398 -32.313 37.001 1.00 40.22 21 LEU D N 1
ATOM 3309 C CA . LEU D 2 21 ? -1.162 -31.527 37.095 1.00 33.44 21 LEU D CA 1
ATOM 3310 C C . LEU D 2 21 ? -1.013 -30.572 35.914 1.00 33.12 21 LEU D C 1
ATOM 3311 O O . LEU D 2 21 ? -0.730 -29.382 36.094 1.00 28.55 21 LEU D O 1
ATOM 3316 N N . ILE D 2 22 ? -1.176 -31.078 34.690 1.00 37.04 22 ILE D N 1
ATOM 3317 C CA . ILE D 2 22 ? -1.151 -30.188 33.527 1.00 36.26 22 ILE D CA 1
ATOM 3318 C C . ILE D 2 22 ? -2.228 -29.101 33.642 1.00 28.89 22 ILE D C 1
ATOM 3319 O O . ILE D 2 22 ? -1.998 -27.946 33.268 1.00 27.18 22 ILE D O 1
ATOM 3324 N N . ASP D 2 23 ? -3.405 -29.435 34.186 1.00 29.66 23 ASP D N 1
ATOM 3325 C CA . ASP D 2 23 ? -4.476 -28.435 34.267 1.00 33.31 23 ASP D CA 1
ATOM 3326 C C . ASP D 2 23 ? -4.241 -27.412 35.385 1.00 31.19 23 ASP D C 1
ATOM 3327 O O . ASP D 2 23 ? -4.710 -26.267 35.300 1.00 26.13 23 ASP D O 1
ATOM 3332 N N . MET D 2 24 ? -3.540 -27.795 36.444 1.00 30.81 24 MET D N 1
ATOM 3333 C CA . MET D 2 24 ? -3.212 -26.818 37.469 1.00 28.76 24 MET D CA 1
ATOM 3334 C C . MET D 2 24 ? -2.287 -25.766 36.898 1.00 26.72 24 MET D C 1
ATOM 3335 O O . MET D 2 24 ? -2.622 -24.578 36.853 1.00 31.38 24 MET D O 1
ATOM 3340 N N . ALA D 2 25 ? -1.130 -26.201 36.405 1.00 28.38 25 ALA D N 1
ATOM 3341 C CA . ALA D 2 25 ? -0.213 -25.274 35.752 1.00 29.36 25 ALA D CA 1
ATOM 3342 C C . ALA D 2 25 ? -0.915 -24.463 34.668 1.00 23.41 25 ALA D C 1
ATOM 3343 O O . ALA D 2 25 ? -0.719 -23.250 34.576 1.00 24.03 25 ALA D O 1
ATOM 3345 N N . ALA D 2 26 ? -1.777 -25.100 33.872 1.00 20.99 26 ALA D N 1
ATOM 3346 C CA . ALA D 2 26 ? -2.437 -24.371 32.793 1.00 23.97 26 ALA D CA 1
ATOM 3347 C C . ALA D 2 26 ? -3.247 -23.207 33.328 1.00 24.32 26 ALA D C 1
ATOM 3348 O O . ALA D 2 26 ? -3.315 -22.147 32.701 1.00 24.17 26 ALA D O 1
ATOM 3350 N N . ASN D 2 27 ? -3.869 -23.389 34.486 1.00 28.27 27 ASN D N 1
ATOM 3351 C CA . ASN D 2 27 ? -4.657 -22.318 35.068 1.00 30.40 27 ASN D CA 1
ATOM 3352 C C . ASN D 2 27 ? -3.764 -21.279 35.733 1.00 32.29 27 ASN D C 1
ATOM 3353 O O . ASN D 2 27 ? -4.113 -20.089 35.749 1.00 33.39 27 ASN D O 1
ATOM 3358 N N . LEU D 2 28 ? -2.593 -21.699 36.240 1.00 29.01 28 LEU D N 1
ATOM 3359 C CA . LEU D 2 28 ? -1.702 -20.758 36.911 1.00 25.94 28 LEU D CA 1
ATOM 3360 C C . LEU D 2 28 ? -1.103 -19.750 35.937 1.00 25.22 28 LEU D C 1
ATOM 3361 O O . LEU D 2 28 ? -0.778 -18.630 36.344 1.00 33.30 28 LEU D O 1
ATOM 3366 N N . VAL D 2 29 ? -0.974 -20.108 34.656 1.00 28.68 29 VAL D N 1
ATOM 3367 C CA . VAL D 2 29 ? -0.513 -19.199 33.606 1.00 29.08 29 VAL D CA 1
ATOM 3368 C C . VAL D 2 29 ? -1.661 -18.731 32.715 1.00 34.32 29 VAL D C 1
ATOM 3369 O O . VAL D 2 29 ? -1.417 -18.209 31.616 1.00 37.32 29 VAL D O 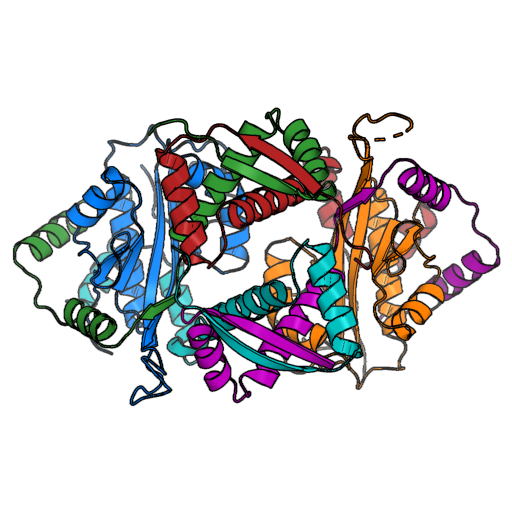1
ATOM 3373 N N . ALA D 2 30 ? -2.908 -18.931 33.146 1.00 32.52 30 ALA D N 1
ATOM 3374 C CA . ALA D 2 30 ? -4.093 -18.462 32.419 1.00 33.28 30 ALA D CA 1
ATOM 3375 C C . ALA D 2 30 ? -4.074 -18.873 30.942 1.00 31.10 30 ALA D C 1
ATOM 3376 O O . ALA D 2 30 ? -4.358 -18.076 30.042 1.00 32.87 30 ALA D O 1
ATOM 3378 N N . LYS D 2 31 ? -3.708 -20.125 30.690 1.00 27.39 31 LYS D N 1
ATOM 3379 C CA . LYS D 2 31 ? -3.869 -20.770 29.397 1.00 27.43 31 LYS D CA 1
ATOM 3380 C C . LYS D 2 31 ? -5.004 -21.774 29.495 1.00 25.41 31 LYS D C 1
ATOM 3381 O O . LYS D 2 31 ? -5.518 -22.056 30.574 1.00 30.59 31 LYS D O 1
ATOM 3387 N N . SER D 2 32 ? -5.397 -22.318 28.357 1.00 29.70 32 SER D N 1
ATOM 3388 C CA . SER D 2 32 ? -6.251 -23.494 28.348 1.00 27.59 32 SER D CA 1
ATOM 3389 C C . SER D 2 32 ? -5.386 -24.746 28.243 1.00 33.02 32 SER D C 1
ATOM 3390 O O . SER D 2 32 ? -4.205 -24.682 27.894 1.00 37.91 32 SER D O 1
ATOM 3393 N N . ARG D 2 33 ? -5.983 -25.895 28.560 1.00 31.43 33 ARG D N 1
ATOM 3394 C CA . ARG D 2 33 ? -5.219 -27.135 28.553 1.00 30.88 33 ARG D CA 1
ATOM 3395 C C . ARG D 2 33 ? -4.612 -27.403 27.179 1.00 31.97 33 ARG D C 1
ATOM 3396 O O . ARG D 2 33 ? -3.416 -27.689 27.068 1.00 33.97 33 ARG D O 1
ATOM 3404 N N . THR D 2 34 ? -5.423 -27.327 26.120 1.00 34.60 34 THR D N 1
ATOM 3405 C CA . THR D 2 34 ? -4.889 -27.428 24.766 1.00 34.28 34 THR D CA 1
ATOM 3406 C C . THR D 2 34 ? -3.722 -26.473 24.600 1.00 34.63 34 THR D C 1
ATOM 3407 O O . THR D 2 34 ? -2.604 -26.895 24.287 1.00 36.27 34 THR D O 1
ATOM 3411 N N . ASP D 2 35 ? -3.971 -25.177 24.842 1.00 31.63 35 ASP D N 1
ATOM 3412 C CA . ASP D 2 35 ? -2.941 -24.157 24.696 1.00 30.13 35 ASP D CA 1
ATOM 3413 C C . ASP D 2 35 ? -1.702 -24.523 25.492 1.00 31.31 35 ASP D C 1
ATOM 3414 O O . ASP D 2 35 ? -0.603 -24.584 24.940 1.00 35.79 35 ASP D O 1
ATOM 3419 N N . PHE D 2 36 ? -1.862 -24.792 26.790 1.00 29.86 36 PHE D N 1
ATOM 3420 C CA . PHE D 2 36 ? -0.739 -25.280 27.581 1.00 26.69 36 PHE D CA 1
ATOM 3421 C C . PHE D 2 36 ? -0.014 -26.414 26.877 1.00 22.90 36 PHE D C 1
ATOM 3422 O O . PHE D 2 36 ? 1.157 -26.283 26.525 1.00 27.69 36 PHE D O 1
ATOM 3430 N N . MET D 2 37 ? -0.698 -27.538 26.657 1.00 25.49 37 MET D N 1
ATOM 3431 C CA . MET D 2 37 ? -0.006 -28.722 26.160 1.00 23.99 37 MET D CA 1
ATOM 3432 C C . MET D 2 37 ? 0.585 -28.485 24.795 1.00 25.56 37 MET D C 1
ATOM 3433 O O . MET D 2 37 ? 1.505 -29.204 24.399 1.00 28.28 37 MET D O 1
ATOM 3438 N N . LEU D 2 38 ? 0.079 -27.491 24.072 1.00 26.58 38 LEU D N 1
ATOM 3439 C CA . LEU D 2 38 ? 0.587 -27.222 22.735 1.00 28.95 38 LEU D CA 1
ATOM 3440 C C . LEU D 2 38 ? 1.886 -26.445 22.792 1.00 27.39 38 LEU D C 1
ATOM 3441 O O . LEU D 2 38 ? 2.888 -26.860 22.199 1.00 29.18 38 LEU D O 1
ATOM 3446 N N . ASP D 2 39 ? 1.879 -25.313 23.497 1.00 24.43 39 ASP D N 1
ATOM 3447 C CA . ASP D 2 39 ? 3.099 -24.538 23.675 1.00 26.62 39 ASP D CA 1
ATOM 3448 C C . ASP D 2 39 ? 4.127 -25.288 24.511 1.00 25.16 39 ASP D C 1
ATOM 3449 O O . ASP D 2 39 ? 5.322 -25.010 24.404 1.00 32.84 39 ASP D O 1
ATOM 3454 N N . ALA D 2 40 ? 3.707 -26.266 25.297 1.00 23.88 40 ALA D N 1
ATOM 3455 C CA . ALA D 2 40 ? 4.679 -27.097 25.990 1.00 25.52 40 ALA D CA 1
ATOM 3456 C C . ALA D 2 40 ? 5.376 -28.030 25.021 1.00 27.41 40 ALA D C 1
ATOM 3457 O O . ALA D 2 40 ? 6.590 -28.235 25.115 1.00 30.76 40 ALA D O 1
ATOM 3459 N N . ALA D 2 41 ? 4.618 -28.616 24.094 1.00 25.67 41 ALA D N 1
ATOM 3460 C CA . ALA D 2 41 ? 5.181 -29.604 23.187 1.00 22.94 41 ALA D CA 1
ATOM 3461 C C . ALA D 2 41 ? 6.047 -28.950 22.115 1.00 29.06 41 ALA D C 1
ATOM 3462 O O . ALA D 2 41 ? 7.087 -29.502 21.730 1.00 26.96 41 ALA D O 1
ATOM 3464 N N . CYS D 2 42 ? 5.646 -27.770 21.623 1.00 27.56 42 CYS D N 1
ATOM 3465 C CA . CYS D 2 42 ? 6.445 -27.113 20.592 1.00 23.88 42 CYS D CA 1
ATOM 3466 C C . CYS D 2 42 ? 7.700 -26.485 21.165 1.00 22.72 42 CYS D C 1
ATOM 3467 O O . CYS D 2 42 ? 8.748 -26.500 20.512 1.00 22.56 42 CYS D O 1
ATOM 3470 N N . ARG D 2 43 ? 7.622 -25.921 22.372 1.00 21.24 43 ARG D N 1
ATOM 3471 C CA . ARG D 2 43 ? 8.831 -25.365 22.965 1.00 24.19 43 ARG D CA 1
ATOM 3472 C C . ARG D 2 43 ? 9.905 -26.443 23.069 1.00 22.38 43 ARG D C 1
ATOM 3473 O O . ARG D 2 43 ? 11.073 -26.193 22.759 1.00 22.11 43 ARG D O 1
ATOM 3481 N N . GLU D 2 44 ? 9.505 -27.673 23.411 1.00 23.13 44 GLU D N 1
ATOM 3482 C CA . GLU D 2 44 ? 10.439 -28.796 23.510 1.00 24.35 44 GLU D CA 1
ATOM 3483 C C . GLU D 2 44 ? 10.801 -29.373 22.145 1.00 22.56 44 GLU D C 1
ATOM 3484 O O . GLU D 2 44 ? 11.952 -29.769 21.913 1.00 19.32 44 GLU D O 1
ATOM 3490 N N . ALA D 2 45 ? 9.819 -29.479 21.251 1.00 22.63 45 ALA D N 1
ATOM 3491 C CA . ALA D 2 45 ? 10.114 -29.877 19.882 1.00 20.90 45 ALA D CA 1
ATOM 3492 C C . ALA D 2 45 ? 11.235 -29.013 19.314 1.00 22.29 45 ALA D C 1
ATOM 3493 O O . ALA D 2 45 ? 12.296 -29.515 18.917 1.00 18.40 45 ALA D O 1
ATOM 3495 N N . GLN D 2 46 ? 11.009 -27.691 19.316 1.00 20.07 46 GLN D N 1
ATOM 3496 C CA . GLN D 2 46 ? 12.006 -26.730 18.871 1.00 16.04 46 GLN D CA 1
ATOM 3497 C C . GLN D 2 46 ? 13.365 -27.005 19.512 1.00 22.86 46 GLN D C 1
ATOM 3498 O O . GLN D 2 46 ? 14.389 -27.100 18.827 1.00 21.83 46 GLN D O 1
ATOM 3504 N N . ASP D 2 47 ? 13.396 -27.160 20.831 1.00 25.82 47 ASP D N 1
ATOM 3505 C CA . ASP D 2 47 ? 14.686 -27.332 21.479 1.00 22.67 47 ASP D CA 1
ATOM 3506 C C . ASP D 2 47 ? 15.304 -28.703 21.198 1.00 23.71 47 ASP D C 1
ATOM 3507 O O . ASP D 2 47 ? 16.519 -28.855 21.350 1.00 30.29 47 ASP D O 1
ATOM 3512 N N . ILE D 2 48 ? 14.531 -29.694 20.755 1.00 21.11 48 ILE D N 1
ATOM 3513 C CA . ILE D 2 48 ? 15.151 -30.939 20.298 1.00 24.08 48 ILE D CA 1
ATOM 3514 C C . ILE D 2 48 ? 15.767 -30.763 18.908 1.00 23.24 48 ILE D C 1
ATOM 3515 O O . ILE D 2 48 ? 16.963 -31.006 18.706 1.00 22.92 48 ILE D O 1
ATOM 3520 N N . LEU D 2 49 ? 14.973 -30.304 17.936 1.00 20.72 49 LEU D N 1
ATOM 3521 C CA . LEU D 2 49 ? 15.512 -30.059 16.597 1.00 21.65 49 LEU D CA 1
ATOM 3522 C C . LEU D 2 49 ? 16.711 -29.091 16.596 1.00 24.93 49 LEU D C 1
ATOM 3523 O O . LEU D 2 49 ? 17.549 -29.157 15.688 1.00 26.09 49 LEU D O 1
ATOM 3528 N N . LEU D 2 50 ? 16.846 -28.213 17.603 1.00 27.74 50 LEU D N 1
ATOM 3529 C CA . LEU D 2 50 ? 17.949 -27.243 17.637 1.00 26.42 50 LEU D CA 1
ATOM 3530 C C . LEU D 2 50 ? 19.150 -27.725 18.446 1.00 26.39 50 LEU D C 1
ATOM 3531 O O . LEU D 2 50 ? 20.006 -26.912 18.822 1.00 24.74 50 LEU D O 1
ATOM 3536 N N . ASP D 2 51 ? 19.229 -29.014 18.731 1.00 33.26 51 ASP D N 1
ATOM 3537 C CA . ASP D 2 51 ? 20.402 -29.536 19.412 1.00 37.41 51 ASP D CA 1
ATOM 3538 C C . ASP D 2 51 ? 21.642 -29.350 18.554 1.00 32.84 51 ASP D C 1
ATOM 3539 O O . ASP D 2 51 ? 21.677 -29.756 17.389 1.00 27.78 51 ASP D O 1
ATOM 3544 N N . GLN D 2 52 ? 22.657 -28.713 19.130 1.00 38.78 52 GLN D N 1
ATOM 3545 C CA . GLN D 2 52 ? 23.966 -28.683 18.487 1.00 39.93 52 GLN D CA 1
ATOM 3546 C C . GLN D 2 52 ? 24.574 -30.072 18.376 1.00 42.47 52 GLN D C 1
ATOM 3547 O O . GLN D 2 52 ? 25.582 -30.233 17.677 1.00 39.99 52 GLN D O 1
ATOM 3553 N N . ARG D 2 53 ? 23.989 -31.069 19.061 1.00 44.68 53 ARG D N 1
ATOM 3554 C CA . ARG D 2 53 ? 24.367 -32.465 18.873 1.00 41.08 53 ARG D CA 1
ATOM 3555 C C . ARG D 2 53 ? 24.042 -32.954 17.470 1.00 42.46 53 ARG D C 1
ATOM 3556 O O . ARG D 2 53 ? 24.588 -33.980 17.048 1.00 44.90 53 ARG D O 1
ATOM 3564 N N . LEU D 2 54 ? 23.186 -32.234 16.736 1.00 43.49 54 LEU D N 1
ATOM 3565 C CA . LEU D 2 54 ? 22.774 -32.621 15.388 1.00 45.61 54 LEU D CA 1
ATOM 3566 C C . LEU D 2 54 ? 23.676 -32.075 14.276 1.00 43.70 54 LEU D C 1
ATOM 3567 O O . LEU D 2 54 ? 23.430 -32.368 13.098 1.00 38.00 54 LEU D O 1
ATOM 3572 N N . PHE D 2 55 ? 24.700 -31.288 14.598 1.00 42.86 55 PHE D N 1
ATOM 3573 C CA . PHE D 2 55 ? 25.775 -31.080 13.640 1.00 44.37 55 PHE D CA 1
ATOM 3574 C C . PHE D 2 55 ? 27.170 -31.250 14.230 1.00 44.02 55 PHE D C 1
ATOM 3575 O O . PHE D 2 55 ? 28.134 -31.360 13.458 1.00 39.38 55 PHE D O 1
ATOM 3583 N N . ILE D 2 56 ? 27.311 -31.317 15.550 1.00 41.75 56 ILE D N 1
ATOM 3584 C CA . ILE D 2 56 ? 28.613 -31.450 16.194 1.00 50.32 56 ILE D CA 1
ATOM 3585 C C . ILE D 2 56 ? 28.762 -32.898 16.665 1.00 54.27 56 ILE D C 1
ATOM 3586 O O . ILE D 2 56 ? 28.336 -33.261 17.768 1.00 55.08 56 ILE D O 1
ATOM 3591 N N . LEU D 2 57 ? 29.399 -33.727 15.825 1.00 52.80 57 LEU D N 1
ATOM 3592 C CA . LEU D 2 57 ? 29.431 -35.178 15.990 1.00 55.33 57 LEU D CA 1
ATOM 3593 C C . LEU D 2 57 ? 30.545 -35.659 16.923 1.00 60.77 57 LEU D C 1
ATOM 3594 O O . LEU D 2 57 ? 30.925 -36.835 16.855 1.00 66.87 57 LEU D O 1
ATOM 3599 N N . ASP D 2 58 ? 31.081 -34.789 17.779 1.00 57.80 58 ASP D N 1
ATOM 3600 C CA . ASP D 2 58 ? 32.227 -35.127 18.611 1.00 55.07 58 ASP D CA 1
ATOM 3601 C C . ASP D 2 58 ? 32.070 -34.472 19.971 1.00 61.18 58 ASP D C 1
ATOM 3602 O O . ASP D 2 58 ? 31.074 -33.796 20.254 1.00 64.75 58 ASP D O 1
ATOM 3607 N N . ASP D 2 59 ? 33.066 -34.702 20.821 1.00 60.39 59 ASP D N 1
ATOM 3608 C CA . ASP D 2 59 ? 33.447 -33.760 21.860 1.00 60.12 59 ASP D CA 1
ATOM 3609 C C . ASP D 2 59 ? 34.674 -32.964 21.436 1.00 56.94 59 ASP D C 1
ATOM 3610 O O . ASP D 2 59 ? 35.161 -32.133 22.206 1.00 52.96 59 ASP D O 1
ATOM 3615 N N . GLU D 2 60 ? 35.178 -33.212 20.226 1.00 58.39 60 GLU D N 1
ATOM 3616 C CA . GLU D 2 60 ? 36.358 -32.571 19.651 1.00 58.27 60 GLU D CA 1
ATOM 3617 C C . GLU D 2 60 ? 36.016 -31.600 18.530 1.00 58.90 60 GLU D C 1
ATOM 3618 O O . GLU D 2 60 ? 36.586 -30.502 18.461 1.00 55.06 60 GLU D O 1
ATOM 3624 N N . GLN D 2 61 ? 35.100 -31.975 17.636 1.00 57.15 61 GLN D N 1
ATOM 3625 C CA . GLN D 2 61 ? 34.404 -30.969 16.844 1.00 56.76 61 GLN D CA 1
ATOM 3626 C C . GLN D 2 61 ? 33.803 -29.903 17.764 1.00 56.82 61 GLN D C 1
ATOM 3627 O O . GLN D 2 61 ? 33.809 -28.711 17.431 1.00 51.76 61 GLN D O 1
ATOM 3633 N N . TYR D 2 62 ? 33.329 -30.313 18.955 1.00 53.80 62 TYR D N 1
ATOM 3634 C CA . TYR D 2 62 ? 32.749 -29.358 19.895 1.00 48.81 62 TYR D CA 1
ATOM 3635 C C . TYR D 2 62 ? 33.787 -28.394 20.456 1.00 55.58 62 TYR D C 1
ATOM 3636 O O . TYR D 2 62 ? 33.434 -27.290 20.894 1.00 62.83 62 TYR D O 1
ATOM 3645 N N . ASP D 2 63 ? 35.060 -28.779 20.479 1.00 52.34 63 ASP D N 1
ATOM 3646 C CA . ASP D 2 63 ? 36.061 -27.847 20.978 1.00 49.07 63 ASP D CA 1
ATOM 3647 C C . ASP D 2 63 ? 36.526 -26.914 19.875 1.00 55.16 63 ASP D C 1
ATOM 3648 O O . ASP D 2 63 ? 36.851 -25.750 20.145 1.00 48.34 63 ASP D O 1
ATOM 3653 N N . ALA D 2 64 ? 36.516 -27.396 18.626 1.00 57.97 64 ALA D N 1
ATOM 3654 C CA . ALA D 2 64 ? 36.812 -26.533 17.485 1.00 52.48 64 ALA D CA 1
ATOM 3655 C C . ALA D 2 64 ? 35.683 -25.534 17.242 1.00 51.22 64 ALA D C 1
ATOM 3656 O O . ALA D 2 64 ? 35.936 -24.359 16.942 1.00 49.23 64 ALA D O 1
ATOM 3658 N N . PHE D 2 65 ? 34.431 -25.977 17.389 1.00 53.21 65 PHE D N 1
ATOM 3659 C CA . PHE D 2 65 ? 33.297 -25.068 17.240 1.00 49.96 65 PHE D CA 1
ATOM 3660 C C . PHE D 2 65 ? 33.256 -24.027 18.363 1.00 45.02 65 PHE D C 1
ATOM 3661 O O . PHE D 2 65 ? 32.870 -22.877 18.128 1.00 40.78 65 PHE D O 1
ATOM 3669 N N . LEU D 2 66 ? 33.641 -24.396 19.589 1.00 36.31 66 LEU D N 1
ATOM 3670 C CA . LEU D 2 66 ? 33.685 -23.384 20.640 1.00 38.80 66 LEU D CA 1
ATOM 3671 C C . LEU D 2 66 ? 34.883 -22.457 20.480 1.00 41.56 66 LEU D C 1
ATOM 3672 O O . LEU D 2 66 ? 34.836 -21.295 20.906 1.00 37.11 66 LEU D O 1
ATOM 3677 N N . ALA D 2 67 ? 35.964 -22.955 19.880 1.00 45.27 67 ALA D N 1
ATOM 3678 C CA . ALA D 2 67 ? 37.208 -22.198 19.821 1.00 42.41 67 ALA D CA 1
ATOM 3679 C C . ALA D 2 67 ? 37.179 -21.178 18.699 1.00 40.70 67 ALA D C 1
ATOM 3680 O O . ALA D 2 67 ? 37.481 -19.998 18.916 1.00 36.11 67 ALA D O 1
ATOM 3682 N N . ALA D 2 68 ? 36.845 -21.635 17.488 1.00 40.30 68 ALA D N 1
ATOM 3683 C CA . ALA D 2 68 ? 36.754 -20.734 16.345 1.00 40.55 68 ALA D CA 1
ATOM 3684 C C . ALA D 2 68 ? 35.659 -19.701 16.551 1.00 39.67 68 ALA D C 1
ATOM 3685 O O . ALA D 2 68 ? 35.812 -18.537 16.164 1.00 46.71 68 ALA D O 1
ATOM 3687 N N . LEU D 2 69 ? 34.554 -20.108 17.173 1.00 36.56 69 LEU D N 1
ATOM 3688 C CA . LEU D 2 69 ? 33.492 -19.170 17.515 1.00 33.40 69 LEU D CA 1
ATOM 3689 C C . LEU D 2 69 ? 33.993 -18.050 18.416 1.00 33.21 69 LEU D C 1
ATOM 3690 O O . LEU D 2 69 ? 33.606 -16.893 18.247 1.00 36.26 69 LEU D O 1
ATOM 3695 N N . ASP D 2 70 ? 34.827 -18.362 19.392 1.00 34.33 70 ASP D N 1
ATOM 3696 C CA . ASP D 2 70 ? 35.229 -17.316 20.317 1.00 34.73 70 ASP D CA 1
ATOM 3697 C C . ASP D 2 70 ? 36.528 -16.621 19.940 1.00 41.94 70 ASP D C 1
ATOM 3698 O O . ASP D 2 70 ? 36.790 -15.525 20.447 1.00 41.36 70 ASP D O 1
ATOM 3703 N N . ALA D 2 71 ? 37.356 -17.223 19.092 1.00 45.94 71 ALA D N 1
ATOM 3704 C CA . ALA D 2 71 ? 38.593 -16.565 18.693 1.00 45.97 71 ALA D CA 1
ATOM 3705 C C . ALA D 2 71 ? 38.281 -15.259 17.966 1.00 49.48 71 ALA D C 1
ATOM 3706 O O . ALA D 2 71 ? 37.318 -15.192 17.180 1.00 46.52 71 ALA D O 1
ATOM 3708 N N . PRO D 2 72 ? 39.063 -14.207 18.196 1.00 46.23 72 PRO D N 1
ATOM 3709 C CA . PRO D 2 72 ? 38.863 -12.976 17.434 1.00 49.42 72 PRO D CA 1
ATOM 3710 C C . PRO D 2 72 ? 39.307 -13.180 15.995 1.00 56.29 72 PRO D C 1
ATOM 3711 O O . PRO D 2 72 ? 40.297 -13.873 15.714 1.00 53.22 72 PRO D O 1
ATOM 3715 N N . ILE D 2 73 ? 38.549 -12.582 15.076 1.00 54.66 73 ILE D N 1
ATOM 3716 C CA . ILE D 2 73 ? 38.871 -12.720 13.666 1.00 48.52 73 ILE D CA 1
ATOM 3717 C C . ILE D 2 73 ? 39.916 -11.661 13.368 1.00 50.30 73 ILE D C 1
ATOM 3718 O O . ILE D 2 73 ? 39.616 -10.578 12.844 1.00 44.39 73 ILE D O 1
ATOM 3723 N N . THR D 2 74 ? 41.151 -11.982 13.719 1.00 58.34 74 THR D N 1
ATOM 3724 C CA . THR D 2 74 ? 42.282 -11.101 13.516 1.00 61.95 74 THR D CA 1
ATOM 3725 C C . THR D 2 74 ? 42.789 -11.251 12.087 1.00 61.61 74 THR D C 1
ATOM 3726 O O . THR D 2 74 ? 42.497 -12.235 11.401 1.00 59.31 74 THR D O 1
ATOM 3730 N N . ALA D 2 75 ? 43.556 -10.250 11.648 1.00 56.19 75 ALA D N 1
ATOM 3731 C CA . ALA D 2 75 ? 44.116 -10.184 10.301 1.00 55.88 75 ALA D CA 1
ATOM 3732 C C . ALA D 2 75 ? 44.638 -11.523 9.776 1.00 61.37 75 ALA D C 1
ATOM 3733 O O . ALA D 2 75 ? 44.503 -11.817 8.581 1.00 50.08 75 ALA D O 1
ATOM 3735 N N . GLU D 2 76 ? 45.252 -12.320 10.665 1.00 69.56 76 GLU D N 1
ATOM 3736 C CA . GLU D 2 76 ? 45.722 -13.665 10.324 1.00 60.61 76 GLU D CA 1
ATOM 3737 C C . GLU D 2 76 ? 44.559 -14.594 10.015 1.00 60.51 76 GLU D C 1
ATOM 3738 O O . GLU D 2 76 ? 44.499 -15.203 8.939 1.00 57.87 76 GLU D O 1
ATOM 3744 N N . ARG D 2 77 ? 43.628 -14.728 10.968 1.00 62.79 77 ARG D N 1
ATOM 3745 C CA . ARG D 2 77 ? 42.452 -15.574 10.795 1.00 62.48 77 ARG D CA 1
ATOM 3746 C C . ARG D 2 77 ? 41.478 -15.037 9.749 1.00 59.08 77 ARG D C 1
ATOM 3747 O O . ARG D 2 77 ? 40.499 -15.724 9.444 1.00 62.28 77 ARG D O 1
ATOM 3755 N N . GLN D 2 78 ? 41.711 -13.845 9.197 1.00 50.70 78 GLN D N 1
ATOM 3756 C CA . GLN D 2 78 ? 41.051 -13.466 7.954 1.00 49.32 78 GLN D CA 1
ATOM 3757 C C . GLN D 2 78 ? 41.785 -14.047 6.749 1.00 55.29 78 GLN D C 1
ATOM 3758 O O . GLN D 2 78 ? 41.154 -14.500 5.785 1.00 52.85 78 GLN D O 1
ATOM 3764 N N . ALA D 2 79 ? 43.119 -14.013 6.775 1.00 59.36 79 ALA D N 1
ATOM 3765 C CA . ALA D 2 79 ? 43.891 -14.678 5.736 1.00 54.54 79 ALA D CA 1
ATOM 3766 C C . ALA D 2 79 ? 43.578 -16.167 5.723 1.00 63.67 79 ALA D C 1
ATOM 3767 O O . ALA D 2 79 ? 43.167 -16.712 4.693 1.00 72.96 79 ALA D O 1
ATOM 3769 N N . LYS D 2 80 ? 43.723 -16.826 6.880 1.00 60.70 80 LYS D N 1
ATOM 3770 C CA . LYS D 2 80 ? 43.434 -18.255 7.011 1.00 60.35 80 LYS D CA 1
ATOM 3771 C C . LYS D 2 80 ? 42.084 -18.610 6.400 1.00 61.97 80 LYS D C 1
ATOM 3772 O O . LYS D 2 80 ? 41.997 -19.448 5.499 1.00 64.65 80 LYS D O 1
ATOM 3778 N N . ILE D 2 81 ? 41.022 -17.954 6.864 1.00 61.05 81 ILE D N 1
ATOM 3779 C CA . ILE D 2 81 ? 39.678 -18.275 6.403 1.00 56.59 81 ILE D CA 1
ATOM 3780 C C . ILE D 2 81 ? 39.516 -17.947 4.922 1.00 63.84 81 ILE D C 1
ATOM 3781 O O . ILE D 2 81 ? 38.866 -18.689 4.177 1.00 68.52 81 ILE D O 1
ATOM 3786 N N . ASN D 2 82 ? 40.105 -16.841 4.465 1.00 59.55 82 ASN D N 1
ATOM 3787 C CA . ASN D 2 82 ? 40.007 -16.514 3.052 1.00 60.15 82 ASN D CA 1
ATOM 3788 C C . ASN D 2 82 ? 40.897 -17.423 2.228 1.00 65.87 82 ASN D C 1
ATOM 3789 O O . ASN D 2 82 ? 40.505 -17.854 1.140 1.00 74.68 82 ASN D O 1
ATOM 3794 N N . ALA D 2 83 ? 42.097 -17.730 2.731 1.00 70.02 83 ALA D N 1
ATOM 3795 C CA . ALA D 2 83 ? 43.015 -18.630 2.036 1.00 77.18 83 ALA D CA 1
ATOM 3796 C C . ALA D 2 83 ? 42.611 -20.098 2.145 1.00 80.18 83 ALA D C 1
ATOM 3797 O O . ALA D 2 83 ? 43.212 -20.936 1.459 1.00 86.56 83 ALA D O 1
ATOM 3799 N N . LEU D 2 84 ? 41.630 -20.435 2.992 1.00 81.43 84 LEU D N 1
ATOM 3800 C CA . LEU D 2 84 ? 41.104 -21.798 3.058 1.00 79.68 84 LEU D CA 1
ATOM 3801 C C . LEU D 2 84 ? 39.922 -21.999 2.114 1.00 84.46 84 LEU D C 1
ATOM 3802 O O . LEU D 2 84 ? 39.852 -23.031 1.438 1.00 90.68 84 LEU D O 1
ATOM 3807 N N . MET D 2 85 ? 39.014 -21.016 2.013 1.00 79.46 85 MET D N 1
ATOM 3808 C CA . MET D 2 85 ? 38.042 -21.031 0.920 1.00 73.97 85 MET D CA 1
ATOM 3809 C C . MET D 2 85 ? 38.749 -21.078 -0.437 1.00 72.89 85 MET D C 1
ATOM 3810 O O . MET D 2 85 ? 38.281 -21.749 -1.366 1.00 76.62 85 MET D O 1
ATOM 3815 N N . PRO E 2 3 ? -12.901 -22.890 36.593 1.00 83.42 3 PRO F N 1
ATOM 3816 C CA . PRO E 2 3 ? -11.828 -22.849 35.590 1.00 83.93 3 PRO F CA 1
ATOM 3817 C C . PRO E 2 3 ? -11.516 -21.425 35.048 1.00 81.00 3 PRO F C 1
ATOM 3818 O O . PRO E 2 3 ? -10.781 -20.719 35.738 1.00 74.43 3 PRO F O 1
ATOM 3822 N N . GLU E 2 4 ? -12.029 -21.012 33.884 1.00 80.32 4 GLU F N 1
ATOM 3823 C CA . GLU E 2 4 ? -11.629 -19.721 33.315 1.00 78.80 4 GLU F CA 1
ATOM 3824 C C . GLU E 2 4 ? -12.238 -18.562 34.113 1.00 89.99 4 GLU F C 1
ATOM 3825 O O . GLU E 2 4 ? -13.464 -18.398 34.169 1.00 93.57 4 GLU F O 1
ATOM 3831 N N . SER E 2 5 ? -11.371 -17.740 34.712 1.00 86.57 5 SER F N 1
ATOM 3832 C CA . SER E 2 5 ? -11.774 -16.800 35.755 1.00 84.57 5 SER F CA 1
ATOM 3833 C C . SER E 2 5 ? -12.517 -15.595 35.162 1.00 94.64 5 SER F C 1
ATOM 3834 O O . SER E 2 5 ? -12.830 -15.541 33.966 1.00 95.09 5 SER F O 1
ATOM 3837 N N . LYS E 2 6 ? -12.811 -14.619 36.029 1.00 89.50 6 LYS F N 1
ATOM 3838 C CA . LYS E 2 6 ? -13.627 -13.461 35.659 1.00 87.31 6 LYS F CA 1
ATOM 3839 C C . LYS E 2 6 ? -12.883 -12.555 34.672 1.00 88.09 6 LYS F C 1
ATOM 3840 O O . LYS E 2 6 ? -11.819 -12.014 34.993 1.00 80.90 6 LYS F O 1
ATOM 3846 N N . GLU E 2 7 ? -13.463 -12.368 33.483 1.00 99.17 7 GLU F N 1
ATOM 3847 C CA . GLU E 2 7 ? -12.792 -11.735 32.347 1.00 91.84 7 GLU F CA 1
ATOM 3848 C C . GLU E 2 7 ? -13.289 -10.298 32.176 1.00 92.79 7 GLU F C 1
ATOM 3849 O O . GLU E 2 7 ? -14.478 -10.078 31.902 1.00 96.14 7 GLU F O 1
ATOM 3855 N N . ALA E 2 8 ? -12.381 -9.329 32.310 1.00 83.30 8 ALA F N 1
ATOM 3856 C CA . ALA E 2 8 ? -12.684 -7.904 32.190 1.00 85.32 8 ALA F CA 1
ATOM 3857 C C . ALA E 2 8 ? -11.614 -7.237 31.331 1.00 81.89 8 ALA F C 1
ATOM 3858 O O . ALA E 2 8 ? -10.447 -7.647 31.373 1.00 76.58 8 ALA F O 1
ATOM 3860 N N . PRO E 2 9 ? -11.969 -6.198 30.561 1.00 85.91 9 PRO F N 1
ATOM 3861 C CA . PRO E 2 9 ? -11.178 -5.822 29.384 1.00 80.11 9 PRO F CA 1
ATOM 3862 C C . PRO E 2 9 ? -10.102 -4.765 29.634 1.00 80.07 9 PRO F C 1
ATOM 3863 O O . PRO E 2 9 ? -10.010 -4.157 30.705 1.00 80.53 9 PRO F O 1
ATOM 3867 N N . ILE E 2 10 ? -9.278 -4.563 28.600 1.00 73.99 10 ILE F N 1
ATOM 3868 C CA . ILE E 2 10 ? -8.332 -3.451 28.514 1.00 73.07 10 ILE F CA 1
ATOM 3869 C C . ILE E 2 10 ? -8.288 -3.013 27.059 1.00 72.44 10 ILE F C 1
ATOM 3870 O O . ILE E 2 10 ? -7.861 -3.783 26.190 1.00 69.16 10 ILE F O 1
ATOM 3875 N N . ASN E 2 11 ? -8.712 -1.787 26.790 1.00 72.93 11 ASN F N 1
ATOM 3876 C CA . ASN E 2 11 ? -8.753 -1.278 25.431 1.00 74.47 11 ASN F CA 1
ATOM 3877 C C . ASN E 2 11 ? -7.586 -0.330 25.208 1.00 76.40 11 ASN F C 1
ATOM 3878 O O . ASN E 2 11 ? -7.244 0.471 26.082 1.00 80.99 11 ASN F O 1
ATOM 3883 N N . ILE E 2 12 ? -6.960 -0.447 24.043 1.00 74.26 12 ILE F N 1
ATOM 3884 C CA . ILE E 2 12 ? -5.802 0.360 23.697 1.00 76.75 12 ILE F CA 1
ATOM 3885 C C . ILE E 2 12 ? -5.997 0.872 22.281 1.00 83.82 12 ILE F C 1
ATOM 3886 O O . ILE E 2 12 ? -6.728 0.291 21.473 1.00 84.66 12 ILE F O 1
ATOM 3891 N N . ARG E 2 13 ? -5.329 1.977 21.989 1.00 90.37 13 ARG F N 1
ATOM 3892 C CA . ARG E 2 13 ? -5.100 2.383 20.616 1.00 92.40 13 ARG F CA 1
ATOM 3893 C C . ARG E 2 13 ? -3.646 2.090 20.278 1.00 81.13 13 ARG F C 1
ATOM 3894 O O . ARG E 2 13 ? -2.781 2.071 21.153 1.00 82.35 13 ARG F O 1
ATOM 3902 N N . ALA E 2 14 ? -3.381 1.828 19.008 1.00 72.47 14 ALA F N 1
ATOM 3903 C CA . ALA E 2 14 ? -1.999 1.663 18.576 1.00 67.30 14 ALA F CA 1
ATOM 3904 C C . ALA E 2 14 ? -1.894 2.120 17.126 1.00 79.40 14 ALA F C 1
ATOM 3905 O O . ALA E 2 14 ? -2.837 2.710 16.585 1.00 86.45 14 ALA F O 1
ATOM 3907 N N . LYS E 2 15 ? -0.746 1.845 16.492 1.00 74.75 15 LYS F N 1
ATOM 3908 C CA . LYS E 2 15 ? -0.478 2.239 15.103 1.00 77.63 15 LYS F CA 1
ATOM 3909 C C . LYS E 2 15 ? -0.387 0.978 14.215 1.00 73.52 15 LYS F C 1
ATOM 3910 O O . LYS E 2 15 ? -0.748 -0.126 14.634 1.00 68.42 15 LYS F O 1
ATOM 3916 N N . ALA E 2 16 ? -0.017 1.175 12.941 1.00 76.33 16 ALA F N 1
ATOM 3917 C CA . ALA E 2 16 ? 0.284 0.068 12.041 1.00 69.13 16 ALA F CA 1
ATOM 3918 C C . ALA E 2 16 ? 1.728 -0.390 12.190 1.00 74.17 16 ALA F C 1
ATOM 3919 O O . ALA E 2 16 ? 2.010 -1.590 12.034 1.00 73.67 16 ALA F O 1
ATOM 3921 N N . SER E 2 17 ? 2.644 0.543 12.518 1.00 75.72 17 SER F N 1
ATOM 3922 C CA . SER E 2 17 ? 4.031 0.200 12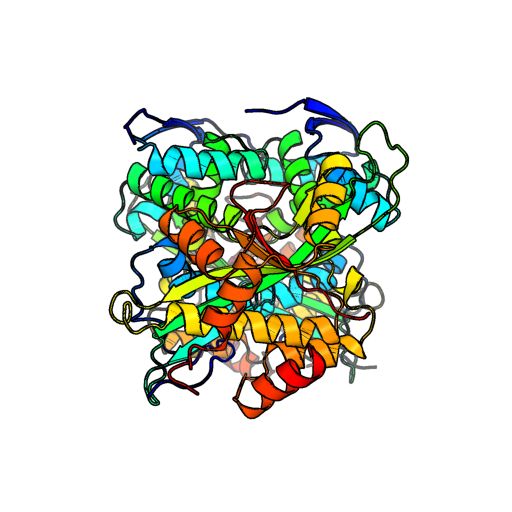.835 1.00 74.80 17 SER F CA 1
ATOM 3923 C C . SER E 2 17 ? 4.124 -0.764 14.013 1.00 72.98 17 SER F C 1
ATOM 3924 O O . SER E 2 17 ? 5.182 -1.368 14.236 1.00 73.95 17 SER F O 1
ATOM 3927 N N . GLN E 2 18 ? 3.032 -0.933 14.759 1.00 67.08 18 GLN F N 1
ATOM 3928 C CA . GLN E 2 18 ? 3.008 -1.796 15.926 1.00 60.51 18 GLN F CA 1
ATOM 3929 C C . GLN E 2 18 ? 2.280 -3.104 15.651 1.00 57.53 18 GLN F C 1
ATOM 3930 O O . GLN E 2 18 ? 2.873 -4.182 15.750 1.00 53.83 18 GLN F O 1
ATOM 3936 N N . ARG E 2 19 ? 1.007 -3.038 15.259 1.00 57.02 19 ARG F N 1
ATOM 3937 C CA . ARG E 2 19 ? 0.241 -4.270 15.147 1.00 49.97 19 ARG F CA 1
ATOM 3938 C C . ARG E 2 19 ? 0.646 -5.087 13.937 1.00 50.85 19 ARG F C 1
ATOM 3939 O O . ARG E 2 19 ? 0.455 -6.306 13.946 1.00 50.59 19 ARG F O 1
ATOM 3947 N N . ASP E 2 20 ? 1.212 -4.462 12.906 1.00 50.04 20 ASP F N 1
ATOM 3948 C CA . ASP E 2 20 ? 1.866 -5.254 11.876 1.00 44.53 20 ASP F CA 1
ATOM 3949 C C . ASP E 2 20 ? 2.976 -6.092 12.493 1.00 42.79 20 ASP F C 1
ATOM 3950 O O . ASP E 2 20 ? 3.000 -7.317 12.341 1.00 39.67 20 ASP F O 1
ATOM 3955 N N . LEU E 2 21 ? 3.873 -5.454 13.248 1.00 43.96 21 LEU F N 1
ATOM 3956 C CA . LEU E 2 21 ? 4.899 -6.206 13.969 1.00 37.42 21 LEU F CA 1
ATOM 3957 C C . LEU E 2 21 ? 4.285 -7.142 14.996 1.00 31.96 21 LEU F C 1
ATOM 3958 O O . LEU E 2 21 ? 4.575 -8.339 15.004 1.00 36.31 21 LEU F O 1
ATOM 3963 N N . ILE E 2 22 ? 3.431 -6.616 15.876 1.00 34.49 22 ILE F N 1
ATOM 3964 C CA . ILE E 2 22 ? 2.849 -7.430 16.939 1.00 29.86 22 ILE F CA 1
ATOM 3965 C C . ILE E 2 22 ? 1.998 -8.560 16.383 1.00 30.57 22 ILE F C 1
ATOM 3966 O O . ILE E 2 22 ? 1.761 -9.546 17.076 1.00 27.82 22 ILE F O 1
ATOM 3971 N N . ASP E 2 23 ? 1.553 -8.468 15.133 1.00 33.14 23 ASP F N 1
ATOM 3972 C CA . ASP E 2 23 ? 0.817 -9.585 14.567 1.00 32.24 23 ASP F CA 1
ATOM 3973 C C . ASP E 2 23 ? 1.727 -10.597 13.906 1.00 29.90 23 ASP F C 1
ATOM 3974 O O . ASP E 2 23 ? 1.400 -11.791 13.883 1.00 28.38 23 ASP F O 1
ATOM 3979 N N . MET E 2 24 ? 2.846 -10.147 13.338 1.00 34.31 24 MET F N 1
ATOM 3980 C CA . MET E 2 24 ? 3.776 -11.096 12.742 1.00 31.31 24 MET F CA 1
ATOM 3981 C C . MET E 2 24 ? 4.208 -12.099 13.780 1.00 26.43 24 MET F C 1
ATOM 3982 O O . MET E 2 24 ? 4.078 -13.309 13.583 1.00 28.87 24 MET F O 1
ATOM 3987 N N . ALA E 2 25 ? 4.666 -11.609 14.925 1.00 21.82 25 ALA F N 1
ATOM 3988 C CA . ALA E 2 25 ? 5.037 -12.514 15.999 1.00 24.31 25 ALA F CA 1
ATOM 3989 C C . ALA E 2 25 ? 3.835 -13.314 16.484 1.00 25.68 25 ALA F C 1
ATOM 3990 O O . ALA E 2 25 ? 3.898 -14.544 16.585 1.00 22.39 25 ALA F O 1
ATOM 3992 N N . ALA E 2 26 ? 2.730 -12.625 16.797 1.00 28.48 26 ALA F N 1
ATOM 3993 C CA . ALA E 2 26 ? 1.527 -13.317 17.241 1.00 24.22 26 ALA F CA 1
ATOM 3994 C C . ALA E 2 26 ? 1.174 -14.423 16.281 1.00 28.39 26 ALA F C 1
ATOM 3995 O O . ALA E 2 26 ? 0.877 -15.549 16.693 1.00 31.67 26 ALA F O 1
ATOM 3997 N N . ASN E 2 27 ? 1.246 -14.130 14.989 1.00 34.67 27 ASN F N 1
ATOM 3998 C CA . ASN E 2 27 ? 0.933 -15.142 13.995 1.00 35.45 27 ASN F CA 1
ATOM 3999 C C . ASN E 2 27 ? 2.021 -16.205 13.923 1.00 31.99 27 ASN F C 1
ATOM 4000 O O . ASN E 2 27 ? 1.721 -17.392 13.776 1.00 35.09 27 ASN F O 1
ATOM 4005 N N . LEU E 2 28 ? 3.287 -15.800 14.008 1.00 30.40 28 LEU F N 1
ATOM 4006 C CA . LEU E 2 28 ? 4.376 -16.761 13.892 1.00 25.04 28 LEU F CA 1
ATOM 4007 C C . LEU E 2 28 ? 4.255 -17.848 14.944 1.00 25.25 28 LEU F C 1
ATOM 4008 O O . LEU E 2 28 ? 4.401 -19.036 14.634 1.00 26.56 28 LEU F O 1
ATOM 4013 N N . VAL E 2 29 ? 3.954 -17.466 16.192 1.00 24.44 29 VAL F N 1
ATOM 4014 C CA . VAL E 2 29 ? 3.864 -18.428 17.290 1.00 22.78 29 VAL F CA 1
ATOM 4015 C C . VAL E 2 29 ? 2.438 -18.938 17.480 1.00 28.73 29 VAL F C 1
ATOM 4016 O O . VAL E 2 29 ? 2.128 -19.565 18.500 1.00 27.06 29 VAL F O 1
ATOM 4020 N N . ALA E 2 30 ? 1.564 -18.666 16.503 1.00 35.88 30 ALA F N 1
ATOM 4021 C CA . ALA E 2 30 ? 0.200 -19.215 16.459 1.00 32.55 30 ALA F CA 1
ATOM 4022 C C . ALA E 2 30 ? -0.636 -18.776 17.662 1.00 29.56 30 ALA F C 1
ATOM 4023 O O . ALA E 2 30 ? -1.315 -19.583 18.302 1.00 28.65 30 ALA F O 1
ATOM 4025 N N . LYS E 2 31 ? -0.579 -17.479 17.962 1.00 28.27 31 LYS F N 1
ATOM 4026 C CA . LYS E 2 31 ? -1.378 -16.843 19.004 1.00 32.73 31 LYS F CA 1
ATOM 4027 C C . LYS E 2 31 ? -2.246 -15.747 18.402 1.00 34.96 31 LYS F C 1
ATOM 4028 O O . LYS E 2 31 ? -2.026 -15.280 17.279 1.00 43.45 31 LYS F O 1
ATOM 4034 N N . SER E 2 32 ? -3.247 -15.334 19.163 1.00 32.16 32 SER F N 1
ATOM 4035 C CA . SER E 2 32 ? -4.007 -14.150 18.813 1.00 32.83 32 SER F CA 1
ATOM 4036 C C . SER E 2 32 ? -3.342 -12.926 19.419 1.00 36.81 32 SER F C 1
ATOM 4037 O O . SER E 2 32 ? -2.764 -12.984 20.510 1.00 37.27 32 SER F O 1
ATOM 4040 N N . ARG E 2 33 ? -3.416 -11.814 18.686 1.00 38.95 33 ARG F N 1
ATOM 4041 C CA . ARG E 2 33 ? -2.919 -10.540 19.197 1.00 40.70 33 ARG F CA 1
ATOM 4042 C C . ARG E 2 33 ? -3.385 -10.281 20.630 1.00 44.65 33 ARG F C 1
ATOM 4043 O O . ARG E 2 33 ? -2.598 -9.838 21.477 1.00 49.09 33 ARG F O 1
ATOM 4051 N N . THR E 2 34 ? -4.659 -10.553 20.924 1.00 43.43 34 THR F N 1
ATOM 4052 C CA . THR E 2 34 ? -5.130 -10.473 22.303 1.00 51.91 34 THR F CA 1
ATOM 4053 C C . THR E 2 34 ? -4.195 -11.254 23.220 1.00 44.91 34 THR F C 1
ATOM 4054 O O . THR E 2 34 ? -3.504 -10.675 24.066 1.00 37.63 34 THR F O 1
ATOM 4058 N N . ASP E 2 35 ? -4.095 -12.568 22.990 1.00 45.59 35 ASP F N 1
ATOM 4059 C CA . ASP E 2 35 ? -3.321 -13.428 23.873 1.00 43.63 35 ASP F CA 1
ATOM 4060 C C . ASP E 2 35 ? -1.827 -13.280 23.670 1.00 35.60 35 ASP F C 1
ATOM 4061 O O . ASP E 2 35 ? -1.065 -13.692 24.549 1.00 33.38 35 ASP F O 1
ATOM 4066 N N . PHE E 2 36 ? -1.389 -12.706 22.549 1.00 30.95 36 PHE F N 1
ATOM 4067 C CA . PHE E 2 36 ? 0.034 -12.430 22.407 1.00 30.38 36 PHE F CA 1
ATOM 4068 C C . PHE E 2 36 ? 0.482 -11.362 23.384 1.00 28.28 36 PHE F C 1
ATOM 4069 O O . PHE E 2 36 ? 1.499 -11.519 24.070 1.00 26.33 36 PHE F O 1
ATOM 4077 N N . MET E 2 37 ? -0.260 -10.256 23.442 1.00 29.66 37 MET F N 1
ATOM 4078 C CA . MET E 2 37 ? 0.134 -9.139 24.283 1.00 28.97 37 MET F CA 1
ATOM 4079 C C . MET E 2 37 ? -0.091 -9.413 25.759 1.00 29.70 37 MET F C 1
ATOM 4080 O O . MET E 2 37 ? 0.588 -8.810 26.597 1.00 29.17 37 MET F O 1
ATOM 4085 N N . LEU E 2 38 ? -1.024 -10.301 26.104 1.00 31.58 38 LEU F N 1
ATOM 4086 C CA . LEU E 2 38 ? -1.205 -10.643 27.509 1.00 29.43 38 LEU F CA 1
ATOM 4087 C C . LEU E 2 38 ? -0.005 -11.414 28.033 1.00 28.97 38 LEU F C 1
ATOM 4088 O O . LEU E 2 38 ? 0.589 -11.023 29.046 1.00 30.13 38 LEU F O 1
ATOM 4093 N N . ASP E 2 39 ? 0.369 -12.510 27.353 1.00 24.97 39 ASP F N 1
ATOM 4094 C CA . ASP E 2 39 ? 1.584 -13.229 27.721 1.00 25.35 39 ASP F CA 1
ATOM 4095 C C . ASP E 2 39 ? 2.776 -12.296 27.693 1.00 25.93 39 ASP F C 1
ATOM 4096 O O . ASP E 2 39 ? 3.668 -12.387 28.543 1.00 25.50 39 ASP F O 1
ATOM 4101 N N . ALA E 2 40 ? 2.804 -11.389 26.715 1.00 26.67 40 ALA F N 1
ATOM 4102 C CA . ALA E 2 40 ? 3.931 -10.483 26.564 1.00 24.10 40 ALA F CA 1
ATOM 4103 C C . ALA E 2 40 ? 4.065 -9.571 27.773 1.00 23.62 40 ALA F C 1
ATOM 4104 O O . ALA E 2 40 ? 5.144 -9.450 28.361 1.00 26.46 40 ALA F O 1
ATOM 4106 N N . ALA E 2 41 ? 2.971 -8.922 28.159 1.00 22.49 41 ALA F N 1
ATOM 4107 C CA . ALA E 2 41 ? 3.005 -8.036 29.311 1.00 21.98 41 ALA F CA 1
ATOM 4108 C C . ALA E 2 41 ? 3.219 -8.817 30.597 1.00 28.43 41 ALA F C 1
ATOM 4109 O O . ALA E 2 41 ? 4.132 -8.510 31.370 1.00 29.99 41 ALA F O 1
ATOM 4111 N N . CYS E 2 42 ? 2.381 -9.837 30.839 1.00 29.74 42 CYS F N 1
ATOM 4112 C CA . CYS E 2 42 ? 2.424 -10.583 32.098 1.00 25.38 42 CYS F CA 1
ATOM 4113 C C . CYS E 2 42 ? 3.787 -11.160 32.391 1.00 24.14 42 CYS F C 1
ATOM 4114 O O . CYS E 2 42 ? 4.180 -11.240 33.553 1.00 28.24 42 CYS F O 1
ATOM 4117 N N . ARG E 2 43 ? 4.520 -11.583 31.367 1.00 28.89 43 ARG F N 1
ATOM 4118 C CA . ARG E 2 43 ? 5.861 -12.084 31.622 1.00 28.48 43 ARG F CA 1
ATOM 4119 C C . ARG E 2 43 ? 6.890 -10.976 31.748 1.00 26.50 43 ARG F C 1
ATOM 4120 O O . ARG E 2 43 ? 7.967 -11.232 32.277 1.00 27.97 43 ARG F O 1
ATOM 4128 N N . GLU E 2 44 ? 6.596 -9.758 31.283 1.00 27.67 44 GLU F N 1
ATOM 4129 C CA . GLU E 2 44 ? 7.475 -8.637 31.605 1.00 28.89 44 GLU F CA 1
ATOM 4130 C C . GLU E 2 44 ? 7.155 -8.053 32.973 1.00 27.33 44 GLU F C 1
ATOM 4131 O O . GLU E 2 44 ? 8.053 -7.557 33.664 1.00 25.86 44 GLU F O 1
ATOM 4137 N N . ALA E 2 45 ? 5.894 -8.135 33.394 1.00 30.79 45 ALA F N 1
ATOM 4138 C CA . ALA E 2 45 ? 5.529 -7.735 34.749 1.00 24.94 45 ALA F CA 1
ATOM 4139 C C . ALA E 2 45 ? 6.164 -8.657 35.777 1.00 22.74 45 ALA F C 1
ATOM 4140 O O . ALA E 2 45 ? 6.802 -8.194 36.726 1.00 25.45 45 ALA F O 1
ATOM 4142 N N . GLN E 2 46 ? 6.004 -9.972 35.589 1.00 24.24 46 GLN F N 1
ATOM 4143 C CA . GLN E 2 46 ? 6.608 -10.960 36.481 1.00 23.01 46 GLN F CA 1
ATOM 4144 C C . GLN E 2 46 ? 8.097 -10.719 36.664 1.00 22.09 46 GLN F C 1
ATOM 4145 O O . GLN E 2 46 ? 8.638 -10.912 37.754 1.00 18.87 46 GLN F O 1
ATOM 4151 N N . ASP E 2 47 ? 8.772 -10.269 35.615 1.00 27.05 47 ASP F N 1
ATOM 4152 C CA . ASP E 2 47 ? 10.218 -10.154 35.687 1.00 24.70 47 ASP F CA 1
ATOM 4153 C C . ASP E 2 47 ? 10.653 -8.937 36.499 1.00 29.95 47 ASP F C 1
ATOM 4154 O O . ASP E 2 47 ? 11.614 -9.031 37.271 1.00 37.50 47 ASP F O 1
ATOM 4159 N N . ILE E 2 48 ? 9.964 -7.797 36.370 1.00 26.24 48 ILE F N 1
ATOM 4160 C CA . ILE E 2 48 ? 10.393 -6.610 37.112 1.00 28.50 48 ILE F CA 1
ATOM 4161 C C . ILE E 2 48 ? 9.819 -6.560 38.532 1.00 31.72 48 ILE F C 1
ATOM 4162 O O . ILE E 2 48 ? 10.458 -6.019 39.440 1.00 35.31 48 ILE F O 1
ATOM 4167 N N . LEU E 2 49 ? 8.626 -7.111 38.759 1.00 30.71 49 LEU F N 1
ATOM 4168 C CA . LEU E 2 49 ? 8.182 -7.352 40.126 1.00 26.73 49 LEU F CA 1
ATOM 4169 C C . LEU E 2 49 ? 9.123 -8.281 40.874 1.00 29.82 49 LEU F C 1
ATOM 4170 O O . LEU E 2 49 ? 9.061 -8.346 42.102 1.00 29.67 49 LEU F O 1
ATOM 4175 N N . LEU E 2 50 ? 9.972 -9.017 40.156 1.00 35.50 50 LEU F N 1
ATOM 4176 C CA . LEU E 2 50 ? 10.985 -9.904 40.715 1.00 32.14 50 LEU F CA 1
ATOM 4177 C C . LEU E 2 50 ? 12.389 -9.306 40.642 1.00 38.35 50 LEU F C 1
ATOM 4178 O O . LEU E 2 50 ? 13.366 -10.039 40.835 1.00 41.27 50 LEU F O 1
ATOM 4183 N N . ASP E 2 51 ? 12.515 -8.014 40.311 1.00 38.68 51 ASP F N 1
ATOM 4184 C CA . ASP E 2 51 ? 13.796 -7.316 40.405 1.00 42.89 51 ASP F CA 1
ATOM 4185 C C . ASP E 2 51 ? 14.428 -7.559 41.768 1.00 51.80 51 ASP F C 1
ATOM 4186 O O . ASP E 2 51 ? 13.831 -7.251 42.807 1.00 49.59 51 ASP F O 1
ATOM 4191 N N . GLN E 2 52 ? 15.626 -8.144 41.768 1.00 50.47 52 GLN F N 1
ATOM 4192 C CA . GLN E 2 52 ? 16.333 -8.310 43.030 1.00 42.34 52 GLN F CA 1
ATOM 4193 C C . GLN E 2 52 ? 16.713 -6.966 43.637 1.00 49.87 52 GLN F C 1
ATOM 4194 O O . GLN E 2 52 ? 16.818 -6.857 44.859 1.00 54.09 52 GLN F O 1
ATOM 4200 N N . ARG E 2 53 ? 16.898 -5.930 42.806 1.00 53.36 53 ARG F N 1
ATOM 4201 C CA . ARG E 2 53 ? 17.156 -4.579 43.307 1.00 46.94 53 ARG F CA 1
ATOM 4202 C C . ARG E 2 53 ? 16.065 -4.111 44.263 1.00 45.86 53 ARG F C 1
ATOM 4203 O O . ARG E 2 53 ? 16.321 -3.290 45.150 1.00 43.48 53 ARG F O 1
ATOM 4211 N N . LEU E 2 54 ? 14.847 -4.631 44.103 1.00 50.62 54 LEU F N 1
ATOM 4212 C CA . LEU E 2 54 ? 13.714 -4.233 44.931 1.00 51.05 54 LEU F CA 1
ATOM 4213 C C . LEU E 2 54 ? 13.896 -4.599 46.405 1.00 58.78 54 LEU F C 1
ATOM 4214 O O . LEU E 2 54 ? 13.189 -4.052 47.263 1.00 67.20 54 LEU F O 1
ATOM 4219 N N . PHE E 2 55 ? 14.802 -5.529 46.718 1.00 58.98 55 PHE F N 1
ATOM 4220 C CA . PHE E 2 55 ? 15.072 -5.925 48.099 1.00 59.56 55 PHE F CA 1
ATOM 4221 C C . PHE E 2 55 ? 16.555 -6.050 48.453 1.00 64.29 55 PHE F C 1
ATOM 4222 O O . PHE E 2 55 ? 16.890 -5.925 49.640 1.00 65.55 55 PHE F O 1
ATOM 4230 N N . ILE E 2 56 ? 17.449 -6.283 47.481 1.00 60.36 56 ILE F N 1
ATOM 4231 C CA . ILE E 2 56 ? 18.882 -6.332 47.767 1.00 61.53 56 ILE F CA 1
ATOM 4232 C C . ILE E 2 56 ? 19.383 -4.953 48.201 1.00 68.84 56 ILE F C 1
ATOM 4233 O O . ILE E 2 56 ? 20.046 -4.816 49.237 1.00 74.39 56 ILE F O 1
ATOM 4238 N N . LEU E 2 57 ? 19.077 -3.918 47.410 1.00 61.72 57 LEU F N 1
ATOM 4239 C CA . LEU E 2 57 ? 19.058 -2.475 47.735 1.00 68.68 57 LEU F CA 1
ATOM 4240 C C . LEU E 2 57 ? 20.386 -1.705 47.709 1.00 70.66 57 LEU F C 1
ATOM 4241 O O . LEU E 2 57 ? 20.343 -0.510 47.997 1.00 67.18 57 LEU F O 1
ATOM 4246 N N . ASP E 2 58 ? 21.540 -2.321 47.411 1.00 82.23 58 ASP F N 1
ATOM 4247 C CA . ASP E 2 58 ? 22.782 -1.604 47.077 1.00 82.01 58 ASP F CA 1
ATOM 4248 C C . ASP E 2 58 ? 23.881 -2.608 46.732 1.00 81.41 58 ASP F C 1
ATOM 4249 O O . ASP E 2 58 ? 23.653 -3.820 46.817 1.00 80.96 58 ASP F O 1
ATOM 4254 N N . ASP E 2 59 ? 25.064 -2.136 46.320 1.00 77.66 59 ASP F N 1
ATOM 4255 C CA . ASP E 2 59 ? 26.172 -3.047 46.044 1.00 76.73 59 ASP F CA 1
ATOM 4256 C C . ASP E 2 59 ? 27.082 -3.269 47.251 1.00 76.68 59 ASP F C 1
ATOM 4257 O O . ASP E 2 59 ? 28.165 -3.833 47.093 1.00 77.22 59 ASP F O 1
ATOM 4262 N N . GLU E 2 60 ? 26.677 -2.830 48.442 1.00 71.35 60 GLU F N 1
ATOM 4263 C CA . GLU E 2 60 ? 27.283 -3.324 49.676 1.00 76.54 60 GLU F CA 1
ATOM 4264 C C . GLU E 2 60 ? 26.688 -4.676 50.050 1.00 74.94 60 GLU F C 1
ATOM 4265 O O . GLU E 2 60 ? 27.412 -5.612 50.407 1.00 71.90 60 GLU F O 1
ATOM 4271 N N . GLN E 2 61 ? 25.360 -4.786 49.959 1.00 80.18 61 GLN F N 1
ATOM 4272 C CA . GLN E 2 61 ? 24.635 -6.015 50.255 1.00 72.36 61 GLN F CA 1
ATOM 4273 C C . GLN E 2 61 ? 24.655 -7.007 49.103 1.00 70.66 61 GLN F C 1
ATOM 4274 O O . GLN E 2 61 ? 24.360 -8.186 49.321 1.00 65.66 61 GLN F O 1
ATOM 4280 N N . TYR E 2 62 ? 24.968 -6.561 47.882 1.00 74.61 62 TYR F N 1
ATOM 4281 C CA . TYR E 2 62 ? 25.056 -7.502 46.770 1.00 71.61 62 TYR F CA 1
ATOM 4282 C C . TYR E 2 62 ? 26.259 -8.426 46.930 1.00 73.66 62 TYR F C 1
ATOM 4283 O O . TYR E 2 62 ? 26.174 -9.620 46.614 1.00 72.75 62 TYR F O 1
ATOM 4292 N N . ASP E 2 63 ? 27.386 -7.905 47.427 1.00 74.12 63 ASP F N 1
ATOM 4293 C CA . ASP E 2 63 ? 28.527 -8.775 47.706 1.00 69.29 63 ASP F CA 1
ATOM 4294 C C . ASP E 2 63 ? 28.178 -9.782 48.796 1.00 65.65 63 ASP F C 1
ATOM 4295 O O . ASP E 2 63 ? 28.255 -11.001 48.590 1.00 61.75 63 ASP F O 1
ATOM 4300 N N . ALA E 2 64 ? 27.770 -9.281 49.966 1.00 59.51 64 ALA F N 1
ATOM 4301 C CA . ALA E 2 64 ? 27.476 -10.140 51.104 1.00 56.94 64 ALA F CA 1
ATOM 4302 C C . ALA E 2 64 ? 26.314 -11.101 50.841 1.00 63.08 64 ALA F C 1
ATOM 4303 O O . ALA E 2 64 ? 26.126 -12.063 51.601 1.00 58.24 64 ALA F O 1
ATOM 4305 N N . PHE E 2 65 ? 25.546 -10.889 49.777 1.00 62.56 65 PHE F N 1
ATOM 4306 C CA . PHE E 2 65 ? 24.477 -11.822 49.460 1.00 54.85 65 PHE F CA 1
ATOM 4307 C C . PHE E 2 65 ? 25.020 -13.053 48.741 1.00 55.44 65 PHE F C 1
ATOM 4308 O O . PHE E 2 65 ? 24.773 -14.184 49.169 1.00 60.26 65 PHE F O 1
ATOM 4316 N N . LEU E 2 66 ? 25.771 -12.860 47.652 1.00 51.79 66 LEU F N 1
ATOM 4317 C CA . LEU E 2 66 ? 26.320 -14.012 46.940 1.00 55.03 66 LEU F CA 1
ATOM 4318 C C . LEU E 2 66 ? 27.371 -14.760 47.757 1.00 61.01 66 LEU F C 1
ATOM 4319 O O . LEU E 2 66 ? 27.713 -15.897 47.406 1.00 60.59 66 LEU F O 1
ATOM 4324 N N . ALA E 2 67 ? 27.903 -14.144 48.820 1.00 61.69 67 ALA F N 1
ATOM 4325 C CA . ALA E 2 67 ? 28.785 -14.862 49.735 1.00 55.18 67 ALA F CA 1
ATOM 4326 C C . ALA E 2 67 ? 27.994 -15.856 50.574 1.00 58.31 67 ALA F C 1
ATOM 4327 O O . ALA E 2 67 ? 28.306 -17.056 50.600 1.00 57.05 67 ALA F O 1
ATOM 4329 N N . ALA E 2 68 ? 26.950 -15.372 51.257 1.00 58.78 68 ALA F N 1
ATOM 4330 C CA . ALA E 2 68 ? 26.044 -16.282 51.947 1.00 56.78 68 ALA F CA 1
ATOM 4331 C C . ALA E 2 68 ? 25.444 -17.280 50.974 1.00 53.32 68 ALA F C 1
ATOM 4332 O O . ALA E 2 68 ? 25.104 -18.401 51.360 1.00 57.95 68 ALA F O 1
ATOM 4334 N N . LEU E 2 69 ? 25.346 -16.910 49.707 1.00 50.06 69 LEU F N 1
ATOM 4335 C CA . LEU E 2 69 ? 24.830 -17.823 48.710 1.00 47.79 69 LEU F CA 1
ATOM 4336 C C . LEU E 2 69 ? 25.751 -19.014 48.488 1.00 57.18 69 LEU F C 1
ATOM 4337 O O . LEU E 2 69 ? 25.400 -20.148 48.834 1.00 56.85 69 LEU F O 1
ATOM 4342 N N . ASP E 2 70 ? 26.946 -18.769 47.948 1.00 57.41 70 ASP F N 1
ATOM 4343 C CA . ASP E 2 70 ? 27.774 -19.860 47.448 1.00 53.77 70 ASP F CA 1
ATOM 4344 C C . ASP E 2 70 ? 28.691 -20.452 48.516 1.00 52.08 70 ASP F C 1
ATOM 4345 O O . ASP E 2 70 ? 29.300 -21.500 48.267 1.00 47.67 70 ASP F O 1
ATOM 4350 N N . ALA E 2 71 ? 28.799 -19.815 49.696 1.00 48.97 71 ALA F N 1
ATOM 4351 C CA . ALA E 2 71 ? 29.667 -20.325 50.751 1.00 54.84 71 ALA F CA 1
ATOM 4352 C C . ALA E 2 71 ? 29.167 -21.687 51.240 1.00 56.06 71 ALA F C 1
ATOM 4353 O O . ALA E 2 71 ? 27.980 -21.997 51.129 1.00 60.74 71 ALA F O 1
ATOM 4355 N N . PRO E 2 72 ? 30.058 -22.532 51.761 1.00 58.76 72 PRO F N 1
ATOM 4356 C CA . PRO E 2 72 ? 29.629 -23.833 52.282 1.00 69.59 72 PRO F CA 1
ATOM 4357 C C . PRO E 2 72 ? 29.313 -23.773 53.771 1.00 72.64 72 PRO F C 1
ATOM 4358 O O . PRO E 2 72 ? 29.690 -22.841 54.489 1.00 69.72 72 PRO F O 1
ATOM 4362 N N . ILE E 2 73 ? 28.603 -24.803 54.225 1.00 66.43 73 ILE F N 1
ATOM 4363 C CA . ILE E 2 73 ? 28.038 -24.776 55.568 1.00 73.18 73 ILE F CA 1
ATOM 4364 C C . ILE E 2 73 ? 28.694 -25.867 56.411 1.00 77.31 73 ILE F C 1
ATOM 4365 O O . ILE E 2 73 ? 28.194 -26.999 56.517 1.00 69.73 73 ILE F O 1
ATOM 4370 N N . THR E 2 74 ? 29.813 -25.510 57.031 1.00 83.56 74 THR F N 1
ATOM 4371 C CA . THR E 2 74 ? 30.543 -26.374 57.944 1.00 91.82 74 THR F CA 1
ATOM 4372 C C . THR E 2 74 ? 29.989 -26.201 59.352 1.00 90.23 74 THR F C 1
ATOM 4373 O O . THR E 2 74 ? 29.298 -25.222 59.655 1.00 82.81 74 THR F O 1
ATOM 4377 N N . ALA E 2 75 ? 30.303 -27.174 60.213 1.00 89.93 75 ALA F N 1
ATOM 4378 C CA . ALA E 2 75 ? 30.081 -27.063 61.650 1.00 84.00 75 ALA F CA 1
ATOM 4379 C C . ALA E 2 75 ? 30.550 -25.705 62.157 1.00 81.37 75 ALA F C 1
ATOM 4380 O O . ALA E 2 75 ? 29.949 -25.141 63.078 1.00 76.55 75 ALA F O 1
ATOM 4382 N N . GLU E 2 76 ? 31.615 -25.173 61.544 1.00 86.19 76 GLU F N 1
ATOM 4383 C CA . GLU E 2 76 ? 32.086 -23.826 61.856 1.00 92.13 76 GLU F CA 1
ATOM 4384 C C . GLU E 2 76 ? 31.045 -22.771 61.488 1.00 87.31 76 GLU F C 1
ATOM 4385 O O . GLU E 2 76 ? 30.576 -22.013 62.349 1.00 75.63 76 GLU F O 1
ATOM 4391 N N . ARG E 2 77 ? 30.680 -22.696 60.202 1.00 88.31 77 ARG F N 1
ATOM 4392 C CA . ARG E 2 77 ? 29.694 -21.706 59.776 1.00 83.51 77 ARG F CA 1
ATOM 4393 C C . ARG E 2 77 ? 28.330 -21.992 60.399 1.00 75.69 77 ARG F C 1
ATOM 4394 O O . ARG E 2 77 ? 27.681 -21.081 60.927 1.00 67.02 77 ARG F O 1
ATOM 4402 N N . GLN E 2 78 ? 27.905 -23.265 60.379 1.00 78.87 78 GLN F N 1
ATOM 4403 C CA . GLN E 2 78 ? 26.587 -23.660 60.879 1.00 72.61 78 GLN F CA 1
ATOM 4404 C C . GLN E 2 78 ? 26.340 -23.134 62.288 1.00 78.38 78 GLN F C 1
ATOM 4405 O O . GLN E 2 78 ? 25.374 -22.403 62.533 1.00 79.39 78 GLN F O 1
ATOM 4411 N N . ALA E 2 79 ? 27.213 -23.495 63.232 1.00 84.25 79 ALA F N 1
ATOM 4412 C CA . ALA E 2 79 ? 27.034 -23.056 64.609 1.00 81.09 79 ALA F CA 1
ATOM 4413 C C . ALA E 2 79 ? 27.182 -21.545 64.759 1.00 78.20 79 ALA F C 1
ATOM 4414 O O . ALA E 2 79 ? 26.624 -20.980 65.706 1.00 81.69 79 ALA F O 1
ATOM 4416 N N . LYS E 2 80 ? 27.893 -20.876 63.839 1.00 75.00 80 LYS F N 1
ATOM 4417 C CA . LYS E 2 80 ? 28.097 -19.431 63.948 1.00 74.80 80 LYS F CA 1
ATOM 4418 C C . LYS E 2 80 ? 26.925 -18.645 63.367 1.00 73.92 80 LYS F C 1
ATOM 4419 O O . LYS E 2 80 ? 26.558 -17.592 63.899 1.00 69.82 80 LYS F O 1
ATOM 4425 N N . ILE E 2 81 ? 26.332 -19.127 62.272 1.00 74.47 81 ILE F N 1
ATOM 4426 C CA . ILE E 2 81 ? 25.013 -18.634 61.885 1.00 70.39 81 ILE F CA 1
ATOM 4427 C C . ILE E 2 81 ? 23.968 -19.122 62.884 1.00 76.37 81 ILE F C 1
ATOM 4428 O O . ILE E 2 81 ? 22.995 -18.411 63.176 1.00 82.02 81 ILE F O 1
ATOM 4433 N N . ASN E 2 82 ? 24.160 -20.318 63.453 1.00 73.75 82 ASN F N 1
ATOM 4434 C CA . ASN E 2 82 ? 23.330 -20.719 64.584 1.00 75.81 82 ASN F CA 1
ATOM 4435 C C . ASN E 2 82 ? 23.535 -19.780 65.770 1.00 80.50 82 ASN F C 1
ATOM 4436 O O . ASN E 2 82 ? 22.595 -19.541 66.534 1.00 80.88 82 ASN F O 1
ATOM 4441 N N . ALA E 2 83 ? 24.734 -19.195 65.909 1.00 82.08 83 ALA F N 1
ATOM 4442 C CA . ALA E 2 83 ? 25.024 -18.333 67.056 1.00 82.93 83 ALA F CA 1
ATOM 4443 C C . ALA E 2 83 ? 24.426 -16.938 66.920 1.00 83.00 83 ALA F C 1
ATOM 4444 O O . ALA E 2 83 ? 24.153 -16.291 67.941 1.00 86.94 83 ALA F O 1
ATOM 4446 N N . LEU E 2 84 ? 24.259 -16.445 65.686 1.00 78.48 84 LEU F N 1
ATOM 4447 C CA . LEU E 2 84 ? 23.624 -15.148 65.464 1.00 81.33 84 LEU F CA 1
ATOM 4448 C C . LEU E 2 84 ? 22.100 -15.263 65.465 1.00 85.05 84 LEU F C 1
ATOM 4449 O O . LEU E 2 84 ? 21.408 -14.356 65.944 1.00 88.09 84 LEU F O 1
ATOM 4454 N N . MET E 2 85 ? 21.565 -16.364 64.927 1.00 79.90 85 MET F N 1
ATOM 4455 C CA . MET E 2 85 ? 20.153 -16.686 65.107 1.00 74.18 85 MET F CA 1
ATOM 4456 C C . MET E 2 85 ? 19.741 -16.580 66.574 1.00 82.8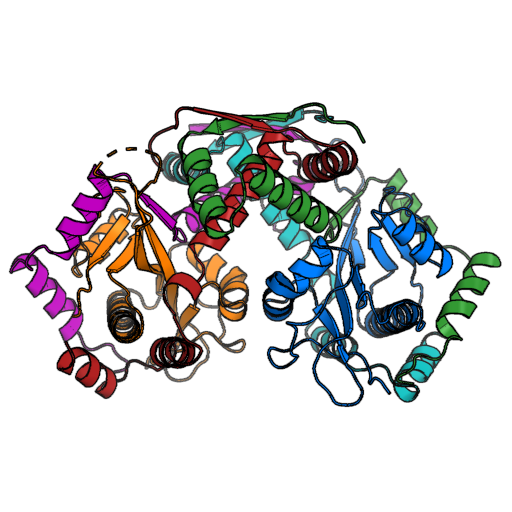8 85 MET F C 1
ATOM 4457 O O . MET E 2 85 ? 18.784 -15.870 66.907 1.00 82.00 85 MET F O 1
ATOM 4462 N N . ASN E 2 86 ? 20.477 -17.254 67.466 1.00 86.59 86 ASN F N 1
ATOM 4463 C CA . ASN E 2 86 ? 20.113 -17.375 68.890 1.00 83.98 86 ASN F CA 1
ATOM 4464 C C . ASN E 2 86 ? 19.768 -16.037 69.548 1.00 76.45 86 ASN F C 1
ATOM 4465 O O . ASN E 2 86 ? 18.801 -15.940 70.306 1.00 64.34 86 ASN F O 1
ATOM 4470 N N . ALA F 2 8 ? -5.850 2.691 14.814 1.00 76.63 8 ALA E N 1
ATOM 4471 C CA . ALA F 2 8 ? -5.641 1.250 14.916 1.00 76.40 8 ALA E CA 1
ATOM 4472 C C . ALA F 2 8 ? -5.898 0.767 16.339 1.00 81.79 8 ALA E C 1
ATOM 4473 O O . ALA F 2 8 ? -4.988 0.760 17.169 1.00 84.54 8 ALA E O 1
ATOM 4475 N N . PRO F 2 9 ? -7.138 0.361 16.619 1.00 84.01 9 PRO E N 1
ATOM 4476 C CA . PRO F 2 9 ? -7.500 -0.039 17.991 1.00 83.43 9 PRO E CA 1
ATOM 4477 C C . PRO F 2 9 ? -7.101 -1.479 18.319 1.00 82.98 9 PRO E C 1
ATOM 4478 O O . PRO F 2 9 ? -7.331 -2.404 17.533 1.00 87.33 9 PRO E O 1
ATOM 4482 N N . ILE F 2 10 ? -6.500 -1.648 19.501 1.00 75.18 10 ILE E N 1
ATOM 4483 C CA . ILE F 2 10 ? -6.110 -2.934 20.080 1.00 71.28 10 ILE E CA 1
ATOM 4484 C C . ILE F 2 10 ? -6.890 -3.069 21.381 1.00 70.81 10 ILE E C 1
ATOM 4485 O O . ILE F 2 10 ? -6.547 -2.429 22.386 1.00 79.20 10 ILE E O 1
ATOM 4490 N N . ASN F 2 11 ? -7.928 -3.893 21.386 1.00 63.58 11 ASN E N 1
ATOM 4491 C CA . ASN F 2 11 ? -8.789 -4.009 22.558 1.00 72.88 11 ASN E CA 1
ATOM 4492 C C . ASN F 2 11 ? -8.768 -5.453 23.055 1.00 66.44 11 ASN E C 1
ATOM 4493 O O . ASN F 2 11 ? -9.269 -6.354 22.378 1.00 57.28 11 ASN E O 1
ATOM 4498 N N . ILE F 2 12 ? -8.206 -5.657 24.253 1.00 68.76 12 ILE E N 1
ATOM 4499 C CA . ILE F 2 12 ? -7.967 -6.976 24.839 1.00 65.80 12 ILE E CA 1
ATOM 4500 C C . ILE F 2 12 ? -8.946 -7.214 25.988 1.00 68.74 12 ILE E C 1
ATOM 4501 O O . ILE F 2 12 ? -9.210 -6.317 26.799 1.00 69.60 12 ILE E O 1
ATOM 4506 N N . ARG F 2 13 ? -9.487 -8.428 26.061 1.00 67.60 13 ARG E N 1
ATOM 4507 C CA . ARG F 2 13 ? -10.377 -8.829 27.154 1.00 68.05 13 ARG E CA 1
ATOM 4508 C C . ARG F 2 13 ? -9.588 -9.783 28.054 1.00 70.15 13 ARG E C 1
ATOM 4509 O O . ARG F 2 13 ? -9.544 -10.993 27.803 1.00 74.34 13 ARG E O 1
ATOM 4517 N N . ALA F 2 14 ? -8.981 -9.241 29.114 1.00 65.19 14 ALA E N 1
ATOM 4518 C CA . ALA F 2 14 ? -8.042 -9.980 29.947 1.00 57.35 14 ALA E CA 1
ATOM 4519 C C . ALA F 2 14 ? -8.716 -10.573 31.185 1.00 64.93 14 ALA E C 1
ATOM 4520 O O . ALA F 2 14 ? -9.932 -10.483 31.382 1.00 74.04 14 ALA E O 1
ATOM 4522 N N . LYS F 2 15 ? -7.899 -11.209 32.024 1.00 52.62 15 LYS E N 1
ATOM 4523 C CA . LYS F 2 15 ? -8.320 -11.681 33.331 1.00 51.93 15 LYS E CA 1
ATOM 4524 C C . LYS F 2 15 ? -7.934 -10.638 34.380 1.00 51.11 15 LYS E C 1
ATOM 4525 O O . LYS F 2 15 ? -7.290 -9.633 34.077 1.00 52.65 15 LYS E O 1
ATOM 4531 N N . ALA F 2 16 ? -8.352 -10.869 35.629 1.00 53.65 16 ALA E N 1
ATOM 4532 C CA . ALA F 2 16 ? -7.978 -10.013 36.753 1.00 48.76 16 ALA E CA 1
ATOM 4533 C C . ALA F 2 16 ? -6.698 -10.501 37.419 1.00 46.33 16 ALA E C 1
ATOM 4534 O O . ALA F 2 16 ? -5.853 -9.694 37.833 1.00 40.97 16 ALA E O 1
ATOM 4536 N N . SER F 2 17 ? -6.540 -11.822 37.494 1.00 46.19 17 SER E N 1
ATOM 4537 C CA . SER F 2 17 ? -5.289 -12.475 37.844 1.00 45.72 17 SER E CA 1
ATOM 4538 C C . SER F 2 17 ? -4.206 -12.072 36.853 1.00 56.49 17 SER E C 1
ATOM 4539 O O . SER F 2 17 ? -3.045 -12.472 36.999 1.00 61.20 17 SER E O 1
ATOM 4542 N N . GLN F 2 18 ? -4.602 -11.322 35.816 1.00 51.91 18 GLN E N 1
ATOM 4543 C CA . GLN F 2 18 ? -3.734 -10.873 34.739 1.00 38.50 18 GLN E CA 1
ATOM 4544 C C . GLN F 2 18 ? -3.556 -9.363 34.752 1.00 39.25 18 GLN E C 1
ATOM 4545 O O . GLN F 2 18 ? -2.426 -8.884 34.820 1.00 47.88 18 GLN E O 1
ATOM 4551 N N . ARG F 2 19 ? -4.645 -8.594 34.680 1.00 39.41 19 ARG E N 1
ATOM 4552 C CA . ARG F 2 19 ? -4.514 -7.141 34.590 1.00 38.42 19 ARG E CA 1
ATOM 4553 C C . ARG F 2 19 ? -3.961 -6.547 35.872 1.00 39.04 19 ARG E C 1
ATOM 4554 O O . ARG F 2 19 ? -3.238 -5.542 35.830 1.00 38.64 19 ARG E O 1
ATOM 4562 N N . ASP F 2 20 ? -4.284 -7.153 37.016 1.00 43.28 20 ASP E N 1
ATOM 4563 C CA . ASP F 2 20 ? -3.752 -6.658 38.279 1.00 42.66 20 ASP E CA 1
ATOM 4564 C C . ASP F 2 20 ? -2.259 -6.936 38.384 1.00 33.85 20 ASP E C 1
ATOM 4565 O O . ASP F 2 20 ? -1.518 -6.134 38.960 1.00 29.65 20 ASP E O 1
ATOM 4570 N N . LEU F 2 21 ? -1.804 -8.053 37.811 1.00 34.87 21 LEU E N 1
ATOM 4571 C CA . LEU F 2 21 ? -0.373 -8.263 37.625 1.00 31.49 21 LEU E CA 1
ATOM 4572 C C . LEU F 2 21 ? 0.221 -7.223 36.676 1.00 34.48 21 LEU E C 1
ATOM 4573 O O . LEU F 2 21 ? 1.296 -6.667 36.942 1.00 30.68 21 LEU E O 1
ATOM 4578 N N . ILE F 2 22 ? -0.459 -6.961 35.556 1.00 35.80 22 ILE E N 1
ATOM 4579 C CA . ILE F 2 22 ? 0.021 -5.966 34.598 1.00 37.85 22 ILE E CA 1
ATOM 4580 C C . ILE F 2 22 ? 0.034 -4.574 35.223 1.00 37.55 22 ILE E C 1
ATOM 4581 O O . ILE F 2 22 ? 0.996 -3.807 35.055 1.00 33.58 22 ILE E O 1
ATOM 4586 N N . ASP F 2 23 ? -1.020 -4.233 35.971 1.00 33.94 23 ASP E N 1
ATOM 4587 C CA . ASP F 2 23 ? -1.119 -2.901 36.549 1.00 33.36 23 ASP E CA 1
ATOM 4588 C C . ASP F 2 23 ? -0.035 -2.636 37.594 1.00 38.67 23 ASP E C 1
ATOM 4589 O O . ASP F 2 23 ? 0.444 -1.498 37.719 1.00 34.56 23 ASP E O 1
ATOM 4594 N N . MET F 2 24 ? 0.363 -3.661 38.357 1.00 38.44 24 MET E N 1
ATOM 4595 C CA . MET F 2 24 ? 1.310 -3.430 39.450 1.00 34.33 24 MET E CA 1
ATOM 4596 C C . MET F 2 24 ? 2.699 -3.086 38.928 1.00 33.80 24 MET E C 1
ATOM 4597 O O . MET F 2 24 ? 3.358 -2.187 39.461 1.00 40.02 24 MET E O 1
ATOM 4602 N N . ALA F 2 25 ? 3.166 -3.783 37.890 1.00 31.69 25 ALA E N 1
ATOM 4603 C CA . ALA F 2 25 ? 4.487 -3.475 37.356 1.00 27.30 25 ALA E CA 1
ATOM 4604 C C . ALA F 2 25 ? 4.470 -2.168 36.588 1.00 30.52 25 ALA E C 1
ATOM 4605 O O . ALA F 2 25 ? 5.449 -1.412 36.614 1.00 30.51 25 ALA E O 1
ATOM 4607 N N . ALA F 2 26 ? 3.369 -1.887 35.890 1.00 30.25 26 ALA E N 1
ATOM 4608 C CA . ALA F 2 26 ? 3.225 -0.593 35.240 1.00 29.36 26 ALA E CA 1
ATOM 4609 C C . ALA F 2 26 ? 3.410 0.534 36.251 1.00 36.88 26 ALA E C 1
ATOM 4610 O O . ALA F 2 26 ? 4.202 1.461 36.045 1.00 35.43 26 ALA E O 1
ATOM 4612 N N . ASN F 2 27 ? 2.718 0.441 37.378 1.00 42.37 27 ASN E N 1
ATOM 4613 C CA . ASN F 2 27 ? 2.813 1.483 38.384 1.00 41.54 27 ASN E CA 1
ATOM 4614 C C . ASN F 2 27 ? 4.163 1.508 39.087 1.00 38.34 27 ASN E C 1
ATOM 4615 O O . ASN F 2 27 ? 4.334 2.329 39.993 1.00 49.61 27 ASN E O 1
ATOM 4620 N N . LEU F 2 28 ? 5.115 0.654 38.706 1.00 29.55 28 LEU E N 1
ATOM 4621 C CA . LEU F 2 28 ? 6.439 0.647 39.308 1.00 27.36 28 LEU E CA 1
ATOM 4622 C C . LEU F 2 28 ? 7.520 1.061 38.325 1.00 33.15 28 LEU E C 1
ATOM 4623 O O . LEU F 2 28 ? 8.701 1.115 38.682 1.00 32.52 28 LEU E O 1
ATOM 4628 N N . VAL F 2 29 ? 7.162 1.337 37.081 1.00 38.18 29 VAL E N 1
ATOM 4629 C CA . VAL F 2 29 ? 8.115 1.886 36.132 1.00 36.78 29 VAL E CA 1
ATOM 4630 C C . VAL F 2 29 ? 7.701 3.267 35.650 1.00 42.64 29 VAL E C 1
ATOM 4631 O O . VAL F 2 29 ? 8.401 3.859 34.817 1.00 44.00 29 VAL E O 1
ATOM 4635 N N . ALA F 2 30 ? 6.599 3.807 36.186 1.00 42.72 30 ALA E N 1
ATOM 4636 C CA . ALA F 2 30 ? 6.029 5.128 35.903 1.00 44.92 30 ALA E CA 1
ATOM 4637 C C . ALA F 2 30 ? 5.283 5.180 34.576 1.00 50.68 30 ALA E C 1
ATOM 4638 O O . ALA F 2 30 ? 5.012 6.278 34.063 1.00 59.09 30 ALA E O 1
ATOM 4640 N N . LYS F 2 31 ? 4.912 4.029 34.017 1.00 39.90 31 LYS E N 1
ATOM 4641 C CA . LYS F 2 31 ? 4.232 3.979 32.731 1.00 42.10 31 LYS E CA 1
ATOM 4642 C C . LYS F 2 31 ? 2.740 3.739 32.915 1.00 36.59 31 LYS E C 1
ATOM 4643 O O . LYS F 2 31 ? 2.315 3.016 33.821 1.00 36.42 31 LYS E O 1
ATOM 4649 N N . SER F 2 32 ? 1.948 4.354 32.036 1.00 35.44 32 SER E N 1
ATOM 4650 C CA . SER F 2 32 ? 0.532 4.024 31.952 1.00 36.43 32 SER E CA 1
ATOM 4651 C C . SER F 2 32 ? 0.366 2.537 31.681 1.00 39.21 32 SER E C 1
ATOM 4652 O O . SER F 2 32 ? 1.267 1.880 31.158 1.00 44.11 32 SER E O 1
ATOM 4655 N N . ARG F 2 33 ? -0.791 1.993 32.053 1.00 37.77 33 ARG E N 1
ATOM 4656 C CA . ARG F 2 33 ? -1.070 0.607 31.685 1.00 39.95 33 ARG E CA 1
ATOM 4657 C C . ARG F 2 33 ? -1.070 0.435 30.168 1.00 46.50 33 ARG E C 1
ATOM 4658 O O . ARG F 2 33 ? -0.699 -0.633 29.665 1.00 46.26 33 ARG E O 1
ATOM 4666 N N . THR F 2 34 ? -1.440 1.483 29.421 1.00 48.42 34 THR E N 1
ATOM 4667 C CA . THR F 2 34 ? -1.451 1.391 27.961 1.00 46.97 34 THR E CA 1
ATOM 4668 C C . THR F 2 34 ? -0.037 1.318 27.402 1.00 39.94 34 THR E C 1
ATOM 4669 O O . THR F 2 34 ? 0.296 0.386 26.663 1.00 35.92 34 THR E O 1
ATOM 4673 N N . ASP F 2 35 ? 0.811 2.289 27.762 1.00 40.68 35 ASP E N 1
ATOM 4674 C CA . ASP F 2 35 ? 2.159 2.446 27.218 1.00 45.59 35 ASP E CA 1
ATOM 4675 C C . ASP F 2 35 ? 3.084 1.296 27.587 1.00 41.89 35 ASP E C 1
ATOM 4676 O O . ASP F 2 35 ? 4.230 1.247 27.132 1.00 46.68 35 ASP E O 1
ATOM 4681 N N . PHE F 2 36 ? 2.609 0.378 28.416 1.00 35.57 36 PHE E N 1
ATOM 4682 C CA . PHE F 2 36 ? 3.433 -0.674 28.987 1.00 31.52 36 PHE E CA 1
ATOM 4683 C C . PHE F 2 36 ? 3.167 -2.031 28.353 1.00 33.87 36 PHE E C 1
ATOM 4684 O O . PHE F 2 36 ? 4.111 -2.725 27.960 1.00 28.13 36 PHE E O 1
ATOM 4692 N N . MET F 2 37 ? 1.888 -2.427 28.261 1.00 34.90 37 MET E N 1
ATOM 4693 C CA . MET F 2 37 ? 1.516 -3.607 27.492 1.00 27.01 37 MET E CA 1
ATOM 4694 C C . MET F 2 37 ? 1.929 -3.482 26.040 1.00 25.58 37 MET E C 1
ATOM 4695 O O . MET F 2 37 ? 2.138 -4.492 25.370 1.00 30.05 37 MET E O 1
ATOM 4700 N N . LEU F 2 38 ? 2.010 -2.266 25.520 1.00 28.06 38 LEU E N 1
ATOM 4701 C CA . LEU F 2 38 ? 2.503 -2.108 24.161 1.00 32.02 38 LEU E CA 1
ATOM 4702 C C . LEU F 2 38 ? 4.009 -2.186 24.121 1.00 31.93 38 LEU E C 1
ATOM 4703 O O . LEU F 2 38 ? 4.571 -2.882 23.279 1.00 38.40 38 LEU E O 1
ATOM 4708 N N . ASP F 2 39 ? 4.681 -1.454 25.001 1.00 29.63 39 ASP E N 1
ATOM 4709 C CA . ASP F 2 39 ? 6.127 -1.547 25.015 1.00 26.48 39 ASP E CA 1
ATOM 4710 C C . ASP F 2 39 ? 6.584 -2.979 25.249 1.00 27.37 39 ASP E C 1
ATOM 4711 O O . ASP F 2 39 ? 7.579 -3.408 24.661 1.00 31.57 39 ASP E O 1
ATOM 4716 N N . ALA F 2 40 ? 5.849 -3.748 26.061 1.00 32.92 40 ALA E N 1
ATOM 4717 C CA . ALA F 2 40 ? 6.176 -5.161 26.255 1.00 24.72 40 ALA E CA 1
ATOM 4718 C C . ALA F 2 40 ? 5.838 -5.985 25.021 1.00 26.23 40 ALA E C 1
ATOM 4719 O O . ALA F 2 40 ? 6.625 -6.844 24.608 1.00 27.12 40 ALA E O 1
ATOM 4721 N N . ALA F 2 41 ? 4.655 -5.774 24.437 1.00 26.10 41 ALA E N 1
ATOM 4722 C CA . ALA F 2 41 ? 4.283 -6.586 23.287 1.00 21.95 41 ALA E CA 1
ATOM 4723 C C . ALA F 2 41 ? 5.167 -6.256 22.101 1.00 23.17 41 ALA E C 1
ATOM 4724 O O . ALA F 2 41 ? 5.599 -7.150 21.373 1.00 25.09 41 ALA E O 1
ATOM 4726 N N . CYS F 2 42 ? 5.481 -4.982 21.904 1.00 27.59 42 CYS E N 1
ATOM 4727 C CA . CYS F 2 42 ? 6.397 -4.646 20.828 1.00 24.64 42 CYS E CA 1
ATOM 4728 C C . CYS F 2 42 ? 7.716 -5.333 21.054 1.00 21.23 42 CYS E C 1
ATOM 4729 O O . CYS F 2 42 ? 8.204 -6.061 20.189 1.00 24.52 42 CYS E O 1
ATOM 4732 N N . ARG F 2 43 ? 8.280 -5.158 22.234 1.00 18.85 43 ARG E N 1
ATOM 4733 C CA . ARG F 2 43 ? 9.610 -5.687 22.452 1.00 23.81 43 ARG E CA 1
ATOM 4734 C C . ARG F 2 43 ? 9.635 -7.210 22.370 1.00 28.45 43 ARG E C 1
ATOM 4735 O O . ARG F 2 43 ? 10.651 -7.794 21.969 1.00 26.65 43 ARG E O 1
ATOM 4743 N N . GLU F 2 44 ? 8.562 -7.877 22.779 1.00 24.61 44 GLU E N 1
ATOM 4744 C CA . GLU F 2 44 ? 8.492 -9.344 22.574 1.00 23.27 44 GLU E CA 1
ATOM 4745 C C . GLU F 2 44 ? 8.216 -9.699 21.118 1.00 24.55 44 GLU E C 1
ATOM 4746 O O . GLU F 2 44 ? 8.833 -10.569 20.640 1.00 29.45 44 GLU E O 1
ATOM 4752 N N . ALA F 2 45 ? 7.274 -9.058 20.454 1.00 22.83 45 ALA E N 1
ATOM 4753 C CA . ALA F 2 45 ? 7.071 -9.274 19.030 1.00 19.48 45 ALA E CA 1
ATOM 4754 C C . ALA F 2 45 ? 8.388 -9.163 18.285 1.00 20.99 45 ALA E C 1
ATOM 4755 O O . ALA F 2 45 ? 8.723 -10.025 17.471 1.00 25.31 45 ALA E O 1
ATOM 4757 N N . GLN F 2 46 ? 9.172 -8.125 18.584 1.00 26.19 46 GLN E N 1
ATOM 4758 C CA . GLN F 2 46 ? 10.469 -7.954 17.940 1.00 23.82 46 GLN E CA 1
ATOM 4759 C C . GLN F 2 46 ? 11.363 -9.163 18.213 1.00 27.31 46 GLN E C 1
ATOM 4760 O O . GLN F 2 46 ? 11.742 -9.908 17.297 1.00 24.76 46 GLN E O 1
ATOM 4766 N N . ASP F 2 47 ? 11.636 -9.431 19.485 1.00 26.97 47 ASP E N 1
ATOM 4767 C CA . ASP F 2 47 ? 12.683 -10.391 19.787 1.00 25.86 47 ASP E CA 1
ATOM 4768 C C . ASP F 2 47 ? 12.268 -11.814 19.446 1.00 23.92 47 ASP E C 1
ATOM 4769 O O . ASP F 2 47 ? 13.123 -12.650 19.141 1.00 26.20 47 ASP E O 1
ATOM 4774 N N . ILE F 2 48 ? 10.973 -12.104 19.451 1.00 19.71 48 ILE E N 1
ATOM 4775 C CA . ILE F 2 48 ? 10.487 -13.309 18.792 1.00 17.37 48 ILE E CA 1
ATOM 4776 C C . ILE F 2 48 ? 10.980 -13.324 17.353 1.00 22.02 48 ILE E C 1
ATOM 4777 O O . ILE F 2 48 ? 11.703 -14.231 16.923 1.00 23.67 48 ILE E O 1
ATOM 4782 N N . LEU F 2 49 ? 10.632 -12.280 16.600 1.00 23.22 49 LEU E N 1
ATOM 4783 C CA . LEU F 2 49 ? 10.885 -12.281 15.161 1.00 24.07 49 LEU E CA 1
ATOM 4784 C C . LEU F 2 49 ? 12.374 -12.278 14.860 1.00 19.76 49 LEU E C 1
ATOM 4785 O O . LEU F 2 49 ? 12.832 -13.024 13.993 1.00 17.92 49 LEU E O 1
ATOM 4790 N N . LEU F 2 50 ? 13.138 -11.446 15.572 1.00 20.82 50 LEU E N 1
ATOM 4791 C CA . LEU F 2 50 ? 14.577 -11.350 15.350 1.00 19.17 50 LEU E CA 1
ATOM 4792 C C . LEU F 2 50 ? 15.312 -12.618 15.770 1.00 19.21 50 LEU E C 1
ATOM 4793 O O . LEU F 2 50 ? 16.255 -13.041 15.100 1.00 21.24 50 LEU E O 1
ATOM 4798 N N . ASP F 2 51 ? 14.960 -13.202 16.906 1.00 22.33 51 ASP E N 1
ATOM 4799 C CA . ASP F 2 51 ? 15.683 -14.379 17.383 1.00 23.05 51 ASP E CA 1
ATOM 4800 C C . ASP F 2 51 ? 14.892 -15.641 17.008 1.00 23.26 51 ASP E C 1
ATOM 4801 O O . ASP F 2 51 ? 14.344 -16.357 17.849 1.00 25.99 51 ASP E O 1
ATOM 4806 N N . GLN F 2 52 ? 14.824 -15.892 15.687 1.00 18.31 52 GLN E N 1
ATOM 4807 C CA . GLN F 2 52 ? 14.067 -17.000 15.093 1.00 14.79 52 GLN E CA 1
ATOM 4808 C C . GLN F 2 52 ? 15.009 -17.933 14.341 1.00 15.01 52 GLN E C 1
ATOM 4809 O O . GLN F 2 52 ? 15.533 -17.555 13.284 1.00 15.83 52 GLN E O 1
ATOM 4815 N N . ARG F 2 53 ? 15.161 -19.175 14.844 1.00 11.63 53 ARG E N 1
ATOM 4816 C CA . ARG F 2 53 ? 16.270 -20.042 14.466 1.00 11.67 53 ARG E CA 1
ATOM 4817 C C . ARG F 2 53 ? 15.878 -21.365 13.831 1.00 11.73 53 ARG E C 1
ATOM 4818 O O . ARG F 2 53 ? 16.739 -22.027 13.237 1.00 9.88 53 ARG E O 1
ATOM 4826 N N . LEU F 2 54 ? 14.632 -21.785 13.960 1.00 15.51 54 LEU E N 1
ATOM 4827 C CA . LEU F 2 54 ? 14.168 -23.056 13.421 1.00 12.30 54 LEU E CA 1
ATOM 4828 C C . LEU F 2 54 ? 13.224 -22.780 12.268 1.00 14.91 54 LEU E C 1
ATOM 4829 O O . LEU F 2 54 ? 12.239 -22.046 12.428 1.00 16.31 54 LEU E O 1
ATOM 4834 N N . PHE F 2 55 ? 13.515 -23.373 11.119 1.00 12.06 55 PHE E N 1
ATOM 4835 C CA . PHE F 2 55 ? 12.678 -23.224 9.951 1.00 10.80 55 PHE E CA 1
ATOM 4836 C C . PHE F 2 55 ? 12.261 -24.605 9.521 1.00 12.76 55 PHE E C 1
ATOM 4837 O O . PHE F 2 55 ? 13.104 -25.488 9.387 1.00 15.63 55 PHE E O 1
ATOM 4845 N N . ILE F 2 56 ? 10.969 -24.809 9.367 1.00 15.85 56 ILE E N 1
ATOM 4846 C CA . ILE F 2 56 ? 10.442 -26.056 8.833 1.00 17.40 56 ILE E CA 1
ATOM 4847 C C . ILE F 2 56 ? 9.893 -25.708 7.459 1.00 16.46 56 ILE E C 1
ATOM 4848 O O . ILE F 2 56 ? 8.832 -25.078 7.351 1.00 19.24 56 ILE E O 1
ATOM 4853 N N . LEU F 2 57 ? 10.621 -26.076 6.407 1.00 16.13 57 LEU E N 1
ATOM 4854 C CA . LEU F 2 57 ? 10.192 -25.799 5.044 1.00 16.21 57 LEU E CA 1
ATOM 4855 C C . LEU F 2 57 ? 9.653 -27.045 4.372 1.00 15.70 57 LEU E C 1
ATOM 4856 O O . LEU F 2 57 ? 10.092 -28.157 4.649 1.00 17.99 57 LEU E O 1
ATOM 4861 N N . ASP F 2 58 ? 8.712 -26.843 3.465 1.00 16.51 58 ASP E N 1
ATOM 4862 C CA . ASP F 2 58 ? 8.243 -27.942 2.651 1.00 17.40 58 ASP E CA 1
ATOM 4863 C C . ASP F 2 58 ? 9.202 -28.144 1.505 1.00 21.78 58 ASP E C 1
ATOM 4864 O O . ASP F 2 58 ? 10.171 -27.401 1.328 1.00 22.23 58 ASP E O 1
ATOM 4869 N N . ASP F 2 59 ? 8.853 -29.093 0.643 1.00 25.38 59 ASP E N 1
ATOM 4870 C CA . ASP F 2 59 ? 9.795 -29.518 -0.374 1.00 24.35 59 ASP E CA 1
ATOM 4871 C C . ASP F 2 59 ? 9.993 -28.461 -1.459 1.00 24.38 59 ASP E C 1
ATOM 4872 O O . ASP F 2 59 ? 11.116 -28.286 -1.944 1.00 20.96 59 ASP E O 1
ATOM 4877 N N . GLU F 2 60 ? 8.953 -27.714 -1.829 1.00 23.92 60 GLU E N 1
ATOM 4878 C CA . GLU F 2 60 ? 9.199 -26.653 -2.798 1.00 23.63 60 GLU E CA 1
ATOM 4879 C C . GLU F 2 60 ? 10.121 -25.594 -2.210 1.00 24.13 60 GLU E C 1
ATOM 4880 O O . GLU F 2 60 ? 11.060 -25.142 -2.882 1.00 18.95 60 GLU E O 1
ATOM 4886 N N . GLN F 2 61 ? 9.895 -25.207 -0.944 1.00 24.68 61 GLN E N 1
ATOM 4887 C CA . GLN F 2 61 ? 10.702 -24.125 -0.382 1.00 20.37 61 GLN E CA 1
ATOM 4888 C C . GLN F 2 61 ? 12.082 -24.611 0.005 1.00 14.70 61 GLN E C 1
ATOM 4889 O O . GLN F 2 61 ? 13.055 -23.875 -0.134 1.00 14.61 61 GLN E O 1
ATOM 4895 N N . TYR F 2 62 ? 12.190 -25.836 0.503 1.00 16.66 62 TYR E N 1
ATOM 4896 C CA . TYR F 2 62 ? 13.501 -26.326 0.900 1.00 15.15 62 TYR E CA 1
ATOM 4897 C C . TYR F 2 62 ? 14.410 -26.422 -0.308 1.00 13.52 62 TYR E C 1
ATOM 4898 O O . TYR F 2 62 ? 15.585 -26.045 -0.246 1.00 11.80 62 TYR E O 1
ATOM 4907 N N . ASP F 2 63 ? 13.873 -26.897 -1.428 1.00 16.26 63 ASP E N 1
ATOM 4908 C CA . ASP F 2 63 ? 14.691 -27.010 -2.627 1.00 14.90 63 ASP E CA 1
ATOM 4909 C C . ASP F 2 63 ? 15.022 -25.634 -3.163 1.00 14.60 63 ASP E C 1
ATOM 4910 O O . ASP F 2 63 ? 16.138 -25.407 -3.643 1.00 18.16 63 ASP E O 1
ATOM 4915 N N . ALA F 2 64 ? 14.082 -24.687 -3.056 1.00 16.15 64 ALA E N 1
ATOM 4916 C CA . ALA F 2 64 ? 14.408 -23.300 -3.399 1.00 15.93 64 ALA E CA 1
ATOM 4917 C C . ALA F 2 64 ? 15.531 -22.782 -2.524 1.00 13.61 64 ALA E C 1
ATOM 4918 O O . ALA F 2 64 ? 16.418 -22.075 -2.999 1.00 15.67 64 ALA E O 1
ATOM 4920 N N . PHE F 2 65 ? 15.518 -23.141 -1.241 1.00 15.75 65 PHE E N 1
ATOM 4921 C CA . PHE F 2 65 ? 16.672 -22.859 -0.404 1.00 12.55 65 PHE E CA 1
ATOM 4922 C C . PHE F 2 65 ? 17.910 -23.560 -0.944 1.00 12.02 65 PHE E C 1
ATOM 4923 O O . PHE F 2 65 ? 18.976 -22.946 -1.044 1.00 12.11 65 PHE E O 1
ATOM 4931 N N . LEU F 2 66 ? 17.783 -24.831 -1.335 1.00 10.93 66 LEU E N 1
ATOM 4932 C CA . LEU F 2 66 ? 18.925 -25.540 -1.902 1.00 10.82 66 LEU E CA 1
ATOM 4933 C C . LEU F 2 66 ? 19.441 -24.826 -3.132 1.00 15.24 66 LEU E C 1
ATOM 4934 O O . LEU F 2 66 ? 20.655 -24.606 -3.283 1.00 17.79 66 LEU E O 1
ATOM 4939 N N . ALA F 2 67 ? 18.524 -24.433 -4.016 1.00 12.57 67 ALA E N 1
ATOM 4940 C CA . ALA F 2 67 ? 18.913 -23.705 -5.212 1.00 10.61 67 ALA E CA 1
ATOM 4941 C C . ALA F 2 67 ? 19.582 -22.384 -4.868 1.00 12.13 67 ALA E C 1
ATOM 4942 O O . ALA F 2 67 ? 20.425 -21.894 -5.625 1.00 13.53 67 ALA E O 1
ATOM 4944 N N . ALA F 2 68 ? 19.233 -21.801 -3.725 1.00 13.31 68 ALA E N 1
ATOM 4945 C CA . ALA F 2 68 ? 19.880 -20.570 -3.307 1.00 12.31 68 ALA E CA 1
ATOM 4946 C C . ALA F 2 68 ? 21.344 -20.809 -2.944 1.00 15.10 68 ALA E C 1
ATOM 4947 O O . ALA F 2 68 ? 22.196 -19.938 -3.166 1.00 14.98 68 ALA E O 1
ATOM 4949 N N . LEU F 2 69 ? 21.660 -21.996 -2.433 1.00 17.60 69 LEU E N 1
ATOM 4950 C CA . LEU F 2 69 ? 23.024 -22.312 -2.028 1.00 17.17 69 LEU E CA 1
ATOM 4951 C C . LEU F 2 69 ? 23.878 -22.755 -3.213 1.00 21.85 69 LEU E C 1
ATOM 4952 O O . LEU F 2 69 ? 25.076 -22.431 -3.269 1.00 27.93 69 LEU E O 1
ATOM 4957 N N . ASP F 2 70 ? 23.292 -23.515 -4.155 1.00 14.84 70 ASP E N 1
ATOM 4958 C CA . ASP F 2 70 ? 24.036 -23.977 -5.328 1.00 18.30 70 ASP E CA 1
ATOM 4959 C C . ASP F 2 70 ? 24.216 -22.892 -6.393 1.00 19.84 70 ASP E C 1
ATOM 4960 O O . ASP F 2 70 ? 24.969 -23.092 -7.357 1.00 14.08 70 ASP E O 1
ATOM 4965 N N . ALA F 2 71 ? 23.552 -21.752 -6.231 1.00 26.29 71 ALA E N 1
ATOM 4966 C CA . ALA F 2 71 ? 23.481 -20.751 -7.282 1.00 23.16 71 ALA E CA 1
ATOM 4967 C C . ALA F 2 71 ? 24.850 -20.104 -7.504 1.00 25.65 71 ALA E C 1
ATOM 4968 O O . ALA F 2 71 ? 25.536 -19.762 -6.536 1.00 26.89 71 ALA E O 1
ATOM 4970 N N . PRO F 2 72 ? 25.274 -19.916 -8.757 1.00 24.20 72 PRO E N 1
ATOM 4971 C CA . PRO F 2 72 ? 26.569 -19.268 -8.990 1.00 21.74 72 PRO E CA 1
ATOM 4972 C C . PRO F 2 72 ? 26.495 -17.821 -8.530 1.00 20.30 72 PRO E C 1
ATOM 4973 O O . PRO F 2 72 ? 25.421 -17.221 -8.491 1.00 22.24 72 PRO E O 1
ATOM 4977 N N . ILE F 2 73 ? 27.644 -17.264 -8.161 1.00 18.19 73 ILE E N 1
ATOM 4978 C CA . ILE F 2 73 ? 27.692 -15.908 -7.625 1.00 11.85 73 ILE E CA 1
ATOM 4979 C C . ILE F 2 73 ? 27.704 -14.931 -8.795 1.00 14.35 73 ILE E C 1
ATOM 4980 O O . ILE F 2 73 ? 28.653 -14.903 -9.582 1.00 14.41 73 ILE E O 1
ATOM 4985 N N . THR F 2 74 ? 26.656 -14.122 -8.909 1.00 12.83 74 THR E N 1
ATOM 4986 C CA . THR F 2 74 ? 26.601 -13.153 -9.990 1.00 8.55 74 THR E CA 1
ATOM 4987 C C . THR F 2 74 ? 27.598 -12.035 -9.727 1.00 9.06 74 THR E C 1
ATOM 4988 O O . THR F 2 74 ? 27.922 -11.737 -8.584 1.00 10.67 74 THR E O 1
ATOM 4992 N N . ALA F 2 75 ? 28.097 -11.418 -10.804 1.00 13.18 75 ALA E N 1
ATOM 4993 C CA . ALA F 2 75 ? 29.048 -10.313 -10.669 1.00 9.87 75 ALA E CA 1
ATOM 4994 C C . ALA F 2 75 ? 28.505 -9.258 -9.739 1.00 12.35 75 ALA E C 1
ATOM 4995 O O . ALA F 2 75 ? 29.215 -8.749 -8.864 1.00 14.31 75 ALA E O 1
ATOM 4997 N N . GLU F 2 76 ? 27.230 -8.917 -9.929 1.00 16.47 76 GLU E N 1
ATOM 4998 C CA . GLU F 2 76 ? 26.491 -8.102 -8.981 1.00 15.50 76 GLU E CA 1
ATOM 4999 C C . GLU F 2 76 ? 26.798 -8.533 -7.535 1.00 13.64 76 GLU E C 1
ATOM 5000 O O . GLU F 2 76 ? 27.345 -7.753 -6.751 1.00 13.79 76 GLU E O 1
ATOM 5006 N N . ARG F 2 77 ? 26.528 -9.792 -7.171 1.00 12.94 77 ARG E N 1
ATOM 5007 C CA . ARG F 2 77 ? 26.637 -10.153 -5.760 1.00 10.15 77 ARG E CA 1
ATOM 5008 C C . ARG F 2 77 ? 28.089 -10.228 -5.327 1.00 9.33 77 ARG E C 1
ATOM 5009 O O . ARG F 2 77 ? 28.422 -9.852 -4.204 1.00 10.26 77 ARG E O 1
ATOM 5017 N N . GLN F 2 78 ? 28.968 -10.682 -6.210 1.00 10.35 78 GLN E N 1
ATOM 5018 C CA . GLN F 2 78 ? 30.384 -10.767 -5.875 1.00 9.57 78 GLN E CA 1
ATOM 5019 C C . GLN F 2 78 ? 30.963 -9.411 -5.554 1.00 9.82 78 GLN E C 1
ATOM 5020 O O . GLN F 2 78 ? 31.811 -9.291 -4.670 1.00 12.26 78 GLN E O 1
ATOM 5026 N N . ALA F 2 79 ? 30.565 -8.382 -6.293 1.00 8.41 79 ALA E N 1
ATOM 5027 C CA . ALA F 2 79 ? 31.141 -7.080 -6.023 1.00 7.24 79 ALA E CA 1
ATOM 5028 C C . ALA F 2 79 ? 30.692 -6.564 -4.671 1.00 9.08 79 ALA E C 1
ATOM 5029 O O . ALA F 2 79 ? 31.426 -5.820 -4.018 1.00 12.60 79 ALA E O 1
ATOM 5031 N N . LYS F 2 80 ? 29.508 -6.956 -4.217 1.00 8.46 80 LYS E N 1
ATOM 5032 C CA . LYS F 2 80 ? 29.089 -6.583 -2.875 1.00 7.73 80 LYS E CA 1
ATOM 5033 C C . LYS F 2 80 ? 29.970 -7.247 -1.829 1.00 8.53 80 LYS E C 1
ATOM 5034 O O . LYS F 2 80 ? 30.418 -6.597 -0.886 1.00 10.45 80 LYS E O 1
ATOM 5040 N N . ILE F 2 81 ? 30.219 -8.546 -1.983 1.00 8.53 81 ILE E N 1
ATOM 5041 C CA . ILE F 2 81 ? 31.139 -9.276 -1.116 1.00 8.09 81 ILE E CA 1
ATOM 5042 C C . ILE F 2 81 ? 32.480 -8.550 -1.004 1.00 11.60 81 ILE E C 1
ATOM 5043 O O . ILE F 2 81 ? 32.986 -8.302 0.098 1.00 12.81 81 ILE E O 1
ATOM 5048 N N . ASN F 2 82 ? 33.093 -8.238 -2.148 1.00 9.97 82 ASN E N 1
ATOM 5049 C CA . ASN F 2 82 ? 34.305 -7.431 -2.175 1.00 9.54 82 ASN E CA 1
ATOM 5050 C C . ASN F 2 82 ? 34.171 -6.164 -1.330 1.00 13.08 82 ASN E C 1
ATOM 5051 O O . ASN F 2 82 ? 35.042 -5.850 -0.511 1.00 14.95 82 ASN E O 1
ATOM 5056 N N . ALA F 2 83 ? 33.096 -5.402 -1.544 1.00 10.42 83 ALA E N 1
ATOM 5057 C CA . ALA F 2 83 ? 32.833 -4.232 -0.716 1.00 11.82 83 ALA E CA 1
ATOM 5058 C C . ALA F 2 83 ? 32.805 -4.563 0.774 1.00 17.02 83 ALA E C 1
ATOM 5059 O O . ALA F 2 83 ? 33.297 -3.786 1.601 1.00 21.98 83 ALA E O 1
ATOM 5061 N N . LEU F 2 84 ? 32.184 -5.687 1.142 1.00 17.61 84 LEU E N 1
ATOM 5062 C CA . LEU F 2 84 ? 32.180 -6.111 2.540 1.00 14.60 84 LEU E CA 1
ATOM 5063 C C . LEU F 2 84 ? 33.577 -6.489 2.985 1.00 15.14 84 LEU E C 1
ATOM 5064 O O . LEU F 2 84 ? 34.025 -6.068 4.052 1.00 19.57 84 LEU E O 1
ATOM 5069 N N . MET F 2 85 ? 34.301 -7.229 2.145 1.00 17.92 85 MET E N 1
ATOM 5070 C CA . MET F 2 85 ? 35.601 -7.765 2.531 1.00 22.40 85 MET E CA 1
ATOM 5071 C C . MET F 2 85 ? 36.712 -6.725 2.543 1.00 22.55 85 MET E C 1
ATOM 5072 O O . MET F 2 85 ? 37.645 -6.883 3.329 1.00 29.49 85 MET E O 1
ATOM 5077 N N . ASN F 2 86 ? 36.659 -5.678 1.702 1.00 19.57 86 ASN E N 1
ATOM 5078 C CA . ASN F 2 86 ? 37.811 -4.785 1.539 1.00 23.34 86 ASN E CA 1
ATOM 5079 C C . ASN F 2 86 ? 37.823 -3.607 2.494 1.00 23.68 86 ASN E C 1
ATOM 5080 O O . ASN F 2 86 ? 38.770 -2.821 2.456 1.00 27.33 86 ASN E O 1
ATOM 5085 N N . ARG F 2 87 ? 36.833 -3.500 3.376 1.00 23.24 87 ARG E N 1
ATOM 5086 C CA . ARG F 2 87 ? 36.505 -2.240 4.025 1.00 23.01 87 ARG E CA 1
ATOM 5087 C C . ARG F 2 87 ? 37.440 -1.881 5.174 1.00 24.80 87 ARG E C 1
ATOM 5088 O O . ARG F 2 87 ? 37.586 -0.696 5.481 1.00 29.10 87 ARG E O 1
ATOM 5096 N N . LYS F 2 88 ? 38.104 -2.840 5.806 1.00 25.80 88 LYS E N 1
ATOM 5097 C CA . LYS F 2 88 ? 39.081 -2.449 6.826 1.00 34.47 88 LYS E CA 1
ATOM 5098 C C . LYS F 2 88 ? 38.467 -1.713 8.018 1.00 29.59 88 LYS E C 1
ATOM 5099 O O . LYS F 2 88 ? 38.524 -0.479 8.084 1.00 24.46 88 LYS E O 1
ATOM 5105 N N . SER F 2 89 ? 37.785 -2.469 8.902 1.00 29.31 89 SER E N 1
ATOM 5106 C CA . SER F 2 89 ? 37.299 -2.056 10.218 1.00 25.37 89 SER E CA 1
ATOM 5107 C C . SER F 2 89 ? 38.314 -1.241 11.018 1.00 26.81 89 SER E C 1
ATOM 5108 O O . SER F 2 89 ? 39.522 -1.502 10.946 1.00 28.70 89 SER E O 1
ATOM 5111 N N . PRO F 2 90 ? 37.856 -0.295 11.845 1.00 23.37 90 PRO E N 1
ATOM 5112 C CA . PRO F 2 90 ? 38.770 0.610 12.548 1.00 25.30 90 PRO E CA 1
ATOM 5113 C C . PRO F 2 90 ? 39.505 -0.009 13.721 1.00 22.64 90 PRO E C 1
ATOM 5114 O O . PRO F 2 90 ? 40.074 0.728 14.530 1.00 27.89 90 PRO E O 1
ATOM 5118 N N . TRP F 2 91 ? 39.436 -1.315 13.868 1.00 22.12 91 TRP E N 1
ATOM 5119 C CA . TRP F 2 91 ? 40.225 -2.050 14.838 1.00 27.68 91 TRP E CA 1
ATOM 5120 C C . TRP F 2 91 ? 41.220 -2.962 14.134 1.00 32.01 91 TRP E C 1
ATOM 5121 O O . TRP F 2 91 ? 41.576 -4.033 14.640 1.00 28.84 91 TRP E O 1
ATOM 5132 N N . GLU F 2 92 ? 41.686 -2.526 12.968 1.00 39.53 92 GLU E N 1
ATOM 5133 C CA . GLU F 2 92 ? 42.253 -3.439 11.974 1.00 44.70 92 GLU E CA 1
ATOM 5134 C C . GLU F 2 92 ? 43.343 -2.819 11.098 1.00 46.09 92 GLU E C 1
ATOM 5135 O O . GLU F 2 92 ? 44.021 -3.572 10.381 1.00 40.09 92 GLU E O 1
#

Nearest PDB structures (foldseek):
  7f37-assembly1_A  TM=1.006E+00  e=7.804E-32  Escherichia coli O157:H7
  7f37-assembly1_B  TM=9.930E-01  e=1.801E-26  Escherichia coli O157:H7
  7f36-assembly1_D  TM=8.939E-01  e=3.379E-16  Salmonella enterica subsp. enterica serovar Typhimurium str. LT2
  6gtp-assembly1_A-2  TM=8.575E-01  e=5.329E-13  Escherichia coli
  7byy-assembly1_B  TM=8.321E-01  e=4.987E-10  Escherichia coli

Solvent-accessible surface area: 30074 Å² total; per-residue (Å²): 220,26,27,40,38,5,44,36,10,52,94,120,9,47,30,78,85,2,64,8,96,61,86,5,28,13,37,5,2,75,119,76,0,58,77,23,17,51,8,52,75,8,43,0,0,0,0,0,42,43,144,57,112,52,2,2,0,0,0,1,2,15,14,2,4,0,10,23,18,47,92,189,148,55,73,99,71,46,30,15,0,4,3,1,8,2,25,7,25,23,105,76,63,54,85,133,20,2,22,12,2,0,0,7,6,0,0,8,1,0,9,3,2,12,54,63,2,42,3,49,0,0,0,4,10,3,49,79,118,78,56,68,96,54,11,52,126,18,1,4,42,67,12,60,27,30,63,22,0,0,0,7,20,9,59,38,201,89,17,79,26,0,56,21,5,49,93,112,10,68,28,76,100,4,76,16,76,73,100,10,26,7,42,11,6,84,92,60,0,59,98,30,17,55,18,49,75,3,36,0,0,2,1,9,50,56,146,64,126,53,1,2,0,0,0,1,9,7,15,5,11,0,12,28,19,26,5,45,26,100,129,156,234,25,72,101,73,45,32,21,0,4,2,0,7,0,23,9,24,19,108,76,78,63,85,136,20,5,18,10,4,0,0,6,6,0,0,4,2,0,10,1,6,12,52,65,2,36,4,63,0,0,0,2,4,3,54,77,108,86,52,71,87,59,9,40,117,17,2,2,40,66,12,58,13,57,83,59,0,0,0,9,17,9,84,60,168,218,71,159,94,47,82,7,94,0,148,0,54,39,65,29,62,36,21,0,36,8,0,4,99,74,52,102,65,62,82,53,66,6,0,26,31,1,0,32,39,27,0,18,21,44,11,8,43,27,41,23,6,49,14,59,45,146,64,1,63,37,0,51,58,25,7,106,56,124,77,72,83,114,21,77,60,72,24,68,44,0,33,122,114,135,4,57,30,71,32,131,102,113,46,148,73,17,68,6,86,5,148,2,88,19,78,49,49,84,30,4,43,75,0,4,75,80,53,31,53,53,81,50,62,4,5,16,47,4,0,14,120,17,0,76,83,32,3,32,60,51,113,78,20,3,133,65,113,130,39,54,83,35,9,60,61,13,15,46,28,74,9,68,63,127,56,22,59,90,1,54,84,103,140,156,148,44,173,102,40,58,6,96,7,184,2,127,68,101,42,52,94,37,0,51,21,0,0,21,56,51,30,43,60,62,46,66,4,0,7,28,2,0,14,114,35,0,73,87,22,7,37,53,67,202,70,28,9,130,98,102,142,61,98,90,36,10,54,58,1,17,48,25,66,6,74,56,140,73,32,54,141,15,39,52,124,66,134,50,76,1,83,1,142,2,31,38,78,16,30,27,18,0,19,9,0,0,108,82,63,106,75,60,73,58,89,6,0,16,30,4,0,27,36,39,0,21,27,49,3,11,50,18,48,23,6,53,6,60,25,141,59,0,61,33,0,48,63,25,11,118,52,123,87,80,87,126,22,70,60,62,21,62,50,0,37,112,120,131,4,72,40,69

Foldseek 3Di:
DDKDDKDWDDPFQDLPPFDFPDPVVSCCVVPPRCVCCVVVAKIKIFMDDPDDSHGFKMWIKGKDKDWAPQVVHRPTDIAIAMETEDTTGGPVCPPVCVRVVVVVVVVVVRLVVCVVPVHFWYKYFAPDPVSVVVVVVVQWAQDPPDRRMTIGTRDDD/DKDDKDWDDPPQPAPPAAFPPVVLNVCSVPPQPVVCVVPAKTKIFMAPPPHSHTFWMWIKGKDKDWDDCPPDPRDPDDTDMAIAMETEDTTGGNVCPPVPVRVVVVVVVVVVVVVVCVVPVHWKYKYFADDPVRVVVCVVVQFDADPPDGRMTIHTDDDDD/DDDDDDDDPDDPVVLVVQVVVCVVVVHDSVRRVVVVCVVVVVVCVVVDDDDDDDDVVVVVVVVVVPDPQDPVRVVVVVVVVVDDDPVD/DPDDDDDDDDDDDDDVVVVVVLCVVCVVVVHHSCRSVVCVVVVVVVVVVPDPVVVQVDVVSVVVVVDVVPDDCDPVVVCVVVVVD/DDDDDDDDDDDDDCVPVVVLVVVCVVVVHDSVVSVVVVVVVVVVVVVPPPCVPCVDVVSVVVVVCVVPPDCDVVNVVVVVVVVD/DDDDDDDDCVPVVVLVVVCVVVVHDSVVRVVVVVVVVVVCCVVVPDDDDDDDVVVVVVVCVVVPDQDPVRVVVVVVVPVPDPPVD

B-factor: mean 37.69, std 19.86, range [3.85, 105.73]